Protein AF-0000000075245787 (afdb_homodimer)

pLDDT: mean 79.22, std 23.16, range [15.03, 98.44]

Organism: NCBI:txid1955775

Secondary structure (DSSP, 8-state):
-----------------------TT------------S--SSS-HHHHHHHHHHIIIIITGGG-SSHHHHHIIIIIHHHHHTT-HHHHHHHHHHHHHHHHHHHTTSSSTHHHHHHHHHHHHHHHHHHHHHH-SS--TTTHHHHHHHHHHHHHHHHHHGGGSTTTT--SSHHHHHHHHHHHHHHHHHHHHTTHHHHHTSTTGGGG--PPP---GGGS-HHHHHHHHHHHHHHHHHHHHS---HHHHHHHHHHHHHHHHHHHHHHSS---HHHHTHHHHHS-HHHHHHHHTT-HHHHHHHHHHHHHHHHSPP-GGGTTHHHHHHHHHHHHS-GGGGGGGHHHHHHHT--HHHHHHHHH--/-----------------------TT------------S--SSS-HHHHHHHHHHIIIIITGGG-SSHHHHHIIIIIHHHHHTT-HHHHHHHHHHHHHHHHHHHTTSSSTHHHHHHHHHHHHHHHHHHHHHH-SS--TTTHHHHHHHHHHHHHHHHHHGGGSTTTT--SSHHHHHHHHHHHHHHHHHHHHTTHHHHHTSTTGGGG--PPP---GGGS-HHHHHHHHHHHHHHHHHHHHS---HHHHHHHHHHHHHHHHHHHHHHHS---HHHHTHHHHHS-HHHHHHHHTT-HHHHHHHHHHHHHHHHSPP-GGGTTHHHHHHHHHHHHS-GGGGGGGHHHHHHHT--HHHHHHHHH--

Radius of gyration: 34.79 Å; Cα contacts (8 Å, |Δi|>4): 705; chains: 2; bounding box: 67×112×82 Å

InterPro domains:
  IPR053157 Sterol Uptake Control Transcription Regulator [PTHR47784] (31-345)

Foldseek 3Di:
DPPDPPPDDDPPPCPDDPDDPDPVVDDPDPPDPPVPPPVDDDDDPVLLVVLLVQLLPPLQVLVDLDPVCSCCSNPVQVVLCVVAVLSSLLSSLSSLLVVLLVCLVDDPCSVVSLVSNVVSNVVSVVSCVVPPPADDLSCLQNLLSSLSSNLLSLLQNQLVDPPNRAHPQLLVSVLVSLVSNQVSVVRNVVCVVSCCPDPNVVVVDDDDQDQDLVLADPLLVVLLVLLVVVLVVVCVVPVDDPVLNVLLVVLSSLLSSLRSVCSDDRQAVVSLSVSSNPRDPVLSVCSVVLPLNSLLSVLSSLLSLLPHPDDSSSPPSSVNSNLSSVVSDDPVCCVSNVSSCVSNVNDPVVSVVVVVVD/DDDPPPPDDDDDPPPDDPDDPDDVVDDCPPPDPPVPPVVDPDDDPVLLVVLLVQLLPPLQVLVDLDPVCSCCSNPVQVVLCVVQVLSSLLSSLSSLLVVLLVCLVHDPCSVVSLVSNVVSNVVSVVSCVVPPPADDLSCLQNLLSSLSSNLLSLLQNQLVDPPNRAHPQLLVSVLVSLVSNQVSVVRNVVCVVSCCPDPNVVVVDDDDQDQDLVLADPLLVVLLVLLVVVLVVVCVVPVDDVVLNVLLVVLSSLLSSLRSCCRPDSLAVVSLSVSSNPRDPVLSVCSVVLPLNSLLSVLSSLLSLLPGPDDSSSPPSSVNSNLSSVVSDDPVCCVSNVSSCVSNVNDPVVSVVVVVVD

Structure (mmCIF, N/CA/C/O backbone):
data_AF-0000000075245787-model_v1
#
loop_
_entity.id
_entity.type
_entity.pdbx_description
1 polymer 'C6 transcription factor'
#
loop_
_atom_site.group_PDB
_atom_site.id
_atom_site.type_symbol
_atom_site.label_atom_id
_atom_site.label_alt_id
_atom_site.label_comp_id
_atom_site.label_asym_id
_atom_site.label_entity_id
_atom_site.label_seq_id
_atom_site.pdbx_PDB_ins_code
_atom_site.Cartn_x
_atom_site.Cartn_y
_atom_site.Cartn_z
_atom_site.occupancy
_atom_site.B_iso_or_equiv
_atom_site.auth_seq_id
_atom_site.auth_comp_id
_atom_site.auth_asym_id
_atom_site.auth_atom_id
_atom_site.pdbx_PDB_model_num
ATOM 1 N N . MET A 1 1 ? -33.625 -39.531 4.98 1 16.02 1 MET A N 1
ATOM 2 C CA . MET A 1 1 ? -32.812 -40.719 5.031 1 16.02 1 MET A CA 1
ATOM 3 C C . MET A 1 1 ? -31.328 -40.375 5.188 1 16.02 1 MET A C 1
ATOM 5 O O . MET A 1 1 ? -30.797 -39.562 4.422 1 16.02 1 MET A O 1
ATOM 9 N N . ALA A 1 2 ? -30.781 -40.625 6.508 1 19.84 2 ALA A N 1
ATOM 10 C CA . ALA A 1 2 ? -29.594 -40.531 7.355 1 19.84 2 ALA A CA 1
ATOM 11 C C . ALA A 1 2 ? -28.422 -41.281 6.754 1 19.84 2 ALA A C 1
ATOM 13 O O . ALA A 1 2 ? -28.484 -42.5 6.602 1 19.84 2 ALA A O 1
ATOM 14 N N . ALA A 1 3 ? -27.672 -40.594 5.73 1 19.31 3 ALA A N 1
ATOM 15 C CA . ALA A 1 3 ? -26.656 -41.25 4.895 1 19.31 3 ALA A CA 1
ATOM 16 C C . ALA A 1 3 ? -25.656 -42.031 5.75 1 19.31 3 ALA A C 1
ATOM 18 O O . ALA A 1 3 ? -25.219 -41.531 6.797 1 19.31 3 ALA A O 1
ATOM 19 N N . ASN A 1 4 ? -25.484 -43.375 5.664 1 18.56 4 ASN A N 1
ATOM 20 C CA . ASN A 1 4 ? -24.859 -44.562 6.199 1 18.56 4 ASN A CA 1
ATOM 21 C C . ASN A 1 4 ? -23.328 -44.469 6.156 1 18.56 4 ASN A C 1
ATOM 23 O O . ASN A 1 4 ? -22.766 -44.062 5.145 1 18.56 4 ASN A O 1
ATOM 27 N N . ASN A 1 5 ? -22.562 -44.438 7.328 1 20.25 5 ASN A N 1
ATOM 28 C CA . ASN A 1 5 ? -21.281 -44.344 8 1 20.25 5 ASN A CA 1
ATOM 29 C C . ASN A 1 5 ? -20.359 -45.5 7.656 1 20.25 5 ASN A C 1
ATOM 31 O O . ASN A 1 5 ? -20.297 -46.469 8.406 1 20.25 5 ASN A O 1
ATOM 35 N N . ALA A 1 6 ? -20.344 -45.938 6.344 1 22.03 6 ALA A N 1
ATOM 36 C CA . ALA A 1 6 ? -19.703 -47.25 6.152 1 22.03 6 ALA A CA 1
ATOM 37 C C . ALA A 1 6 ? -18.234 -47.188 6.523 1 22.03 6 ALA A C 1
ATOM 39 O O . ALA A 1 6 ? -17.484 -46.344 6.023 1 22.03 6 ALA A O 1
ATOM 40 N N . ARG A 1 7 ? -17.797 -47.844 7.648 1 22.3 7 ARG A N 1
ATOM 41 C CA . ARG A 1 7 ? -16.547 -48 8.391 1 22.3 7 ARG A CA 1
ATOM 42 C C . ARG A 1 7 ? -15.539 -48.844 7.602 1 22.3 7 ARG A C 1
ATOM 44 O O . ARG A 1 7 ? -15.742 -50.031 7.379 1 22.3 7 ARG A O 1
ATOM 51 N N . PRO A 1 8 ? -14.836 -48.312 6.555 1 20.5 8 PRO A N 1
ATOM 52 C CA . PRO A 1 8 ? -14.023 -49.219 5.715 1 20.5 8 PRO A CA 1
ATOM 53 C C . PRO A 1 8 ? -12.961 -49.969 6.508 1 20.5 8 PRO A C 1
ATOM 55 O O . PRO A 1 8 ? -12.508 -49.469 7.555 1 20.5 8 PRO A O 1
ATOM 58 N N . GLU A 1 9 ? -12.914 -51.281 6.41 1 18.62 9 GLU A N 1
ATOM 59 C CA . GLU A 1 9 ? -12.156 -52.375 7.035 1 18.62 9 GLU A CA 1
ATOM 60 C C . GLU A 1 9 ? -10.656 -52.188 6.824 1 18.62 9 GLU A C 1
ATOM 62 O O . GLU A 1 9 ? -10.234 -51.594 5.828 1 18.62 9 GLU A O 1
ATOM 67 N N . LYS A 1 10 ? -9.773 -52.75 7.766 1 20.41 10 LYS A N 1
ATOM 68 C CA . LYS A 1 10 ? -8.461 -52.625 8.391 1 20.41 10 LYS A CA 1
ATOM 69 C C . LYS A 1 10 ? -7.375 -53.281 7.555 1 20.41 10 LYS A C 1
ATOM 71 O O . LYS A 1 10 ? -6.227 -53.375 7.988 1 20.41 10 LYS A O 1
ATOM 76 N N . SER A 1 11 ? -7.609 -53.688 6.246 1 19.28 11 SER A N 1
ATOM 77 C CA . SER A 1 11 ? -6.703 -54.812 5.945 1 19.28 11 SER A CA 1
ATOM 78 C C . SER A 1 11 ? -5.246 -54.344 6.004 1 19.28 11 SER A C 1
ATOM 80 O O . SER A 1 11 ? -4.922 -53.219 5.598 1 19.28 11 SER A O 1
ATOM 82 N N . ARG A 1 12 ? -4.34 -55.094 6.766 1 20.34 12 ARG A N 1
ATOM 83 C CA . ARG A 1 12 ? -3.016 -55 7.375 1 20.34 12 ARG A CA 1
ATOM 84 C C . ARG A 1 12 ? -1.919 -55.156 6.324 1 20.34 12 ARG A C 1
ATOM 86 O O . ARG A 1 12 ? -1.28 -56.219 6.223 1 20.34 12 ARG A O 1
ATOM 93 N N . CYS A 1 13 ? -2.23 -54.844 5.008 1 21.09 13 CYS A N 1
ATOM 94 C CA . CYS A 1 13 ? -1.211 -55.469 4.156 1 21.09 13 CYS A CA 1
ATOM 95 C C . CYS A 1 13 ? 0.177 -54.938 4.523 1 21.09 13 CYS A C 1
ATOM 97 O O . CYS A 1 13 ? 0.376 -53.75 4.684 1 21.09 13 CYS A O 1
ATOM 99 N N . GLY A 1 14 ? 1.026 -55.844 5.051 1 20.55 14 GLY A N 1
ATOM 100 C CA . GLY A 1 14 ? 2.375 -55.812 5.594 1 20.55 14 GLY A CA 1
ATOM 101 C C . GLY A 1 14 ? 3.41 -55.312 4.605 1 20.55 14 GLY A C 1
ATOM 102 O O . GLY A 1 14 ? 3.803 -56.062 3.689 1 20.55 14 GLY A O 1
ATOM 103 N N . VAL A 1 15 ? 3.143 -54.25 3.867 1 21.78 15 VAL A N 1
ATOM 104 C CA . VAL A 1 15 ? 4.094 -54.094 2.775 1 21.78 15 VAL A CA 1
ATOM 105 C C . VAL A 1 15 ? 5.508 -53.969 3.34 1 21.78 15 VAL A C 1
ATOM 107 O O . VAL A 1 15 ? 5.73 -53.281 4.332 1 21.78 15 VAL A O 1
ATOM 110 N N . PRO A 1 16 ? 6.324 -54.844 2.934 1 22.09 16 PRO A N 1
ATOM 111 C CA . PRO A 1 16 ? 7.715 -55 3.379 1 22.09 16 PRO A CA 1
ATOM 112 C C . PRO A 1 16 ? 8.5 -53.688 3.289 1 22.09 16 PRO A C 1
ATOM 114 O O . PRO A 1 16 ? 8.148 -52.812 2.51 1 22.09 16 PRO A O 1
ATOM 117 N N . LEU A 1 17 ? 9.477 -53.5 4.281 1 20.94 17 LEU A N 1
ATOM 118 C CA . LEU A 1 17 ? 10.344 -52.438 4.785 1 20.94 17 LEU A CA 1
ATOM 119 C C . LEU A 1 17 ? 11.367 -52 3.736 1 20.94 17 LEU A C 1
ATOM 121 O O . LEU A 1 17 ? 12.227 -52.812 3.355 1 20.94 17 LEU A O 1
ATOM 125 N N . LEU A 1 18 ? 10.891 -51.5 2.566 1 20.53 18 LEU A N 1
ATOM 126 C CA . LEU A 1 18 ? 11.922 -51.188 1.583 1 20.53 18 LEU A CA 1
ATOM 127 C C . LEU A 1 18 ? 13.125 -50.5 2.246 1 20.53 18 LEU A C 1
ATOM 129 O O . LEU A 1 18 ? 12.961 -49.75 3.197 1 20.53 18 LEU A O 1
ATOM 133 N N . PRO A 1 19 ? 14.352 -50.906 1.937 1 21.38 19 PRO A N 1
ATOM 134 C CA . PRO A 1 19 ? 15.664 -50.594 2.51 1 21.38 19 PRO A CA 1
ATOM 135 C C . PRO A 1 19 ? 15.906 -49.094 2.65 1 21.38 19 PRO A C 1
ATOM 137 O O . PRO A 1 19 ? 15.219 -48.312 2.004 1 21.38 19 PRO A O 1
ATOM 140 N N . HIS A 1 20 ? 16.891 -48.688 3.531 1 21.52 20 HIS A N 1
ATOM 141 C CA . HIS A 1 20 ? 17.5 -47.594 4.262 1 21.52 20 HIS A CA 1
ATOM 142 C C . HIS A 1 20 ? 18.125 -46.562 3.309 1 21.52 20 HIS A C 1
ATOM 144 O O . HIS A 1 20 ? 19.219 -46.781 2.807 1 21.52 20 HIS A O 1
ATOM 150 N N . GLN A 1 21 ? 17.578 -46.219 2.125 1 21.59 21 GLN A N 1
ATOM 151 C CA . GLN A 1 21 ? 18.391 -45.375 1.275 1 21.59 21 GLN A CA 1
ATOM 152 C C . GLN A 1 21 ? 19.016 -44.219 2.084 1 21.59 21 GLN A C 1
ATOM 154 O O . GLN A 1 21 ? 18.391 -43.688 3.002 1 21.59 21 GLN A O 1
ATOM 159 N N . ASP A 1 22 ? 20.359 -43.906 1.938 1 21.89 22 ASP A N 1
ATOM 160 C CA . ASP A 1 22 ? 21.453 -43.031 2.383 1 21.89 22 ASP A CA 1
ATOM 161 C C . ASP A 1 22 ? 21 -41.594 2.512 1 21.89 22 ASP A C 1
ATOM 163 O O . ASP A 1 22 ? 20.234 -41.094 1.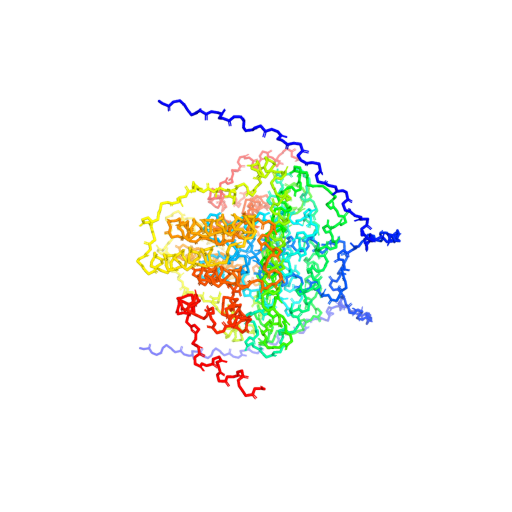674 1 21.89 22 ASP A O 1
ATOM 167 N N . ASN A 1 23 ? 21.156 -41 3.77 1 22.83 23 ASN A N 1
ATOM 168 C CA . ASN A 1 23 ? 20.969 -39.812 4.594 1 22.83 23 ASN A CA 1
ATOM 169 C C . ASN A 1 23 ? 21.609 -38.562 3.947 1 22.83 23 ASN A C 1
ATOM 171 O O . ASN A 1 23 ? 22.781 -38.281 4.156 1 22.83 23 ASN A O 1
ATOM 175 N N . LEU A 1 24 ? 21.438 -38.281 2.611 1 22.61 24 LEU A N 1
ATOM 176 C CA . LEU A 1 24 ? 22.094 -37.125 2.025 1 22.61 24 LEU A CA 1
ATOM 177 C C . LEU A 1 24 ? 21.922 -35.906 2.924 1 22.61 24 LEU A C 1
ATOM 179 O O . LEU A 1 24 ? 22.391 -34.812 2.578 1 22.61 24 LEU A O 1
ATOM 183 N N . LEU A 1 25 ? 20.859 -35.906 3.824 1 23.73 25 LEU A N 1
ATOM 184 C CA . LEU A 1 25 ? 20.672 -34.719 4.637 1 23.73 25 LEU A CA 1
ATOM 185 C C . LEU A 1 25 ? 21.734 -34.625 5.719 1 23.73 25 LEU A C 1
ATOM 187 O O . LEU A 1 25 ? 21.531 -33.938 6.738 1 23.73 25 LEU A O 1
ATOM 191 N N . SER A 1 26 ? 22.75 -35.531 5.707 1 22.47 26 SER A N 1
ATOM 192 C CA . SER A 1 26 ? 23.469 -35.719 6.957 1 22.47 26 SER A CA 1
ATOM 193 C C . SER A 1 26 ? 23.891 -34.375 7.551 1 22.47 26 SER A C 1
ATOM 195 O O . SER A 1 26 ? 23.641 -34.094 8.727 1 22.47 26 SER A O 1
ATOM 197 N N . SER A 1 27 ? 25.234 -34 7.359 1 23.42 27 SER A N 1
ATOM 198 C CA . SER A 1 27 ? 26.188 -33.531 8.367 1 23.42 27 SER A CA 1
ATOM 199 C C . SER A 1 27 ? 25.938 -32.062 8.695 1 23.42 27 SER A C 1
ATOM 201 O O . SER A 1 27 ? 26.266 -31.156 7.906 1 23.42 27 SER A O 1
ATOM 203 N N . ALA A 1 28 ? 24.953 -31.734 9.336 1 23.3 28 ALA A N 1
ATOM 204 C CA . ALA A 1 28 ? 24.531 -30.406 9.781 1 23.3 28 ALA A CA 1
ATOM 205 C C . ALA A 1 28 ? 25.547 -29.797 10.75 1 23.3 28 ALA A C 1
ATOM 207 O O . ALA A 1 28 ? 25.594 -30.188 11.922 1 23.3 28 ALA A O 1
ATOM 208 N N . ARG A 1 29 ? 26.797 -29.531 10.383 1 23.81 29 ARG A N 1
ATOM 209 C CA . ARG A 1 29 ? 27.672 -28.812 11.297 1 23.81 29 ARG A CA 1
ATOM 210 C C . ARG A 1 29 ? 26.969 -27.594 11.883 1 23.81 29 ARG A C 1
ATOM 212 O O . ARG A 1 29 ? 26.156 -26.953 11.211 1 23.81 29 ARG A O 1
ATOM 219 N N . SER A 1 30 ? 26.844 -27.422 13.242 1 26.59 30 SER A N 1
ATOM 220 C CA . SER A 1 30 ? 26.188 -26.531 14.195 1 26.59 30 SER A CA 1
ATOM 221 C C . SER A 1 30 ? 26.531 -25.078 13.914 1 26.59 30 SER A C 1
ATOM 223 O O . SER A 1 30 ? 27.5 -24.531 14.445 1 26.59 30 SER A O 1
ATOM 225 N N . PRO A 1 31 ? 26.375 -24.547 12.688 1 27.47 31 PRO A N 1
ATOM 226 C CA . PRO A 1 31 ? 26.984 -23.219 12.656 1 27.47 31 PRO A CA 1
ATOM 227 C C . PRO A 1 31 ? 26.391 -22.266 13.688 1 27.47 31 PRO A C 1
ATOM 229 O O . PRO A 1 31 ? 25.25 -22.469 14.125 1 27.47 31 PRO A O 1
ATOM 232 N N . ILE A 1 32 ? 27.172 -21.547 14.453 1 28.88 32 ILE A N 1
ATOM 233 C CA . ILE A 1 32 ? 26.984 -20.438 15.383 1 28.88 32 ILE A CA 1
ATOM 234 C C . ILE A 1 32 ? 25.969 -19.438 14.812 1 28.88 32 ILE A C 1
ATOM 236 O O . ILE A 1 32 ? 26.172 -18.906 13.719 1 28.88 32 ILE A O 1
ATOM 240 N N . VAL A 1 33 ? 24.734 -19.594 15.18 1 28.75 33 VAL A N 1
ATOM 241 C CA . VAL A 1 33 ? 23.531 -18.844 14.797 1 28.75 33 VAL A CA 1
ATOM 242 C C . VAL A 1 33 ? 23.766 -17.359 15.023 1 28.75 33 VAL A C 1
ATOM 244 O O . VAL A 1 33 ? 23.859 -16.891 16.172 1 28.75 33 VAL A O 1
ATOM 247 N N . LEU A 1 34 ? 24.781 -16.734 14.344 1 28.83 34 LEU A N 1
ATOM 248 C CA . LEU A 1 34 ? 24.844 -15.289 14.445 1 28.83 34 LEU A CA 1
ATOM 249 C C . LEU A 1 34 ? 23.484 -14.656 14.188 1 28.83 34 LEU A C 1
ATOM 251 O O . LEU A 1 34 ? 22.75 -15.109 13.305 1 28.83 34 LEU A O 1
ATOM 255 N N . PRO A 1 35 ? 22.859 -14.078 15.117 1 31.23 35 PRO A N 1
ATOM 256 C CA . PRO A 1 35 ? 21.609 -13.367 14.883 1 31.23 35 PRO A CA 1
ATOM 257 C C . PRO A 1 35 ? 21.562 -12.68 13.523 1 31.23 35 PRO A C 1
ATOM 259 O O . PRO A 1 35 ? 22.453 -11.883 13.203 1 31.23 35 PRO A O 1
ATOM 262 N N . THR A 1 36 ? 21.172 -13.484 12.547 1 31.77 36 THR A N 1
ATOM 263 C CA . THR A 1 36 ? 21.062 -13.062 11.156 1 31.77 36 THR A CA 1
ATOM 264 C C . THR A 1 36 ? 20.281 -11.75 11.055 1 31.77 36 THR A C 1
ATOM 266 O O . THR A 1 36 ? 19.094 -11.703 11.359 1 31.77 36 THR A O 1
ATOM 269 N N . GLN A 1 37 ? 20.891 -10.695 11.484 1 34.12 37 GLN A N 1
ATOM 270 C CA . GLN A 1 37 ? 20.438 -9.367 11.109 1 34.12 37 GLN A CA 1
ATOM 271 C C . GLN A 1 37 ? 19.781 -9.375 9.727 1 34.12 37 GLN A C 1
ATOM 273 O O . GLN A 1 37 ? 20.375 -9.883 8.766 1 34.12 37 GLN A O 1
ATOM 278 N N . LEU A 1 38 ? 18.578 -9.594 9.594 1 34.69 38 LEU A N 1
ATOM 279 C CA . LEU A 1 38 ? 17.984 -9.312 8.297 1 34.69 38 LEU A CA 1
ATOM 280 C C . LEU A 1 38 ? 18.781 -8.227 7.566 1 34.69 38 LEU A C 1
ATOM 282 O O . LEU A 1 38 ? 18.234 -7.543 6.691 1 34.69 38 LEU A O 1
ATOM 286 N N . ALA A 1 39 ? 19.734 -7.488 8.32 1 34.19 39 ALA A N 1
ATOM 287 C CA . ALA A 1 39 ? 20.672 -6.734 7.496 1 34.19 39 ALA A CA 1
ATOM 288 C C . ALA A 1 39 ? 21.266 -7.613 6.398 1 34.19 39 ALA A C 1
ATOM 290 O O . ALA A 1 39 ? 22.328 -8.211 6.582 1 34.19 39 ALA A O 1
ATOM 291 N N . HIS A 1 40 ? 20.516 -8.719 5.891 1 33.53 40 HIS A N 1
ATOM 292 C CA . HIS A 1 40 ? 21.203 -9.508 4.867 1 33.53 40 HIS A CA 1
ATOM 293 C C . HIS A 1 40 ? 22.172 -8.656 4.07 1 33.53 40 HIS A C 1
ATOM 295 O O . HIS A 1 40 ? 22.094 -7.426 4.086 1 33.53 40 HIS A O 1
ATOM 301 N N . ASN A 1 41 ? 22.734 -9.305 3.041 1 38.41 41 ASN A N 1
ATOM 302 C CA . ASN A 1 41 ? 23.625 -8.828 1.99 1 38.41 41 ASN A CA 1
ATOM 303 C C . ASN A 1 41 ? 23.172 -7.488 1.429 1 38.41 41 ASN A C 1
ATOM 305 O O . ASN A 1 41 ? 22.125 -6.969 1.815 1 38.41 41 ASN A O 1
ATOM 309 N N . GLY A 1 42 ? 23.297 -7.41 -0.06 1 42.06 42 GLY A N 1
ATOM 310 C CA . GLY A 1 42 ? 23.469 -6.426 -1.115 1 42.06 42 GLY A CA 1
ATOM 311 C C . GLY A 1 42 ? 22.281 -5.508 -1.286 1 42.06 42 GLY A C 1
ATOM 312 O O . GLY A 1 42 ? 22.281 -4.641 -2.162 1 42.06 42 GLY A O 1
ATOM 313 N N . THR A 1 43 ? 21.062 -5.988 -0.781 1 53.38 43 THR A N 1
ATOM 314 C CA . THR A 1 43 ? 20.062 -5.047 -1.255 1 53.38 43 THR A CA 1
ATOM 315 C C . THR A 1 43 ? 19.922 -3.869 -0.296 1 53.38 43 THR A C 1
ATOM 317 O O . THR A 1 43 ? 19.891 -4.055 0.921 1 53.38 43 THR A O 1
ATOM 320 N N . SER A 1 44 ? 20.078 -2.729 -0.644 1 70.94 44 SER A N 1
ATOM 321 C CA . SER A 1 44 ? 19.969 -1.457 0.065 1 70.94 44 SER A CA 1
ATOM 322 C C . SER A 1 44 ? 18.625 -1.312 0.754 1 70.94 44 SER A C 1
ATOM 324 O O . SER A 1 44 ? 17.609 -1.793 0.247 1 70.94 44 SER A O 1
ATOM 326 N N . PRO A 1 45 ? 18.547 -1.093 2.104 1 83 45 PRO A N 1
ATOM 327 C CA . PRO A 1 45 ? 17.312 -0.804 2.836 1 83 45 PRO A CA 1
ATOM 328 C C . PRO A 1 45 ? 16.297 -0.057 1.99 1 83 45 PRO A C 1
ATOM 330 O O . PRO A 1 45 ? 15.094 -0.331 2.084 1 83 45 PRO A O 1
ATOM 333 N N . LEU A 1 46 ? 16.797 0.654 1.05 1 88.69 46 LEU A N 1
ATOM 334 C CA . LEU A 1 46 ? 15.883 1.426 0.212 1 88.69 46 LEU A CA 1
ATOM 335 C C . LEU A 1 46 ? 15.164 0.522 -0.786 1 88.69 46 LEU A C 1
ATOM 337 O O . LEU A 1 46 ? 13.992 0.736 -1.091 1 88.69 46 LEU A O 1
ATOM 341 N N . LYS A 1 47 ? 15.875 -0.485 -1.192 1 91.56 47 LYS A N 1
ATOM 342 C CA . LYS A 1 47 ? 15.266 -1.396 -2.152 1 91.56 47 LYS A CA 1
ATOM 343 C C . LYS A 1 47 ? 14.18 -2.248 -1.489 1 91.56 47 LYS A C 1
ATOM 345 O O . LYS A 1 47 ? 13.148 -2.527 -2.094 1 91.56 47 LYS A O 1
ATOM 350 N N . GLU A 1 48 ? 14.453 -2.637 -0.329 1 94.81 48 GLU A N 1
ATOM 351 C CA . GLU A 1 48 ? 13.445 -3.414 0.391 1 94.81 48 GLU A CA 1
ATOM 352 C C . GLU A 1 48 ? 12.188 -2.592 0.641 1 94.81 48 GLU A C 1
ATOM 354 O O . GLU A 1 48 ? 11.07 -3.117 0.578 1 94.81 48 GLU A O 1
ATOM 359 N N . LEU A 1 49 ? 12.367 -1.303 0.924 1 96.06 49 LEU A N 1
ATOM 360 C CA . LEU A 1 49 ? 11.219 -0.421 1.11 1 96.06 49 LEU A CA 1
ATOM 361 C C . LEU A 1 49 ? 10.453 -0.25 -0.194 1 96.06 49 LEU A C 1
ATOM 363 O O . LEU A 1 49 ? 9.219 -0.181 -0.187 1 96.06 49 LEU A O 1
ATOM 367 N N . GLU A 1 50 ? 11.203 -0.172 -1.249 1 96.06 50 GLU A N 1
ATOM 368 C CA . GLU A 1 50 ? 10.57 -0.12 -2.561 1 96.06 50 GLU A CA 1
ATOM 369 C C . GLU A 1 50 ? 9.727 -1.367 -2.816 1 96.06 50 GLU A C 1
ATOM 371 O O . GLU A 1 50 ? 8.602 -1.272 -3.303 1 96.06 50 GLU A O 1
ATOM 376 N N . LEU A 1 51 ? 10.289 -2.492 -2.488 1 97.25 51 LEU A N 1
ATOM 377 C CA . LEU A 1 51 ? 9.602 -3.76 -2.707 1 97.25 51 LEU A CA 1
ATOM 378 C C . LEU A 1 51 ? 8.336 -3.848 -1.856 1 97.25 51 LEU A C 1
ATOM 380 O O . LEU A 1 51 ? 7.281 -4.266 -2.342 1 97.25 51 LEU A O 1
ATOM 384 N N . MET A 1 52 ? 8.453 -3.449 -0.606 1 97.81 52 MET A N 1
ATOM 385 C CA . MET A 1 52 ? 7.285 -3.479 0.273 1 97.81 52 MET A CA 1
ATOM 386 C C . MET A 1 52 ? 6.199 -2.529 -0.23 1 97.81 52 MET A C 1
ATOM 388 O O . MET A 1 52 ? 5.016 -2.873 -0.219 1 97.81 52 MET A O 1
ATOM 392 N N . HIS A 1 53 ? 6.598 -1.342 -0.645 1 97.75 53 HIS A N 1
ATOM 393 C CA . HIS A 1 53 ? 5.648 -0.38 -1.195 1 97.75 53 HIS A CA 1
ATOM 394 C C . HIS A 1 53 ? 4.949 -0.941 -2.428 1 97.75 53 HIS A C 1
ATOM 396 O O . HIS A 1 53 ? 3.729 -0.815 -2.566 1 97.75 53 HIS A O 1
ATOM 402 N N . HIS A 1 54 ? 5.723 -1.544 -3.32 1 97.62 54 HIS A N 1
ATOM 403 C CA . HIS A 1 54 ? 5.164 -2.129 -4.535 1 97.62 54 HIS A CA 1
ATOM 404 C C . HIS A 1 54 ? 4.188 -3.254 -4.203 1 97.62 54 HIS A C 1
ATOM 406 O O . HIS A 1 54 ? 3.119 -3.354 -4.809 1 97.62 54 HIS A O 1
ATOM 412 N N . TYR A 1 55 ? 4.57 -4.07 -3.225 1 98.25 55 TYR A N 1
ATOM 413 C CA . TYR A 1 55 ? 3.67 -5.137 -2.809 1 98.25 55 TYR A CA 1
ATOM 414 C C . TYR A 1 55 ? 2.35 -4.57 -2.303 1 98.25 55 TYR A C 1
ATOM 416 O O . TYR A 1 55 ? 1.276 -5.016 -2.715 1 98.25 55 TYR A O 1
ATOM 424 N N . ALA A 1 56 ? 2.453 -3.557 -1.429 1 97.69 56 ALA A N 1
ATOM 425 C CA . ALA A 1 56 ? 1.302 -3.027 -0.702 1 97.69 56 ALA A CA 1
ATOM 426 C C . ALA A 1 56 ? 0.386 -2.234 -1.63 1 97.69 56 ALA A C 1
ATOM 428 O O . ALA A 1 56 ? -0.772 -1.974 -1.294 1 97.69 56 ALA A O 1
ATOM 429 N N . THR A 1 57 ? 0.9 -1.886 -2.816 1 96.94 57 THR A N 1
ATOM 430 C CA . THR A 1 57 ? 0.098 -1.014 -3.666 1 96.94 57 THR A CA 1
ATOM 431 C C . THR A 1 57 ? -0.296 -1.729 -4.957 1 96.94 57 THR A C 1
ATOM 433 O O . THR A 1 57 ? -1.34 -1.434 -5.543 1 96.94 57 THR A O 1
ATOM 436 N N . THR A 1 58 ? 0.58 -2.684 -5.453 1 96.75 58 THR A N 1
ATOM 437 C CA . THR A 1 58 ? 0.346 -3.174 -6.805 1 96.75 58 THR A CA 1
ATOM 438 C C . THR A 1 58 ? 0.427 -4.695 -6.852 1 96.75 58 THR A C 1
ATOM 440 O O . THR A 1 58 ? -0.497 -5.359 -7.328 1 96.75 58 THR A O 1
ATOM 443 N N . ALA A 1 59 ? 1.449 -5.312 -6.281 1 97 59 ALA A N 1
ATOM 444 C CA . ALA A 1 59 ? 1.775 -6.715 -6.508 1 97 59 ALA A CA 1
ATOM 445 C C . ALA A 1 59 ? 0.773 -7.633 -5.812 1 97 59 ALA A C 1
ATOM 447 O O . ALA A 1 59 ? 0.652 -8.812 -6.16 1 97 59 ALA A O 1
ATOM 448 N N . PHE A 1 60 ? 0.031 -7.121 -4.781 1 96.25 60 PHE A N 1
ATOM 449 C CA . PHE A 1 60 ? -0.905 -7.961 -4.043 1 96.25 60 PHE A CA 1
ATOM 450 C C . PHE A 1 60 ? -2.172 -8.203 -4.855 1 96.25 60 PHE A C 1
ATOM 452 O O . PHE A 1 60 ? -2.908 -9.156 -4.598 1 96.25 60 PHE A O 1
ATOM 459 N N . ILE A 1 61 ? -2.445 -7.402 -5.848 1 95.31 61 ILE A N 1
ATOM 460 C CA . ILE A 1 61 ? -3.742 -7.328 -6.512 1 95.31 61 ILE A CA 1
ATOM 461 C C . ILE A 1 61 ? -4.02 -8.641 -7.242 1 95.31 61 ILE A C 1
ATOM 463 O O . ILE A 1 61 ? -5.074 -9.258 -7.047 1 95.31 61 ILE A O 1
ATOM 467 N N . PRO A 1 62 ? -3.104 -9.172 -8.031 1 93.5 62 PRO A N 1
ATOM 468 C CA . PRO A 1 62 ? -3.4 -10.406 -8.758 1 93.5 62 PRO A CA 1
ATOM 469 C C . PRO A 1 62 ? -3.469 -11.625 -7.84 1 93.5 62 PRO A C 1
ATOM 471 O O . PRO A 1 62 ? -3.92 -12.695 -8.258 1 93.5 62 PRO A O 1
ATOM 474 N N . LEU A 1 63 ? -3.025 -11.523 -6.633 1 93.12 63 LEU A N 1
ATOM 475 C CA . LEU A 1 63 ? -3.051 -12.641 -5.691 1 93.12 63 LEU A CA 1
ATOM 476 C C . LEU A 1 63 ? -4.477 -12.93 -5.227 1 93.12 63 LEU A C 1
ATOM 478 O O . LEU A 1 63 ? -4.75 -14 -4.68 1 93.12 63 LEU A O 1
ATOM 482 N N . ALA A 1 64 ? -5.324 -11.898 -5.414 1 89.81 64 ALA A N 1
ATOM 483 C CA . ALA A 1 64 ? -6.695 -12.016 -4.93 1 89.81 64 ALA A CA 1
ATOM 484 C C . ALA A 1 64 ? -7.664 -12.266 -6.082 1 89.81 64 ALA A C 1
ATOM 486 O O . ALA A 1 64 ? -7.809 -11.43 -6.977 1 89.81 64 ALA A O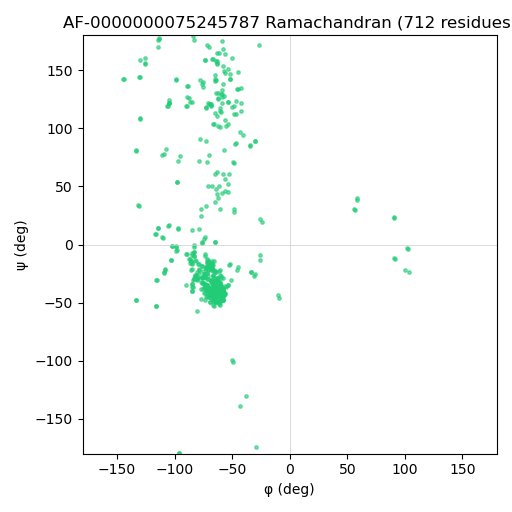 1
ATOM 487 N N . ASP A 1 65 ? -8.398 -13.398 -5.992 1 84.06 65 ASP A N 1
ATOM 488 C CA . ASP A 1 65 ? -9.391 -13.719 -7.016 1 84.06 65 ASP A CA 1
ATOM 489 C C . ASP A 1 65 ? -10.703 -12.984 -6.758 1 84.06 65 ASP A C 1
ATOM 491 O O . ASP A 1 65 ? -11.5 -12.781 -7.676 1 84.06 65 ASP A O 1
ATOM 495 N N . TYR A 1 66 ? -10.914 -12.688 -5.512 1 84.94 66 TYR A N 1
ATOM 496 C CA . TYR A 1 66 ? -12.133 -12 -5.105 1 84.94 66 TYR A CA 1
ATOM 497 C C . TYR A 1 66 ? -11.82 -10.734 -4.32 1 84.94 66 TYR A C 1
ATOM 499 O O . TYR A 1 66 ? -10.758 -10.633 -3.693 1 84.94 66 TYR A O 1
ATOM 507 N N . GLU A 1 67 ? -12.75 -9.852 -4.34 1 88.56 67 GLU A N 1
ATOM 508 C CA . GLU A 1 67 ? -12.57 -8.562 -3.678 1 88.56 67 GLU A CA 1
ATOM 509 C C . GLU A 1 67 ? -12.344 -8.742 -2.178 1 88.56 67 GLU A C 1
ATOM 511 O O . GLU A 1 67 ? -11.516 -8.047 -1.586 1 88.56 67 GLU A O 1
ATOM 516 N N . VAL A 1 68 ? -13.031 -9.664 -1.633 1 87 68 VAL A N 1
ATOM 517 C CA . VAL A 1 68 ? -12.984 -9.867 -0.189 1 87 68 VAL A CA 1
ATOM 518 C C . VAL A 1 68 ? -11.602 -10.375 0.214 1 87 68 VAL A C 1
ATOM 520 O O . VAL A 1 68 ? -11.172 -10.18 1.354 1 87 68 VAL A O 1
ATOM 523 N N . TYR A 1 69 ? -10.789 -10.953 -0.749 1 89.81 69 TYR A N 1
ATOM 524 C CA . TYR A 1 69 ? -9.469 -11.5 -0.451 1 89.81 69 TYR A CA 1
ATOM 525 C C . TYR A 1 69 ? -8.398 -10.414 -0.51 1 89.81 69 TYR A C 1
ATOM 527 O O . TYR A 1 69 ? -7.285 -10.609 -0.029 1 89.81 69 TYR A O 1
ATOM 535 N N . LYS A 1 70 ? -8.711 -9.281 -1.061 1 93.88 70 LYS A N 1
ATOM 536 C CA . LYS A 1 70 ? -7.707 -8.242 -1.303 1 93.88 70 LYS A CA 1
ATOM 537 C C . LYS A 1 70 ? -7.105 -7.742 0.007 1 93.88 70 LYS A C 1
ATOM 539 O O . LYS A 1 70 ? -5.887 -7.621 0.13 1 93.88 70 LYS A O 1
ATOM 544 N N . SER A 1 71 ? -7.934 -7.512 1.004 1 94.44 71 SER A N 1
ATOM 545 C CA . SER A 1 71 ? -7.453 -6.992 2.279 1 94.44 71 SER A CA 1
ATOM 546 C C . SER A 1 71 ? -6.57 -8.008 2.994 1 94.44 71 SER A C 1
ATOM 548 O O . SER A 1 71 ? -5.645 -7.637 3.719 1 94.44 71 SER A O 1
ATOM 550 N N . VAL A 1 72 ? -6.828 -9.242 2.703 1 94.5 72 VAL A N 1
ATOM 551 C CA . VAL A 1 72 ? -6.027 -10.281 3.336 1 94.5 72 VAL A CA 1
ATOM 552 C C . VAL A 1 72 ? -4.602 -10.242 2.793 1 94.5 72 VAL A C 1
ATOM 554 O O . VAL A 1 72 ? -3.641 -10.164 3.561 1 94.5 72 VAL A O 1
ATOM 557 N N . TRP A 1 73 ? -4.477 -10.219 1.517 1 96.69 73 TRP A N 1
ATOM 558 C CA . TRP A 1 73 ? -3.158 -10.25 0.896 1 96.69 73 TRP A CA 1
ATOM 559 C C . TRP A 1 73 ? -2.447 -8.906 1.062 1 96.69 73 TRP A C 1
ATOM 561 O O . TRP A 1 73 ? -1.219 -8.859 1.156 1 96.69 73 TRP A O 1
ATOM 571 N N . GLN A 1 74 ? -3.168 -7.867 1.172 1 97.44 74 GLN A N 1
ATOM 572 C CA . GLN A 1 74 ? -2.582 -6.531 1.245 1 97.44 74 GLN A CA 1
ATOM 573 C C . GLN A 1 74 ? -2.182 -6.184 2.676 1 97.44 74 GLN A C 1
ATOM 575 O O . GLN A 1 74 ? -1.152 -5.543 2.9 1 97.44 74 GLN A O 1
ATOM 580 N N . VAL A 1 75 ? -3.041 -6.57 3.646 1 96.62 75 VAL A N 1
ATOM 581 C CA . VAL A 1 75 ? -2.887 -6.043 5 1 96.62 75 VAL A CA 1
ATOM 582 C C . VAL A 1 75 ? -2.549 -7.18 5.961 1 96.62 75 VAL A C 1
ATOM 584 O O . VAL A 1 75 ? -1.521 -7.141 6.641 1 96.62 75 VAL A O 1
ATOM 587 N N . THR A 1 76 ? -3.33 -8.227 5.98 1 95.75 76 THR A N 1
ATOM 588 C CA . THR A 1 76 ? -3.23 -9.273 6.996 1 95.75 76 THR A CA 1
ATOM 589 C C . THR A 1 76 ? -1.935 -10.062 6.832 1 95.75 76 THR A C 1
ATOM 591 O O . THR A 1 76 ? -1.239 -10.336 7.812 1 95.75 76 THR A O 1
ATOM 594 N N . VAL A 1 77 ? -1.596 -10.406 5.586 1 96.94 77 VAL A N 1
ATOM 595 C CA . VAL A 1 77 ? -0.431 -11.242 5.32 1 96.94 77 VAL A CA 1
ATOM 596 C C . VAL A 1 77 ? 0.843 -10.484 5.691 1 96.94 77 VAL A C 1
ATOM 598 O O . VAL A 1 77 ? 1.691 -11.008 6.418 1 96.94 77 VAL A O 1
ATOM 601 N N . PRO A 1 78 ? 0.991 -9.203 5.281 1 97.44 78 PRO A N 1
ATOM 602 C CA . PRO A 1 78 ? 2.189 -8.484 5.715 1 97.44 78 PRO A CA 1
ATOM 603 C C . PRO A 1 78 ? 2.242 -8.281 7.227 1 97.44 78 PRO A C 1
ATOM 605 O O . PRO A 1 78 ? 3.328 -8.266 7.812 1 97.44 78 PRO A O 1
ATOM 608 N N . ARG A 1 79 ? 1.111 -8.148 7.855 1 94.94 79 ARG A N 1
ATOM 609 C CA . ARG A 1 79 ? 1.095 -8.055 9.312 1 94.94 79 ARG A CA 1
ATOM 610 C C . ARG A 1 79 ? 1.617 -9.336 9.953 1 94.94 79 ARG A C 1
ATOM 612 O O . ARG A 1 79 ? 2.402 -9.281 10.898 1 94.94 79 ARG A O 1
ATOM 619 N N . GLU A 1 80 ? 1.179 -10.508 9.422 1 94.38 80 GLU A N 1
ATOM 620 C CA . GLU A 1 80 ? 1.697 -11.789 9.883 1 94.38 80 GLU A CA 1
ATOM 621 C C . GLU A 1 80 ? 3.203 -11.891 9.656 1 94.38 80 GLU A C 1
ATOM 623 O O . GLU A 1 80 ? 3.92 -12.492 10.461 1 94.38 80 GLU A O 1
ATOM 628 N N . ALA A 1 81 ? 3.645 -11.281 8.617 1 96.19 81 ALA A N 1
ATOM 629 C CA . ALA A 1 81 ? 5.043 -11.375 8.211 1 96.19 81 ALA A CA 1
ATOM 630 C C . ALA A 1 81 ? 5.949 -10.617 9.18 1 96.19 81 ALA A C 1
ATOM 632 O O . ALA A 1 81 ? 7.164 -10.812 9.188 1 96.19 81 ALA A O 1
ATOM 633 N N . GLN A 1 82 ? 5.348 -9.719 9.961 1 92.88 82 GLN A N 1
ATOM 634 C CA . GLN A 1 82 ? 6.137 -8.992 10.953 1 92.88 82 GLN A CA 1
ATOM 635 C C . GLN A 1 82 ? 6.695 -9.938 12.008 1 92.88 82 GLN A C 1
ATOM 637 O O . GLN A 1 82 ? 7.746 -9.672 12.602 1 92.88 82 GLN A O 1
ATOM 642 N N . SER A 1 83 ? 6.031 -11.078 12.164 1 92.19 83 SER A N 1
ATOM 643 C CA . SER A 1 83 ? 6.453 -12.047 13.172 1 92.19 83 SER A CA 1
ATOM 644 C C . SER A 1 83 ? 7.199 -13.219 12.547 1 92.19 83 SER A C 1
ATOM 646 O O . SER A 1 83 ? 7.844 -14 13.242 1 92.19 83 SER A O 1
ATOM 648 N N . TYR A 1 84 ? 7.117 -13.328 11.266 1 93.75 84 TYR A N 1
ATOM 649 C CA . TYR A 1 84 ? 7.703 -14.477 10.586 1 93.75 84 TYR A CA 1
ATOM 650 C C . TYR A 1 84 ? 8.57 -14.031 9.414 1 93.75 84 TYR A C 1
ATOM 652 O O . TYR A 1 84 ? 8.055 -13.758 8.32 1 93.75 84 TYR A O 1
ATOM 660 N N . ARG A 1 85 ? 9.836 -14.164 9.562 1 94.12 85 ARG A N 1
ATOM 661 C CA . ARG A 1 85 ? 10.797 -13.641 8.594 1 94.12 85 ARG A CA 1
ATOM 662 C C . ARG A 1 85 ? 10.68 -14.352 7.254 1 94.12 85 ARG A C 1
ATOM 664 O O . ARG A 1 85 ? 10.883 -13.75 6.203 1 94.12 85 ARG A O 1
ATOM 671 N N . PHE A 1 86 ? 10.43 -15.68 7.277 1 95.19 86 PHE A N 1
ATOM 672 C CA . PHE A 1 86 ? 10.305 -16.406 6.02 1 95.19 86 PHE A CA 1
ATOM 673 C C . PHE A 1 86 ? 9.18 -15.844 5.172 1 95.19 86 PHE A C 1
ATOM 675 O O . PHE A 1 86 ? 9.297 -15.75 3.947 1 95.19 86 PHE A O 1
ATOM 682 N N . LEU A 1 87 ? 8.102 -15.398 5.82 1 97 87 LEU A N 1
ATOM 683 C CA . LEU A 1 87 ? 6.965 -14.82 5.113 1 97 87 LEU A CA 1
ATOM 684 C C . LEU A 1 87 ? 7.312 -13.445 4.555 1 97 87 LEU A C 1
ATOM 686 O O . LEU A 1 87 ? 6.918 -13.109 3.436 1 97 87 LEU A O 1
ATOM 690 N N . MET A 1 88 ? 8.086 -12.641 5.305 1 97.62 88 MET A N 1
ATOM 691 C CA . MET A 1 88 ? 8.5 -11.328 4.82 1 97.62 88 MET A CA 1
ATOM 692 C C . MET A 1 88 ? 9.383 -11.461 3.582 1 97.62 88 MET A C 1
ATOM 694 O O . MET A 1 88 ? 9.18 -10.75 2.592 1 97.62 88 MET A O 1
ATOM 698 N N . HIS A 1 89 ? 10.25 -12.406 3.607 1 97.19 89 HIS A N 1
ATOM 699 C CA . HIS A 1 89 ? 11.156 -12.609 2.484 1 97.19 89 HIS A CA 1
ATOM 700 C C . HIS A 1 89 ? 10.398 -13.039 1.232 1 97.19 89 HIS A C 1
ATOM 702 O O . HIS A 1 89 ? 10.711 -12.586 0.128 1 97.19 89 HIS A O 1
ATOM 708 N N . ILE A 1 90 ? 9.414 -13.914 1.407 1 98 90 ILE A N 1
ATOM 709 C CA . ILE A 1 90 ? 8.711 -14.375 0.217 1 98 90 ILE A CA 1
ATOM 710 C C . ILE A 1 90 ? 7.832 -13.25 -0.328 1 98 90 ILE A C 1
ATOM 712 O O . ILE A 1 90 ? 7.621 -13.148 -1.539 1 98 90 ILE A O 1
ATOM 716 N N . ILE A 1 91 ? 7.332 -12.352 0.54 1 98.44 91 ILE A N 1
ATOM 717 C CA . ILE A 1 91 ? 6.59 -11.172 0.108 1 98.44 91 ILE A CA 1
ATOM 718 C C . ILE A 1 91 ? 7.488 -10.273 -0.742 1 98.44 91 ILE A C 1
ATOM 720 O O . ILE A 1 91 ? 7.098 -9.844 -1.827 1 98.44 91 ILE A O 1
ATOM 724 N N . LEU A 1 92 ? 8.68 -10.055 -0.252 1 98.19 92 LEU A N 1
ATOM 725 C CA . LEU A 1 92 ? 9.633 -9.227 -0.975 1 98.19 92 LEU A CA 1
ATOM 726 C C . LEU A 1 92 ? 10.07 -9.898 -2.271 1 98.19 92 LEU A C 1
ATOM 728 O O . LEU A 1 92 ? 10.273 -9.227 -3.285 1 98.19 92 LEU A O 1
ATOM 732 N N . ALA A 1 93 ? 10.164 -11.234 -2.246 1 97.81 93 ALA A N 1
ATOM 733 C CA . ALA A 1 93 ? 10.539 -11.984 -3.439 1 97.81 93 ALA A CA 1
ATOM 734 C C . ALA A 1 93 ? 9.492 -11.836 -4.535 1 97.81 93 ALA A C 1
ATOM 736 O O . ALA A 1 93 ? 9.82 -11.547 -5.688 1 97.81 93 ALA A O 1
ATOM 737 N N . ILE A 1 94 ? 8.227 -11.969 -4.199 1 97.56 94 ILE A N 1
ATOM 738 C CA . ILE A 1 94 ? 7.133 -11.867 -5.16 1 97.56 94 ILE A CA 1
ATOM 739 C C . ILE A 1 94 ? 7.055 -10.445 -5.707 1 97.56 94 ILE A C 1
ATOM 741 O O . ILE A 1 94 ? 6.754 -10.234 -6.883 1 97.56 94 ILE A O 1
ATOM 745 N N . SER A 1 95 ? 7.277 -9.492 -4.785 1 97.81 95 SER A N 1
ATOM 746 C CA . SER A 1 95 ? 7.266 -8.094 -5.195 1 97.81 95 SER A CA 1
ATOM 747 C C . SER A 1 95 ? 8.367 -7.809 -6.215 1 97.81 95 SER A C 1
ATOM 749 O O . SER A 1 95 ? 8.117 -7.18 -7.242 1 97.81 95 SER A O 1
ATOM 751 N N . ALA A 1 96 ? 9.57 -8.281 -5.957 1 96.56 96 ALA A N 1
ATOM 752 C CA . ALA A 1 96 ? 10.703 -8.102 -6.871 1 96.56 96 ALA A CA 1
ATOM 753 C C . ALA A 1 96 ? 10.438 -8.789 -8.203 1 96.56 96 ALA A C 1
ATOM 755 O O . ALA A 1 96 ? 10.734 -8.234 -9.266 1 96.56 96 ALA A O 1
ATOM 756 N N . LEU A 1 97 ? 9.852 -9.961 -8.109 1 95.12 97 LEU A N 1
ATOM 757 C CA . LEU A 1 97 ? 9.531 -10.711 -9.32 1 95.12 97 LEU A CA 1
ATOM 758 C C . LEU A 1 97 ? 8.508 -9.969 -10.172 1 95.12 97 LEU A C 1
ATOM 760 O O . LEU A 1 97 ? 8.617 -9.938 -11.398 1 95.12 97 LEU A O 1
ATOM 764 N N . HIS A 1 98 ? 7.539 -9.422 -9.578 1 95.5 98 HIS A N 1
ATOM 765 C CA . HIS A 1 98 ? 6.508 -8.672 -10.281 1 95.5 98 HIS A CA 1
ATOM 766 C C . HIS A 1 98 ? 7.09 -7.43 -10.953 1 95.5 98 HIS A C 1
ATOM 768 O O . HIS A 1 98 ? 6.746 -7.121 -12.094 1 95.5 98 HIS A O 1
ATOM 774 N N . ILE A 1 99 ? 7.953 -6.719 -10.203 1 94.81 99 ILE A N 1
ATOM 775 C CA . ILE A 1 99 ? 8.602 -5.539 -10.781 1 94.81 99 ILE A CA 1
ATOM 776 C C . ILE A 1 99 ? 9.406 -5.945 -12.008 1 94.81 99 ILE A C 1
ATOM 778 O O . ILE A 1 99 ? 9.367 -5.266 -13.039 1 94.81 99 ILE A O 1
ATOM 782 N N . SER A 1 100 ? 10.164 -7.039 -11.922 1 91.44 100 SER A N 1
ATOM 783 C CA . SER A 1 100 ? 10.945 -7.531 -13.047 1 91.44 100 SER A CA 1
ATOM 784 C C . SER A 1 100 ? 10.055 -7.828 -14.25 1 91.44 100 SER A C 1
ATOM 786 O O . SER A 1 100 ? 10.43 -7.555 -15.391 1 91.44 100 SER A O 1
ATOM 788 N N . HIS A 1 101 ? 8.906 -8.383 -13.992 1 89.12 101 HIS A N 1
ATOM 789 C CA . HIS A 1 101 ? 7.957 -8.703 -15.055 1 89.12 101 HIS A CA 1
ATOM 790 C C . HIS A 1 101 ? 7.441 -7.441 -15.734 1 89.12 101 HIS A C 1
ATOM 792 O O . HIS A 1 101 ? 7.273 -7.418 -16.953 1 89.12 101 HIS A O 1
ATOM 798 N N . LEU A 1 102 ? 7.18 -6.414 -14.961 1 89.69 102 LEU A N 1
ATOM 799 C CA . LEU A 1 102 ? 6.652 -5.164 -15.5 1 89.69 102 LEU A CA 1
ATOM 800 C C . LEU A 1 102 ? 7.723 -4.41 -16.281 1 89.69 102 LEU A C 1
ATOM 802 O O . LEU A 1 102 ? 7.418 -3.721 -17.25 1 89.69 102 LEU A O 1
ATOM 806 N N . ARG A 1 103 ? 8.898 -4.488 -15.836 1 83.31 103 ARG A N 1
ATOM 807 C CA . ARG A 1 103 ? 9.992 -3.721 -16.438 1 83.31 103 ARG A CA 1
ATOM 808 C C . ARG A 1 103 ? 10.586 -4.457 -17.625 1 83.31 103 ARG A C 1
ATOM 810 O O . ARG A 1 103 ? 11.375 -3.885 -18.375 1 83.31 103 ARG A O 1
ATOM 817 N N . ASP A 1 104 ? 10.664 -5.844 -17.656 1 67.06 104 ASP A N 1
ATOM 818 C CA . ASP A 1 104 ? 11.172 -6.621 -18.781 1 67.06 104 ASP A CA 1
ATOM 819 C C . ASP A 1 104 ? 10.836 -5.953 -20.109 1 67.06 104 ASP A C 1
ATOM 821 O O . ASP A 1 104 ? 11.602 -6.047 -21.078 1 67.06 104 ASP A O 1
ATOM 825 N N . SER A 1 105 ? 9.906 -5.262 -19.938 1 60.5 105 SER A N 1
ATOM 826 C CA . SER A 1 105 ? 9.602 -4.543 -21.172 1 60.5 105 SER A CA 1
ATOM 827 C C . SER A 1 105 ? 10.469 -3.295 -21.312 1 60.5 105 SER A C 1
ATOM 829 O O . SER A 1 105 ? 10.617 -2.758 -22.406 1 60.5 105 SER A O 1
ATOM 831 N N . ASP A 1 106 ? 11.117 -3.088 -20.188 1 59.06 106 ASP A N 1
ATOM 832 C CA . ASP A 1 106 ? 11.867 -1.836 -20.188 1 59.06 106 ASP A CA 1
ATOM 833 C C . ASP A 1 106 ? 13.367 -2.098 -20.125 1 59.06 106 ASP A C 1
ATOM 835 O O . ASP A 1 106 ? 13.797 -3.201 -19.781 1 59.06 106 ASP A O 1
ATOM 839 N N . ASN A 1 107 ? 14.461 -1.075 -20.312 1 54.03 107 ASN A N 1
ATOM 840 C CA . ASN A 1 107 ? 15.844 -0.703 -20.594 1 54.03 107 ASN A CA 1
ATOM 841 C C . ASN A 1 107 ? 16.797 -1.268 -19.547 1 54.03 107 ASN A C 1
ATOM 843 O O . ASN A 1 107 ? 17.688 -0.559 -19.062 1 54.03 107 ASN A O 1
ATOM 847 N N . GLY A 1 108 ? 16.75 -2.777 -19.156 1 60.56 108 GLY A N 1
ATOM 848 C CA . GLY A 1 108 ? 17.953 -3.297 -18.516 1 60.56 108 GLY A CA 1
ATOM 849 C C . GLY A 1 108 ? 17.797 -3.475 -17.016 1 60.56 108 GLY A C 1
ATOM 850 O O . GLY A 1 108 ? 18.609 -4.141 -16.375 1 60.56 108 GLY A O 1
ATOM 851 N N . THR A 1 109 ? 16.891 -2.779 -16.297 1 66.62 109 THR A N 1
ATOM 852 C CA . THR A 1 109 ? 16.797 -2.883 -14.844 1 66.62 109 THR A CA 1
ATOM 853 C C . THR A 1 109 ? 16.109 -4.188 -14.438 1 66.62 109 THR A C 1
ATOM 855 O O . THR A 1 109 ? 16.047 -4.52 -13.25 1 66.62 109 THR A O 1
ATOM 858 N N . GLU A 1 110 ? 15.773 -4.969 -15.336 1 78.62 110 GLU A N 1
ATOM 859 C CA . GLU A 1 110 ? 15.07 -6.227 -15.117 1 78.62 110 GLU A CA 1
ATOM 860 C C . GLU A 1 110 ? 15.969 -7.242 -14.406 1 78.62 110 GLU A C 1
ATOM 862 O O . GLU A 1 110 ? 15.516 -7.949 -13.508 1 78.62 110 GLU A O 1
ATOM 867 N N . SER A 1 111 ? 17.172 -7.137 -14.656 1 82.12 111 SER A N 1
ATOM 868 C CA . SER A 1 111 ? 18.109 -8.117 -14.102 1 82.12 111 SER A CA 1
ATOM 869 C C . SER A 1 111 ? 18.297 -7.918 -12.609 1 82.12 111 SER A C 1
ATOM 871 O O . SER A 1 111 ? 18.422 -8.883 -11.852 1 82.12 111 SER A O 1
ATOM 873 N N . LEU A 1 112 ? 18.281 -6.676 -12.219 1 88.75 112 LEU A N 1
ATOM 874 C CA . LEU A 1 112 ? 18.438 -6.387 -10.797 1 88.75 112 LEU A CA 1
ATOM 875 C C . LEU A 1 112 ? 17.297 -6.977 -9.984 1 88.75 112 LEU A C 1
ATOM 877 O O . LEU A 1 112 ? 17.516 -7.633 -8.969 1 88.75 112 LEU A O 1
ATOM 881 N N . TYR A 1 113 ? 16.172 -6.836 -10.438 1 91.94 113 TYR A N 1
ATOM 882 C CA . TYR A 1 113 ? 15 -7.293 -9.688 1 91.94 113 TYR A CA 1
ATOM 883 C C . TYR A 1 113 ? 14.852 -8.805 -9.773 1 91.94 113 TYR A C 1
ATOM 885 O O . TYR A 1 113 ? 14.344 -9.445 -8.852 1 91.94 113 TYR A O 1
ATOM 893 N N . LYS A 1 114 ? 15.32 -9.383 -10.859 1 91 114 LYS A N 1
ATOM 894 C CA . LYS A 1 114 ? 15.375 -10.844 -10.922 1 91 114 LYS A CA 1
ATOM 895 C C . LYS A 1 114 ? 16.297 -11.406 -9.844 1 91 114 LYS A C 1
ATOM 897 O O . LYS A 1 114 ? 15.961 -12.383 -9.18 1 91 114 LYS A O 1
ATOM 902 N N . HIS A 1 115 ? 17.391 -10.75 -9.719 1 91.94 115 HIS A N 1
ATOM 903 C CA . HIS A 1 115 ? 18.359 -11.18 -8.711 1 91.94 115 HIS A CA 1
ATOM 904 C C . HIS A 1 115 ? 17.812 -10.984 -7.305 1 91.94 115 HIS A C 1
ATOM 906 O O . HIS A 1 115 ? 17.969 -11.859 -6.445 1 91.94 115 HIS A O 1
ATOM 912 N N . LEU A 1 116 ? 17.156 -9.852 -7.102 1 94.19 116 LEU A N 1
ATOM 913 C CA . LEU A 1 116 ? 16.547 -9.586 -5.801 1 94.19 116 LEU A CA 1
ATOM 914 C C . LEU A 1 116 ? 15.469 -10.617 -5.48 1 94.19 116 LEU A C 1
ATOM 916 O O . LEU A 1 116 ? 15.367 -11.086 -4.34 1 94.19 116 LEU A O 1
ATOM 920 N N . ALA A 1 117 ? 14.68 -10.969 -6.496 1 95.69 117 ALA A N 1
ATOM 921 C CA . ALA A 1 117 ? 13.625 -11.961 -6.316 1 95.69 117 ALA A CA 1
ATOM 922 C C . ALA A 1 117 ? 14.203 -13.305 -5.891 1 95.69 117 ALA A C 1
ATOM 924 O O . ALA A 1 117 ? 13.727 -13.914 -4.93 1 95.69 117 ALA A O 1
ATOM 925 N N . ARG A 1 118 ? 15.234 -13.703 -6.512 1 94 118 ARG A N 1
ATOM 926 C CA . ARG A 1 118 ? 15.875 -14.984 -6.203 1 94 118 ARG A CA 1
ATOM 927 C C . ARG A 1 118 ? 16.516 -14.953 -4.816 1 94 118 ARG A C 1
ATOM 929 O O . ARG A 1 118 ? 16.391 -15.922 -4.059 1 94 118 ARG A O 1
ATOM 936 N N . THR A 1 119 ? 17.156 -13.867 -4.52 1 95.5 119 THR A N 1
ATOM 937 C CA . THR A 1 119 ? 17.812 -13.742 -3.23 1 95.5 119 THR A CA 1
ATOM 938 C C . THR A 1 119 ? 16.812 -13.805 -2.09 1 95.5 119 THR A C 1
ATOM 940 O O . THR A 1 119 ? 17 -14.547 -1.126 1 95.5 119 THR A O 1
ATOM 943 N N . HIS A 1 120 ? 15.773 -13.055 -2.195 1 96.5 120 HIS A N 1
ATOM 944 C CA . HIS A 1 120 ? 14.75 -13.055 -1.157 1 96.5 120 HIS A CA 1
ATOM 945 C C . HIS A 1 120 ? 14.062 -14.414 -1.072 1 96.5 120 HIS A C 1
ATOM 947 O O . HIS A 1 120 ? 13.68 -14.852 0.015 1 96.5 120 HIS A O 1
ATOM 953 N N . TYR A 1 121 ? 13.875 -15.07 -2.213 1 96 121 TYR A N 1
ATOM 954 C CA . TYR A 1 121 ? 13.281 -16.391 -2.193 1 96 121 TYR A CA 1
ATOM 955 C C . TYR A 1 121 ? 14.172 -17.391 -1.45 1 96 121 TYR A C 1
ATOM 957 O O . TYR A 1 121 ? 13.695 -18.156 -0.614 1 96 121 TYR A O 1
ATOM 965 N N . ASP A 1 122 ? 15.43 -17.328 -1.75 1 95.44 122 ASP A N 1
ATOM 966 C CA . ASP A 1 122 ? 16.375 -18.219 -1.077 1 95.44 122 ASP A CA 1
ATOM 967 C C . ASP A 1 122 ? 16.391 -17.969 0.429 1 95.44 122 ASP A C 1
ATOM 969 O O . ASP A 1 122 ? 16.422 -18.906 1.221 1 95.44 122 ASP A O 1
ATOM 973 N N . ASP A 1 123 ? 16.359 -16.719 0.774 1 95.56 123 ASP A N 1
ATOM 974 C CA . ASP A 1 123 ? 16.297 -16.359 2.189 1 95.56 123 ASP A CA 1
ATOM 975 C C . ASP A 1 123 ? 15.008 -16.844 2.832 1 95.56 123 ASP A C 1
ATOM 977 O O . ASP A 1 123 ? 15 -17.266 3.992 1 95.56 123 ASP A O 1
ATOM 981 N N . ALA A 1 124 ? 13.922 -16.766 2.078 1 95.88 124 ALA A N 1
ATOM 982 C CA . ALA A 1 124 ? 12.625 -17.203 2.582 1 95.88 124 ALA A CA 1
ATOM 983 C C . ALA A 1 124 ? 12.641 -18.703 2.883 1 95.88 124 ALA A C 1
ATOM 985 O O . ALA A 1 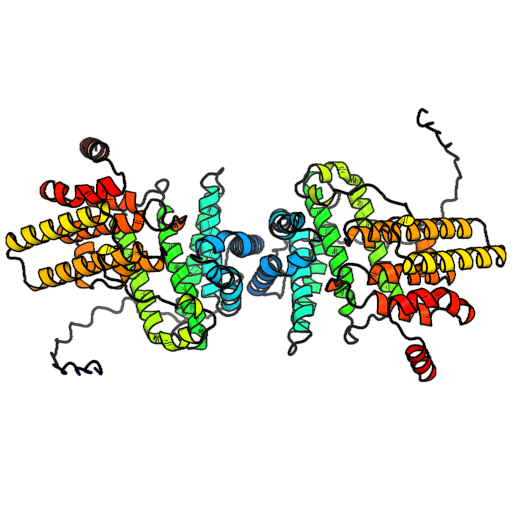124 ? 12.211 -19.125 3.959 1 95.88 124 ALA A O 1
ATOM 986 N N . VAL A 1 125 ? 13.148 -19.438 1.966 1 93.69 125 VAL A N 1
ATOM 987 C CA . VAL A 1 125 ? 13.188 -20.891 2.102 1 93.69 125 VAL A CA 1
ATOM 988 C C . VAL A 1 125 ? 14.109 -21.281 3.252 1 93.69 125 VAL A C 1
ATOM 990 O O . VAL A 1 125 ? 13.773 -22.156 4.062 1 93.69 125 VAL A O 1
ATOM 993 N N . ALA A 1 126 ? 15.258 -20.625 3.355 1 93.25 126 ALA A N 1
ATOM 994 C CA . ALA A 1 126 ? 16.203 -20.891 4.434 1 93.25 126 ALA A CA 1
ATOM 995 C C . ALA A 1 126 ? 15.586 -20.578 5.793 1 93.25 126 ALA A C 1
ATOM 997 O O . ALA A 1 126 ? 15.711 -21.375 6.734 1 93.25 126 ALA A O 1
ATOM 998 N N . ALA A 1 127 ? 14.945 -19.469 5.844 1 92.56 127 ALA A N 1
ATOM 999 C CA . ALA A 1 127 ? 14.305 -19.062 7.094 1 92.56 127 ALA A CA 1
ATOM 1000 C C . ALA A 1 127 ? 13.172 -20.031 7.457 1 92.56 127 ALA A C 1
ATOM 1002 O O . ALA A 1 127 ? 12.977 -20.344 8.633 1 92.56 127 ALA A O 1
ATOM 1003 N N . PHE A 1 128 ? 12.438 -20.469 6.508 1 91.69 128 PHE A N 1
ATOM 1004 C CA . PHE A 1 128 ? 11.336 -21.406 6.734 1 91.69 128 PHE A CA 1
ATOM 1005 C C . PHE A 1 128 ? 11.859 -22.719 7.289 1 91.69 128 PHE A C 1
ATOM 1007 O O . PHE A 1 128 ? 11.336 -23.234 8.281 1 91.69 128 PHE A O 1
ATOM 1014 N N . ARG A 1 129 ? 12.812 -23.203 6.742 1 89.12 129 ARG A N 1
ATOM 1015 C CA . ARG A 1 129 ? 13.398 -24.484 7.148 1 89.12 129 ARG A CA 1
ATOM 1016 C C . ARG A 1 129 ? 13.953 -24.406 8.57 1 89.12 129 ARG A C 1
ATOM 1018 O O . ARG A 1 129 ? 13.852 -25.359 9.336 1 89.12 129 ARG A O 1
ATOM 1025 N N . SER A 1 130 ? 14.469 -23.281 8.891 1 87.81 130 SER A N 1
ATOM 1026 C CA . SER A 1 130 ? 15.125 -23.109 10.18 1 87.81 130 SER A CA 1
ATOM 1027 C C . SER A 1 130 ? 14.109 -22.859 11.289 1 87.81 130 SER A C 1
ATOM 1029 O O . SER A 1 130 ? 14.344 -23.188 12.453 1 87.81 130 SER A O 1
ATOM 1031 N N . THR A 1 131 ? 13.016 -22.266 10.992 1 82.94 131 THR A N 1
ATOM 1032 C CA . THR A 1 131 ? 12.141 -21.766 12.047 1 82.94 131 THR A CA 1
ATOM 1033 C C . THR A 1 131 ? 10.875 -22.609 12.141 1 82.94 131 THR A C 1
ATOM 1035 O O . THR A 1 131 ? 10.18 -22.594 13.164 1 82.94 131 THR A O 1
ATOM 1038 N N . VAL A 1 132 ? 10.492 -23.281 11.086 1 77.25 132 VAL A N 1
ATOM 1039 C CA . VAL A 1 132 ? 9.227 -24 11.109 1 77.25 132 VAL A CA 1
ATOM 1040 C C . VAL A 1 132 ? 9.492 -25.5 11.109 1 77.25 132 VAL A C 1
ATOM 1042 O O . VAL A 1 132 ? 9.328 -26.172 10.094 1 77.25 132 VAL A O 1
ATOM 1045 N N . PRO A 1 133 ? 9.867 -25.969 12.281 1 66.62 133 PRO A N 1
ATOM 1046 C CA . PRO A 1 133 ? 9.977 -27.422 12.352 1 66.62 133 PRO A CA 1
ATOM 1047 C C . PRO A 1 133 ? 8.625 -28.125 12.203 1 66.62 133 PRO A C 1
ATOM 1049 O O . PRO A 1 133 ? 8.555 -29.234 11.656 1 66.62 133 PRO A O 1
ATOM 1052 N N . GLN A 1 134 ? 7.582 -27.453 12.82 1 72.56 134 GLN A N 1
ATOM 1053 C CA . GLN A 1 134 ? 6.223 -27.984 12.734 1 72.56 134 GLN A CA 1
ATOM 1054 C C . GLN A 1 134 ? 5.203 -26.844 12.641 1 72.56 134 GLN A C 1
ATOM 1056 O O . GLN A 1 134 ? 5.441 -25.75 13.156 1 72.56 134 GLN A O 1
ATOM 1061 N N . MET A 1 135 ? 4.242 -27.125 11.867 1 79.06 135 MET A N 1
ATOM 1062 C CA . MET A 1 135 ? 3.117 -26.203 11.805 1 79.06 135 MET A CA 1
ATOM 1063 C C . MET A 1 135 ? 2.316 -26.234 13.102 1 79.06 135 MET A C 1
ATOM 1065 O O . MET A 1 135 ? 2.023 -27.297 13.633 1 79.06 135 MET A O 1
ATOM 1069 N N . THR A 1 136 ? 2.23 -25.141 13.719 1 79.88 136 THR A N 1
ATOM 1070 C CA . THR A 1 136 ? 1.452 -24.969 14.938 1 79.88 136 THR A CA 1
ATOM 1071 C C . THR A 1 136 ? 0.284 -24.016 14.711 1 79.88 136 THR A C 1
ATOM 1073 O O . THR A 1 136 ? 0.133 -23.453 13.617 1 79.88 136 THR A O 1
ATOM 1076 N N . LYS A 1 137 ? -0.491 -23.875 15.727 1 80 137 LYS A N 1
ATOM 1077 C CA . LYS A 1 137 ? -1.633 -22.969 15.648 1 80 137 LYS A CA 1
ATOM 1078 C C . LYS A 1 137 ? -1.176 -21.531 15.438 1 80 137 LYS A C 1
ATOM 1080 O O . LYS A 1 137 ? -1.824 -20.766 14.719 1 80 137 LYS A O 1
ATOM 1085 N N . SER A 1 138 ? -0.036 -21.188 16.016 1 83.62 138 SER A N 1
ATOM 1086 C CA . SER A 1 138 ? 0.417 -19.812 16 1 83.62 138 SER A CA 1
ATOM 1087 C C . SER A 1 138 ? 0.997 -19.422 14.641 1 83.62 138 SER A C 1
ATOM 1089 O O . SER A 1 138 ? 0.911 -18.266 14.227 1 83.62 138 SER A O 1
ATOM 1091 N N . ASN A 1 139 ? 1.533 -20.438 13.945 1 88.62 139 ASN A N 1
ATOM 1092 C CA . ASN A 1 139 ? 2.215 -20.078 12.703 1 88.62 139 ASN A CA 1
ATOM 1093 C C . ASN A 1 139 ? 1.443 -20.578 11.484 1 88.62 139 ASN A C 1
ATOM 1095 O O . ASN A 1 139 ? 1.911 -20.438 10.352 1 88.62 139 ASN A O 1
ATOM 1099 N N . SER A 1 140 ? 0.263 -21.125 11.695 1 88.31 140 SER A N 1
ATOM 1100 C CA . SER A 1 140 ? -0.492 -21.766 10.625 1 88.31 140 SER A CA 1
ATOM 1101 C C . SER A 1 140 ? -0.838 -20.781 9.516 1 88.31 140 SER A C 1
ATOM 1103 O O . SER A 1 140 ? -0.693 -21.094 8.336 1 88.31 140 SER A O 1
ATOM 1105 N N . SER A 1 141 ? -1.263 -19.594 9.914 1 90.62 141 SER A N 1
ATOM 1106 C CA . SER A 1 141 ? -1.62 -18.578 8.93 1 90.62 141 SER A CA 1
ATOM 1107 C C . SER A 1 141 ? -0.409 -18.156 8.102 1 90.62 141 SER A C 1
ATOM 1109 O O . SER A 1 141 ? -0.509 -17.984 6.883 1 90.62 141 SER A O 1
ATOM 1111 N N . ALA A 1 142 ? 0.701 -18.062 8.766 1 93.12 142 ALA A N 1
ATOM 1112 C CA . ALA A 1 142 ? 1.927 -17.656 8.086 1 93.12 142 ALA A CA 1
ATOM 1113 C C . ALA A 1 142 ? 2.391 -18.734 7.105 1 93.12 142 ALA A C 1
ATOM 1115 O O . ALA A 1 142 ? 2.795 -18.422 5.984 1 93.12 142 ALA A O 1
ATOM 1116 N N . VAL A 1 143 ? 2.287 -19.922 7.539 1 91.62 143 VAL A N 1
ATOM 1117 C CA . VAL A 1 143 ? 2.695 -21.047 6.703 1 91.62 143 VAL A CA 1
ATOM 1118 C C . VAL A 1 143 ? 1.774 -21.156 5.488 1 91.62 143 VAL A C 1
ATOM 1120 O O . VAL A 1 143 ? 2.232 -21.406 4.371 1 91.62 143 VAL A O 1
ATOM 1123 N N . PHE A 1 144 ? 0.558 -20.938 5.734 1 91.38 144 PHE A N 1
ATOM 1124 C CA . PHE A 1 144 ? -0.421 -20.969 4.652 1 91.38 144 PHE A CA 1
ATOM 1125 C C . PHE A 1 144 ? -0.094 -19.922 3.598 1 91.38 144 PHE A C 1
ATOM 1127 O O . PHE A 1 144 ? -0.037 -20.219 2.404 1 91.38 144 PHE A O 1
ATOM 1134 N N . ALA A 1 145 ? 0.096 -18.688 4.023 1 94.19 145 ALA A N 1
ATOM 1135 C CA . ALA A 1 145 ? 0.42 -17.609 3.107 1 94.19 145 ALA A CA 1
ATOM 1136 C C . ALA A 1 145 ? 1.742 -17.859 2.393 1 94.19 145 ALA A C 1
ATOM 1138 O O . ALA A 1 145 ? 1.855 -17.641 1.184 1 94.19 145 ALA A O 1
ATOM 1139 N N . PHE A 1 146 ? 2.699 -18.328 3.105 1 95.06 146 PHE A N 1
ATOM 1140 C CA . PHE A 1 146 ? 4.004 -18.656 2.547 1 95.06 146 PHE A CA 1
ATOM 1141 C C . PHE A 1 146 ? 3.873 -19.703 1.438 1 95.06 146 PHE A C 1
ATOM 1143 O O . PHE A 1 146 ? 4.48 -19.562 0.374 1 95.06 146 PHE A O 1
ATOM 1150 N N . SER A 1 147 ? 3.115 -20.641 1.663 1 91.19 147 SER A N 1
ATOM 1151 C CA . SER A 1 147 ? 2.918 -21.719 0.694 1 91.19 147 SER A CA 1
ATOM 1152 C C . SER A 1 147 ? 2.309 -21.188 -0.6 1 91.19 147 SER A C 1
ATOM 1154 O O . SER A 1 147 ? 2.777 -21.516 -1.691 1 91.19 147 SER A O 1
ATOM 1156 N N . HIS A 1 148 ? 1.32 -20.406 -0.484 1 91.19 148 HIS A N 1
ATOM 1157 C CA . HIS A 1 148 ? 0.673 -19.844 -1.662 1 91.19 148 HIS A CA 1
ATOM 1158 C C . HIS A 1 148 ? 1.64 -18.969 -2.455 1 91.19 148 HIS A C 1
ATOM 1160 O O . HIS A 1 148 ? 1.759 -19.109 -3.674 1 91.19 148 HIS A O 1
ATOM 1166 N N . LEU A 1 149 ? 2.281 -18.094 -1.735 1 95.75 149 LEU A N 1
ATOM 1167 C CA . LEU A 1 149 ? 3.195 -17.172 -2.4 1 95.75 149 LEU A CA 1
ATOM 1168 C C . LEU A 1 149 ? 4.352 -17.938 -3.051 1 95.75 149 LEU A C 1
ATOM 1170 O O . LEU A 1 149 ? 4.828 -17.547 -4.121 1 95.75 149 LEU A O 1
ATOM 1174 N N . THR A 1 150 ? 4.766 -18.984 -2.412 1 94.69 150 THR A N 1
ATOM 1175 C CA . THR A 1 150 ? 5.836 -19.812 -2.961 1 94.69 150 THR A CA 1
ATOM 1176 C C . THR A 1 150 ? 5.406 -20.453 -4.277 1 94.69 150 THR A C 1
ATOM 1178 O O . THR A 1 150 ? 6.188 -20.516 -5.23 1 94.69 150 THR A O 1
ATOM 1181 N N . ILE A 1 151 ? 4.215 -20.875 -4.344 1 91.94 151 ILE A N 1
ATOM 1182 C CA . ILE A 1 151 ? 3.686 -21.484 -5.555 1 91.94 151 ILE A CA 1
ATOM 1183 C C . ILE A 1 151 ? 3.646 -20.453 -6.68 1 91.94 151 ILE A C 1
ATOM 1185 O O . ILE A 1 151 ? 4.094 -20.734 -7.797 1 91.94 151 ILE A O 1
ATOM 1189 N N . TYR A 1 152 ? 3.146 -19.312 -6.414 1 93.69 152 TYR A N 1
ATOM 1190 C CA . TYR A 1 152 ? 3.07 -18.25 -7.418 1 93.69 152 TYR A CA 1
ATOM 1191 C C . TYR A 1 152 ? 4.461 -17.812 -7.848 1 93.69 152 TYR A C 1
ATOM 1193 O O . TYR A 1 152 ? 4.688 -17.484 -9.016 1 93.69 152 TYR A O 1
ATOM 1201 N N . PHE A 1 153 ? 5.32 -17.781 -6.84 1 95.19 153 PHE A N 1
ATOM 1202 C CA . PHE A 1 153 ? 6.699 -17.438 -7.168 1 95.19 153 PHE A CA 1
ATOM 1203 C C . PHE A 1 153 ? 7.305 -18.469 -8.109 1 95.19 153 PHE A C 1
ATOM 1205 O O . PHE A 1 153 ? 8.016 -18.125 -9.055 1 95.19 153 PHE A O 1
ATOM 1212 N N . ALA A 1 154 ? 7.027 -19.719 -7.852 1 92.81 154 ALA A N 1
ATOM 1213 C CA . ALA A 1 154 ? 7.551 -20.812 -8.68 1 92.81 154 ALA A CA 1
ATOM 1214 C C . ALA A 1 154 ? 7.039 -20.688 -10.117 1 92.81 154 ALA A C 1
ATOM 1216 O O . ALA A 1 154 ? 7.809 -20.844 -11.07 1 92.81 154 ALA A O 1
ATOM 1217 N N . PHE A 1 155 ? 5.777 -20.359 -10.32 1 90.81 155 PHE A N 1
ATOM 1218 C CA . PHE A 1 155 ? 5.215 -20.141 -11.648 1 90.81 155 PHE A CA 1
ATOM 1219 C C . PHE A 1 155 ? 5.914 -18.984 -12.352 1 90.81 155 PHE A C 1
ATOM 1221 O O . PHE A 1 155 ? 6.281 -19.078 -13.523 1 90.81 155 PHE A O 1
ATOM 1228 N N . GLY A 1 156 ? 6.062 -17.938 -11.602 1 91 156 GLY A N 1
ATOM 1229 C CA . GLY A 1 156 ? 6.559 -16.719 -12.203 1 91 156 GLY A CA 1
ATOM 1230 C C . GLY A 1 156 ? 8.047 -16.75 -12.5 1 91 156 GLY A C 1
ATOM 1231 O O . GLY A 1 156 ? 8.516 -16.125 -13.453 1 91 156 GLY A O 1
ATOM 1232 N N . SER A 1 157 ? 8.766 -17.438 -11.664 1 89.5 157 SER A N 1
ATOM 1233 C CA . SER A 1 157 ? 10.219 -17.422 -11.766 1 89.5 157 SER A CA 1
ATOM 1234 C C . SER A 1 157 ? 10.711 -18.344 -12.867 1 89.5 157 SER A C 1
ATOM 1236 O O . SER A 1 157 ? 11.875 -18.281 -13.273 1 89.5 157 SER A O 1
ATOM 1238 N N . SER A 1 158 ? 9.938 -19.203 -13.312 1 81 158 SER A N 1
ATOM 1239 C CA . SER A 1 158 ? 10.344 -20.156 -14.344 1 81 158 SER A CA 1
ATOM 1240 C C . SER A 1 158 ? 10.742 -19.422 -15.633 1 81 158 SER A C 1
ATOM 1242 O O . SER A 1 158 ? 11.508 -19.953 -16.438 1 81 158 SER A O 1
ATOM 1244 N N . LYS A 1 159 ? 10.258 -18.234 -15.781 1 72.75 159 LYS A N 1
ATOM 1245 C CA . LYS A 1 159 ? 10.57 -17.469 -16.984 1 72.75 159 LYS A CA 1
ATOM 1246 C C . LYS A 1 159 ? 11.914 -16.766 -16.844 1 72.75 159 LYS A C 1
ATOM 1248 O O . LYS A 1 159 ? 12.352 -16.062 -17.766 1 72.75 159 LYS A O 1
ATOM 1253 N N . PHE A 1 160 ? 12.477 -16.859 -15.641 1 68.12 160 PHE A N 1
ATOM 1254 C CA . PHE A 1 160 ? 13.781 -16.266 -15.406 1 68.12 160 PHE A CA 1
ATOM 1255 C C . PHE A 1 160 ? 14.852 -16.953 -16.234 1 68.12 160 PHE A C 1
ATOM 1257 O O . PHE A 1 160 ? 15.992 -16.469 -16.312 1 68.12 160 PHE A O 1
ATOM 1264 N N . SER A 1 161 ? 14.398 -17.875 -17 1 61.09 161 SER A N 1
ATOM 1265 C CA . SER A 1 161 ? 15.383 -18.609 -17.781 1 61.09 161 SER A CA 1
ATOM 1266 C C . SER A 1 161 ? 16.094 -17.703 -18.781 1 61.09 161 SER A C 1
ATOM 1268 O O . SER A 1 161 ? 15.547 -16.672 -19.172 1 61.09 161 SER A O 1
ATOM 1270 N N . VAL A 1 162 ? 17.297 -17.969 -18.891 1 57.31 162 VAL A N 1
ATOM 1271 C CA . VAL A 1 162 ? 18.297 -17.281 -19.703 1 57.31 162 VAL A CA 1
ATOM 1272 C C . VAL A 1 162 ? 17.797 -17.156 -21.141 1 57.31 162 VAL A C 1
ATOM 1274 O O . VAL A 1 162 ? 18.156 -16.203 -21.844 1 57.31 162 VAL A O 1
ATOM 1277 N N . ASN A 1 163 ? 16.891 -17.875 -21.438 1 59.69 163 ASN A N 1
ATOM 1278 C CA . ASN A 1 163 ? 16.516 -17.953 -22.844 1 59.69 163 ASN A CA 1
ATOM 1279 C C . ASN A 1 163 ? 15.336 -17.047 -23.156 1 59.69 163 ASN A C 1
ATOM 1281 O O . ASN A 1 163 ? 14.344 -17.484 -23.75 1 59.69 163 ASN A O 1
ATOM 1285 N N . ASN A 1 164 ? 15.461 -15.781 -22.812 1 60.59 164 ASN A N 1
ATOM 1286 C CA . ASN A 1 164 ? 14.484 -14.766 -23.188 1 60.59 164 ASN A CA 1
ATOM 1287 C C . ASN A 1 164 ? 13.078 -15.133 -22.703 1 60.59 164 ASN A C 1
ATOM 1289 O O . ASN A 1 164 ? 12.117 -15.047 -23.469 1 60.59 164 ASN A O 1
ATOM 1293 N N . GLY A 1 165 ? 13 -15.797 -21.703 1 65.38 165 GLY A N 1
ATOM 1294 C CA . GLY A 1 165 ? 11.695 -16.062 -21.109 1 65.38 165 GLY A CA 1
ATOM 1295 C C . GLY A 1 165 ? 11.18 -17.453 -21.406 1 65.38 165 GLY A C 1
ATOM 1296 O O . GLY A 1 165 ? 10.102 -17.844 -20.938 1 65.38 165 GLY A O 1
ATOM 1297 N N . ARG A 1 166 ? 11.938 -18.219 -22.219 1 77.44 166 ARG A N 1
ATOM 1298 C CA . ARG A 1 166 ? 11.508 -19.578 -22.531 1 77.44 166 ARG A CA 1
ATOM 1299 C C . ARG A 1 166 ? 12.047 -20.578 -21.516 1 77.44 166 ARG A C 1
ATOM 1301 O O . ARG A 1 166 ? 13.211 -20.484 -21.109 1 77.44 166 ARG A O 1
ATOM 1308 N N . MET A 1 167 ? 11.125 -21.453 -21.156 1 84.94 167 MET A N 1
ATOM 1309 C CA . MET A 1 167 ? 11.469 -22.5 -20.188 1 84.94 167 MET A CA 1
ATOM 1310 C C . MET A 1 167 ? 12.312 -23.594 -20.828 1 84.94 167 MET A C 1
ATOM 1312 O O . MET A 1 167 ? 12.078 -23.953 -21.984 1 84.94 167 MET A O 1
ATOM 1316 N N . GLU A 1 168 ? 13.367 -24.094 -20.234 1 82.88 168 GLU A N 1
ATOM 1317 C CA . GLU A 1 168 ? 14.219 -25.156 -20.75 1 82.88 168 GLU A CA 1
ATOM 1318 C C . GLU A 1 168 ? 13.469 -26.484 -20.812 1 82.88 168 GLU A C 1
ATOM 1320 O O . GLU A 1 168 ? 13.57 -27.219 -21.797 1 82.88 168 GLU A O 1
ATOM 1325 N N . ASP A 1 169 ? 12.773 -26.828 -19.812 1 91.44 169 ASP A N 1
ATOM 1326 C CA . ASP A 1 169 ? 11.953 -28.031 -19.703 1 91.44 169 ASP A CA 1
ATOM 1327 C C . ASP A 1 169 ? 10.57 -27.703 -19.141 1 91.44 169 ASP A C 1
ATOM 1329 O O . ASP A 1 169 ? 10.289 -27.984 -17.969 1 91.44 169 ASP A O 1
ATOM 1333 N N . PRO A 1 170 ? 9.719 -27.219 -20.047 1 93.94 170 PRO A N 1
ATOM 1334 C CA . PRO A 1 170 ? 8.406 -26.766 -19.578 1 93.94 170 PRO A CA 1
ATOM 1335 C C . PRO A 1 170 ? 7.637 -27.844 -18.828 1 93.94 170 PRO A C 1
ATOM 1337 O O . PRO A 1 170 ? 7 -27.562 -17.812 1 93.94 170 PRO A O 1
ATOM 1340 N N . ILE A 1 171 ? 7.66 -29.094 -19.312 1 96 171 ILE A N 1
ATOM 1341 C CA . ILE A 1 171 ? 6.938 -30.172 -18.656 1 96 171 ILE A CA 1
ATOM 1342 C C . ILE A 1 171 ? 7.543 -30.438 -17.266 1 96 171 ILE A C 1
ATOM 1344 O O . ILE A 1 171 ? 6.824 -30.469 -16.266 1 96 171 ILE A O 1
ATOM 1348 N N . GLY A 1 172 ? 8.875 -30.562 -17.266 1 94.44 172 GLY A N 1
ATOM 1349 C CA . GLY A 1 172 ? 9.547 -30.812 -16 1 94.44 172 GLY A CA 1
ATOM 1350 C C . GLY A 1 172 ? 9.32 -29.703 -14.984 1 94.44 172 GLY A C 1
ATOM 1351 O O . GLY A 1 172 ? 9.102 -29.984 -13.805 1 94.44 172 GLY A O 1
ATOM 1352 N N . GLU A 1 173 ? 9.406 -28.469 -15.406 1 92.81 173 GLU A N 1
ATOM 1353 C CA . GLU A 1 173 ? 9.227 -27.328 -14.523 1 92.81 173 GLU A CA 1
ATOM 1354 C C . GLU A 1 173 ? 7.801 -27.266 -13.984 1 92.81 173 GLU A C 1
ATOM 1356 O O . GLU A 1 173 ? 7.582 -26.922 -12.82 1 92.81 173 GLU A O 1
ATOM 1361 N N . LEU A 1 174 ? 6.836 -27.594 -14.82 1 95.19 174 LEU A N 1
ATOM 1362 C CA . LEU A 1 174 ? 5.453 -27.625 -14.359 1 95.19 174 LEU A CA 1
ATOM 1363 C C . LEU A 1 174 ? 5.254 -28.703 -13.312 1 95.19 174 LEU A C 1
ATOM 1365 O O . LEU A 1 174 ? 4.566 -28.5 -12.312 1 95.19 174 LEU A O 1
ATOM 1369 N N . LEU A 1 175 ? 5.824 -29.859 -13.562 1 95.69 175 LEU A N 1
ATOM 1370 C CA . LEU A 1 175 ? 5.699 -30.969 -12.617 1 95.69 175 LEU A CA 1
ATOM 1371 C C . LEU A 1 175 ? 6.363 -30.625 -11.289 1 95.69 175 LEU A C 1
ATOM 1373 O O . LEU A 1 175 ? 5.895 -31.047 -10.234 1 95.69 175 LEU A O 1
ATOM 1377 N N . ASP A 1 176 ? 7.422 -29.828 -11.359 1 92.44 176 ASP A N 1
ATOM 1378 C CA . ASP A 1 176 ? 8.047 -29.359 -10.133 1 92.44 176 ASP A CA 1
ATOM 1379 C C . ASP A 1 176 ? 7.094 -28.469 -9.344 1 92.44 176 ASP A C 1
ATOM 1381 O O . ASP A 1 176 ? 7.035 -28.547 -8.109 1 92.44 176 ASP A O 1
ATOM 1385 N N . VAL A 1 177 ? 6.41 -27.641 -9.992 1 93.19 177 VAL A N 1
ATOM 1386 C CA . VAL A 1 177 ? 5.414 -26.781 -9.359 1 93.19 177 VAL A CA 1
ATOM 1387 C C . VAL A 1 177 ? 4.312 -27.641 -8.734 1 93.19 177 VAL A C 1
ATOM 1389 O O . VAL A 1 177 ? 3.844 -27.359 -7.633 1 93.19 177 VAL A O 1
ATOM 1392 N N . PHE A 1 178 ? 3.893 -28.734 -9.438 1 94.94 178 PHE A N 1
ATOM 1393 C CA . PHE A 1 178 ? 2.891 -29.656 -8.906 1 94.94 178 PHE A CA 1
ATOM 1394 C C . PHE A 1 178 ? 3.369 -30.281 -7.605 1 94.94 178 PHE A C 1
ATOM 1396 O O . PHE A 1 178 ? 2.604 -30.406 -6.645 1 94.94 178 PHE A O 1
ATOM 1403 N N . THR A 1 179 ? 4.598 -30.656 -7.637 1 93.38 179 THR A N 1
ATOM 1404 C CA . THR A 1 179 ? 5.176 -31.281 -6.453 1 93.38 179 THR A CA 1
ATOM 1405 C C . THR A 1 179 ? 5.176 -30.312 -5.277 1 93.38 179 THR A C 1
ATOM 1407 O O . THR A 1 179 ? 4.828 -30.672 -4.156 1 93.38 179 THR A O 1
ATOM 1410 N N . LEU A 1 180 ? 5.555 -29.109 -5.543 1 90.31 180 LEU A N 1
ATOM 1411 C CA . LEU A 1 180 ? 5.543 -28.062 -4.523 1 90.31 180 LEU A CA 1
ATOM 1412 C C . LEU A 1 180 ? 4.133 -27.844 -3.988 1 90.31 180 LEU A C 1
ATOM 1414 O O . LEU A 1 180 ? 3.936 -27.719 -2.777 1 90.31 180 LEU A O 1
ATOM 1418 N N . LEU A 1 181 ? 3.238 -27.75 -4.855 1 92.31 181 LEU A N 1
ATOM 1419 C CA . LEU A 1 181 ? 1.832 -27.547 -4.52 1 92.31 181 LEU A CA 1
ATOM 1420 C C . LEU A 1 181 ? 1.322 -28.672 -3.621 1 92.31 181 LEU A C 1
ATOM 1422 O O . LEU A 1 181 ? 0.682 -28.406 -2.6 1 92.31 181 LEU A O 1
ATOM 1426 N N . ARG A 1 182 ? 1.581 -29.859 -3.965 1 91.44 182 ARG A N 1
ATOM 1427 C CA . ARG A 1 182 ? 1.137 -31.016 -3.205 1 91.44 182 ARG A CA 1
ATOM 1428 C C . ARG A 1 182 ? 1.777 -31.047 -1.821 1 91.44 182 ARG A C 1
ATOM 1430 O O . ARG A 1 182 ? 1.111 -31.344 -0.829 1 91.44 182 ARG A O 1
ATOM 1437 N N . THR A 1 183 ? 3.055 -30.797 -1.761 1 86.44 183 THR A N 1
ATOM 1438 C CA . THR A 1 183 ? 3.758 -30.734 -0.483 1 86.44 183 THR A CA 1
ATOM 1439 C C . THR A 1 183 ? 3.145 -29.672 0.422 1 86.44 183 THR A C 1
ATOM 1441 O O . THR A 1 183 ? 2.934 -29.906 1.613 1 86.44 183 THR A O 1
ATOM 1444 N N . ALA A 1 184 ? 2.859 -28.516 -0.138 1 85.19 184 ALA A N 1
ATOM 1445 C CA . ALA A 1 184 ? 2.24 -27.438 0.609 1 85.19 184 ALA A CA 1
ATOM 1446 C C . ALA A 1 184 ? 0.86 -27.828 1.122 1 85.19 184 ALA A C 1
ATOM 1448 O O . ALA A 1 184 ? 0.522 -27.578 2.279 1 85.19 184 ALA A O 1
ATOM 1449 N N . MET A 1 185 ? 0.092 -28.484 0.297 1 85.5 185 MET A N 1
ATOM 1450 C CA . MET A 1 185 ? -1.266 -28.875 0.662 1 85.5 185 MET A CA 1
ATOM 1451 C C . MET A 1 185 ? -1.25 -29.922 1.772 1 85.5 185 MET A C 1
ATOM 1453 O O . MET A 1 185 ? -2.111 -29.922 2.654 1 85.5 185 MET A O 1
ATOM 1457 N N . GLU A 1 186 ? -0.323 -30.812 1.686 1 83.81 186 GLU A N 1
ATOM 1458 C CA . GLU A 1 186 ? -0.182 -31.812 2.742 1 83.81 186 GLU A CA 1
ATOM 1459 C C . GLU A 1 186 ? 0.087 -31.156 4.09 1 83.81 186 GLU A C 1
ATOM 1461 O O . GLU A 1 186 ? -0.489 -31.547 5.109 1 83.81 186 GLU A O 1
ATOM 1466 N N . THR A 1 187 ? 0.913 -30.203 4.035 1 79.88 187 THR A N 1
ATOM 1467 C CA . THR A 1 187 ? 1.249 -29.453 5.246 1 79.88 187 THR A CA 1
ATOM 1468 C C . THR A 1 187 ? 0.028 -28.719 5.781 1 79.88 187 THR A C 1
ATOM 1470 O O . THR A 1 187 ? -0.215 -28.703 6.988 1 79.88 187 THR A O 1
ATOM 1473 N N . LEU A 1 188 ? -0.757 -28.125 4.926 1 82.38 188 LEU A N 1
ATOM 1474 C CA . LEU A 1 188 ? -1.907 -27.312 5.309 1 82.38 188 LEU A CA 1
ATOM 1475 C C . LEU A 1 188 ? -3.035 -28.188 5.84 1 82.38 188 LEU A C 1
ATOM 1477 O O . LEU A 1 188 ? -3.752 -27.797 6.766 1 82.38 188 LEU A O 1
ATOM 1481 N N . ARG A 1 189 ? -3.162 -29.359 5.281 1 81 189 ARG A N 1
ATOM 1482 C CA . ARG A 1 189 ? -4.215 -30.281 5.703 1 81 189 ARG A CA 1
ATOM 1483 C C . ARG A 1 189 ? -3.996 -30.734 7.141 1 81 189 ARG A C 1
ATOM 1485 O O . ARG A 1 189 ? -4.957 -30.922 7.891 1 81 189 ARG A O 1
ATOM 1492 N N . SER A 1 190 ? -2.787 -30.859 7.527 1 78.31 190 SER A N 1
ATOM 1493 C CA . SER A 1 190 ? -2.451 -31.328 8.867 1 78.31 190 SER A CA 1
ATOM 1494 C C . SER A 1 190 ? -2.809 -30.281 9.922 1 78.31 190 SER A C 1
ATOM 1496 O O . SER A 1 190 ? -2.963 -30.609 11.102 1 78.31 190 SER A O 1
ATOM 1498 N N . SER A 1 191 ? -3.07 -29.031 9.5 1 79.19 191 SER A N 1
ATOM 1499 C CA . SER A 1 191 ? -3.367 -27.969 10.453 1 79.19 191 SER A CA 1
ATOM 1500 C C . SER A 1 191 ? -4.617 -27.203 10.047 1 79.19 191 SER A C 1
ATOM 1502 O O . SER A 1 191 ? -4.703 -25.984 10.266 1 79.19 191 SER A O 1
ATOM 1504 N N . TRP A 1 192 ? -5.48 -27.859 9.492 1 81.31 192 TRP A N 1
ATOM 1505 C CA . TRP A 1 192 ? -6.641 -27.219 8.883 1 81.31 192 TRP A CA 1
ATOM 1506 C C . TRP A 1 192 ? -7.484 -26.516 9.945 1 81.31 192 TRP A C 1
ATOM 1508 O O . TRP A 1 192 ? -7.98 -25.422 9.719 1 81.31 192 TRP A O 1
ATOM 1518 N N . ASP A 1 193 ? -7.594 -27.141 11.102 1 82.69 193 ASP A N 1
ATOM 1519 C CA . ASP A 1 193 ? -8.398 -26.562 12.172 1 82.69 193 ASP A CA 1
ATOM 1520 C C . ASP A 1 193 ? -7.82 -25.234 12.648 1 82.69 193 ASP A C 1
ATOM 1522 O O . ASP A 1 193 ? -8.555 -24.281 12.883 1 82.69 193 ASP A O 1
ATOM 1526 N N . SER A 1 194 ? -6.57 -25.219 12.727 1 82.62 194 SER A N 1
ATOM 1527 C CA . SER A 1 194 ? -5.898 -24 13.148 1 82.62 194 SER A CA 1
ATOM 1528 C C . SER A 1 194 ? -6.062 -22.891 12.109 1 82.62 194 SER A C 1
ATOM 1530 O O . SER A 1 194 ? -6.219 -21.719 12.461 1 82.62 194 SER A O 1
ATOM 1532 N N . LEU A 1 195 ? -6.082 -23.281 10.891 1 84.88 195 LEU A N 1
ATOM 1533 C CA . LEU A 1 195 ? -6.211 -22.328 9.797 1 84.88 195 LEU A CA 1
ATOM 1534 C C . LEU A 1 195 ? -7.629 -21.766 9.727 1 84.88 195 LEU A C 1
ATOM 1536 O O . LEU A 1 195 ? -7.82 -20.578 9.484 1 84.88 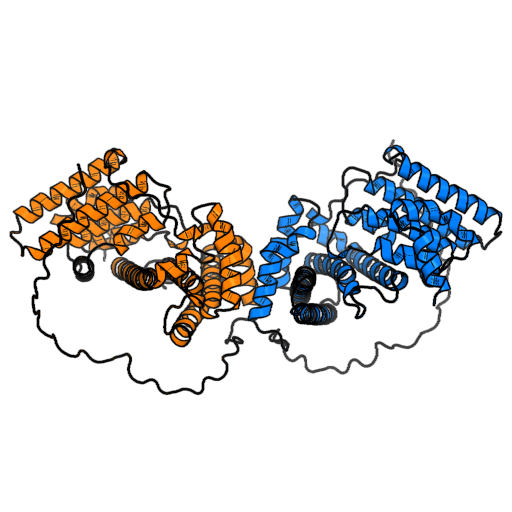195 LEU A O 1
ATOM 1540 N N . ALA A 1 196 ? -8.555 -22.656 10.031 1 84.19 196 ALA A N 1
ATOM 1541 C CA . ALA A 1 196 ? -9.969 -22.281 9.93 1 84.19 196 ALA A CA 1
ATOM 1542 C C . ALA A 1 196 ? -10.344 -21.281 11.016 1 84.19 196 ALA A C 1
ATOM 1544 O O . ALA A 1 196 ? -11.273 -20.484 10.836 1 84.19 196 ALA A O 1
ATOM 1545 N N . ASP A 1 197 ? -9.578 -21.203 12.008 1 83 197 ASP A N 1
ATOM 1546 C CA . ASP A 1 197 ? -9.82 -20.297 13.117 1 83 197 ASP A CA 1
ATOM 1547 C C . ASP A 1 197 ? -8.922 -19.062 13.031 1 83 197 ASP A C 1
ATOM 1549 O O . ASP A 1 197 ? -9.031 -18.141 13.844 1 83 197 ASP A O 1
ATOM 1553 N N . GLY A 1 198 ? -8.109 -19.031 12.039 1 82.5 198 GLY A N 1
ATOM 1554 C CA . GLY A 1 198 ? -7.098 -18 11.961 1 82.5 198 GLY A CA 1
ATOM 1555 C C . GLY A 1 198 ? -7.512 -16.812 11.102 1 82.5 198 GLY A C 1
ATOM 1556 O O . GLY A 1 198 ? -8.633 -16.797 10.578 1 82.5 198 GLY A O 1
ATOM 1557 N N . PRO A 1 199 ? -6.609 -15.859 10.992 1 83.88 199 PRO A N 1
ATOM 1558 C CA . PRO A 1 199 ? -6.91 -14.617 10.281 1 83.88 199 PRO A CA 1
ATOM 1559 C C . PRO A 1 199 ? -7.098 -14.82 8.781 1 83.88 199 PRO A C 1
ATOM 1561 O O . PRO A 1 199 ? -7.68 -13.969 8.102 1 83.88 199 PRO A O 1
ATOM 1564 N N . LEU A 1 200 ? -6.648 -15.953 8.25 1 86.44 200 LEU A N 1
ATOM 1565 C CA . LEU A 1 200 ? -6.738 -16.172 6.809 1 86.44 200 LEU A CA 1
ATOM 1566 C C . LEU A 1 200 ? -7.848 -17.156 6.473 1 86.44 200 LEU A C 1
ATOM 1568 O O . LEU A 1 200 ? -7.922 -17.641 5.344 1 86.44 200 LEU A O 1
ATOM 1572 N N . ALA A 1 201 ? -8.742 -17.391 7.391 1 80.69 201 ALA A N 1
ATOM 1573 C CA . ALA A 1 201 ? -9.812 -18.375 7.262 1 80.69 201 ALA A CA 1
ATOM 1574 C C . ALA A 1 201 ? -10.703 -18.062 6.066 1 80.69 201 ALA A C 1
ATOM 1576 O O . ALA A 1 201 ? -11.242 -18.984 5.43 1 80.69 201 ALA A O 1
ATOM 1577 N N . VAL A 1 202 ? -10.789 -16.875 5.746 1 79.94 202 VAL A N 1
ATOM 1578 C CA . VAL A 1 202 ? -11.68 -16.438 4.676 1 79.94 202 VAL A CA 1
ATOM 1579 C C . VAL A 1 202 ? -11.211 -17.016 3.342 1 79.94 202 VAL A C 1
ATOM 1581 O O . VAL A 1 202 ? -12.016 -17.219 2.43 1 79.94 202 VAL A O 1
ATOM 1584 N N . LEU A 1 203 ? -9.938 -17.359 3.287 1 79.81 203 LEU A N 1
ATOM 1585 C CA . LEU A 1 203 ? -9.367 -17.875 2.045 1 79.81 203 LEU A CA 1
ATOM 1586 C C . LEU A 1 203 ? -9.68 -19.359 1.886 1 79.81 203 LEU A C 1
ATOM 1588 O O . LEU A 1 203 ? -9.516 -19.922 0.801 1 79.81 203 LEU A O 1
ATOM 1592 N N . LEU A 1 204 ? -10.117 -19.969 2.963 1 76.88 204 LEU A N 1
ATOM 1593 C CA . LEU A 1 204 ? -10.359 -21.406 2.963 1 76.88 204 LEU A CA 1
ATOM 1594 C C . LEU A 1 204 ? -11.773 -21.734 2.475 1 76.88 204 LEU A C 1
ATOM 1596 O O . LEU A 1 204 ? -12.086 -22.875 2.17 1 76.88 204 LEU A O 1
ATOM 1600 N N . GLN A 1 205 ? -12.539 -20.719 2.398 1 63.94 205 GLN A N 1
ATOM 1601 C CA . GLN A 1 205 ? -13.93 -20.984 2.059 1 63.94 205 GLN A CA 1
ATOM 1602 C C . GLN A 1 205 ? -14.055 -21.531 0.638 1 63.94 205 GLN A C 1
ATOM 1604 O O . GLN A 1 205 ? -13.586 -20.906 -0.314 1 63.94 205 GLN A O 1
ATOM 1609 N N . ARG A 1 206 ? -14.281 -22.844 0.644 1 63.19 206 ARG A N 1
ATOM 1610 C CA . ARG A 1 206 ? -14.477 -23.547 -0.627 1 63.19 206 ARG A CA 1
ATOM 1611 C C . ARG A 1 206 ? -15.945 -23.891 -0.841 1 63.19 206 ARG A C 1
ATOM 1613 O O . ARG A 1 206 ? -16.672 -24.156 0.117 1 63.19 206 ARG A O 1
ATOM 1620 N N . GLY A 1 207 ? -16.484 -23.422 -1.912 1 60.66 207 GLY A N 1
ATOM 1621 C CA . GLY A 1 207 ? -17.828 -23.844 -2.271 1 60.66 207 GLY A CA 1
ATOM 1622 C C . GLY A 1 207 ? -17.938 -25.344 -2.518 1 60.66 207 GLY A C 1
ATOM 1623 O O . GLY A 1 207 ? -16.922 -26.047 -2.518 1 60.66 207 GLY A O 1
ATOM 1624 N N . PRO A 1 208 ? -19.141 -25.844 -2.533 1 63.84 208 PRO A N 1
ATOM 1625 C CA . PRO A 1 208 ? -19.344 -27.266 -2.809 1 63.84 208 PRO A CA 1
ATOM 1626 C C . PRO A 1 208 ? -18.75 -27.703 -4.137 1 63.84 208 PRO A C 1
ATOM 1628 O O . PRO A 1 208 ? -18.562 -26.891 -5.043 1 63.84 208 PRO A O 1
ATOM 1631 N N . ALA A 1 209 ? -18.312 -28.984 -4.105 1 70.88 209 ALA A N 1
ATOM 1632 C CA . ALA A 1 209 ? -17.859 -29.578 -5.359 1 70.88 209 ALA A CA 1
ATOM 1633 C C . ALA A 1 209 ? -19.031 -29.797 -6.316 1 70.88 209 ALA A C 1
ATOM 1635 O O . ALA A 1 209 ? -20.031 -30.391 -5.934 1 70.88 209 ALA A O 1
ATOM 1636 N N . ILE A 1 210 ? -18.984 -29.203 -7.48 1 75.5 210 ILE A N 1
ATOM 1637 C CA . ILE A 1 210 ? -19.984 -29.406 -8.531 1 75.5 210 ILE A CA 1
ATOM 1638 C C . ILE A 1 210 ? -19.391 -30.281 -9.625 1 75.5 210 ILE A C 1
ATOM 1640 O O . ILE A 1 210 ? -18.344 -29.969 -10.195 1 75.5 210 ILE A O 1
ATOM 1644 N N . THR A 1 211 ? -20 -31.453 -9.859 1 81.38 211 THR A N 1
ATOM 1645 C CA . THR A 1 211 ? -19.469 -32.375 -10.844 1 81.38 211 THR A CA 1
ATOM 1646 C C . THR A 1 211 ? -20.453 -32.562 -12 1 81.38 211 THR A C 1
ATOM 1648 O O . THR A 1 211 ? -20.234 -33.406 -12.867 1 81.38 211 THR A O 1
ATOM 1651 N N . ASP A 1 212 ? -21.469 -31.734 -11.961 1 85.12 212 ASP A N 1
ATOM 1652 C CA . ASP A 1 212 ? -22.469 -31.844 -13.016 1 85.12 212 ASP A CA 1
ATOM 1653 C C . ASP A 1 212 ? -21.938 -31.312 -14.344 1 85.12 212 ASP A C 1
ATOM 1655 O O . ASP A 1 212 ? -21.688 -30.109 -14.484 1 85.12 212 ASP A O 1
ATOM 1659 N N . ARG A 1 213 ? -21.859 -32.188 -15.391 1 88.94 213 ARG A N 1
ATOM 1660 C CA . ARG A 1 213 ? -21.219 -31.891 -16.672 1 88.94 213 ARG A CA 1
ATOM 1661 C C . ARG A 1 213 ? -22.078 -30.953 -17.5 1 88.94 213 ARG A C 1
ATOM 1663 O O . ARG A 1 213 ? -21.609 -30.406 -18.5 1 88.94 213 ARG A O 1
ATOM 1670 N N . HIS A 1 214 ? -23.344 -30.688 -17.016 1 88.75 214 HIS A N 1
ATOM 1671 C CA . HIS A 1 214 ? -24.219 -29.797 -17.734 1 88.75 214 HIS A CA 1
ATOM 1672 C C . HIS A 1 214 ? -23.703 -28.359 -17.703 1 88.75 214 HIS A C 1
ATOM 1674 O O . HIS A 1 214 ? -24.125 -27.531 -18.516 1 88.75 214 HIS A O 1
ATOM 1680 N N . TYR A 1 215 ? -22.797 -28.125 -16.859 1 87.62 215 TYR A N 1
ATOM 1681 C CA . TYR A 1 215 ? -22.266 -26.781 -16.734 1 87.62 215 TYR A CA 1
ATOM 1682 C C . TYR A 1 215 ? -21.156 -26.531 -17.75 1 87.62 215 TYR A C 1
ATOM 1684 O O . TYR A 1 215 ? -20.734 -25.391 -17.953 1 87.62 215 TYR A O 1
ATOM 1692 N N . LEU A 1 216 ? -20.75 -27.594 -18.453 1 91.88 216 LEU A N 1
ATOM 1693 C CA . LEU A 1 216 ? -19.688 -27.422 -19.438 1 91.88 216 LEU A CA 1
ATOM 1694 C C . LEU A 1 216 ? -20.234 -26.781 -20.703 1 91.88 216 LEU A C 1
ATOM 1696 O O . LEU A 1 216 ? -21.359 -27.062 -21.125 1 91.88 216 LEU A O 1
ATOM 1700 N N . THR A 1 217 ? -19.484 -25.891 -21.328 1 92.38 217 THR A N 1
ATOM 1701 C CA . THR A 1 217 ? -19.812 -25.391 -22.656 1 92.38 217 THR A CA 1
ATOM 1702 C C . THR A 1 217 ? -19.766 -26.531 -23.672 1 92.38 217 THR A C 1
ATOM 1704 O O . THR A 1 217 ? -19.078 -27.531 -23.469 1 92.38 217 THR A O 1
ATOM 1707 N N . PRO A 1 218 ? -20.453 -26.359 -24.781 1 93.94 218 PRO A N 1
ATOM 1708 C CA . PRO A 1 218 ? -20.453 -27.422 -25.797 1 93.94 218 PRO A CA 1
ATOM 1709 C C . PRO A 1 218 ? -19.047 -27.766 -26.281 1 93.94 218 PRO A C 1
ATOM 1711 O O . PRO A 1 218 ? -18.734 -28.938 -26.516 1 93.94 218 PRO A O 1
ATOM 1714 N N . ASP A 1 219 ? -18.25 -26.844 -26.438 1 94.38 219 ASP A N 1
ATOM 1715 C CA . ASP A 1 219 ? -16.891 -27.094 -26.891 1 94.38 219 ASP A CA 1
ATOM 1716 C C . ASP A 1 219 ? -16.094 -27.906 -25.891 1 94.38 219 ASP A C 1
ATOM 1718 O O . ASP A 1 219 ? -15.398 -28.859 -26.25 1 94.38 219 ASP A O 1
ATOM 1722 N N . LEU A 1 220 ? -16.203 -27.594 -24.625 1 94.81 220 LEU A N 1
ATOM 1723 C CA . LEU A 1 220 ? -15.508 -28.328 -23.562 1 94.81 220 LEU A CA 1
ATOM 1724 C C . LEU A 1 220 ? -16.047 -29.75 -23.453 1 94.81 220 LEU A C 1
ATOM 1726 O O . LEU A 1 220 ? -15.266 -30.703 -23.297 1 94.81 220 LEU A O 1
ATOM 1730 N N . ALA A 1 221 ? -17.312 -29.859 -23.547 1 94.75 221 ALA A N 1
ATOM 1731 C CA . ALA A 1 221 ? -17.938 -31.172 -23.469 1 94.75 221 ALA A CA 1
ATOM 1732 C C . ALA A 1 221 ? -17.453 -32.094 -24.578 1 94.75 221 ALA A C 1
ATOM 1734 O O . ALA A 1 221 ? -17.141 -33.25 -24.344 1 94.75 221 ALA A O 1
ATOM 1735 N N . MET A 1 222 ? -17.453 -31.531 -25.734 1 94.56 222 MET A N 1
ATOM 1736 C CA . MET A 1 222 ? -17 -32.281 -26.891 1 94.56 222 MET A CA 1
ATOM 1737 C C . MET A 1 222 ? -15.539 -32.719 -26.734 1 94.56 222 MET A C 1
ATOM 1739 O O . MET A 1 222 ? -15.18 -33.844 -26.984 1 94.56 222 MET A O 1
ATOM 1743 N N . GLY A 1 223 ? -14.703 -31.766 -26.375 1 94.75 223 GLY A N 1
ATOM 1744 C CA . GLY A 1 223 ? -13.289 -32.062 -26.188 1 94.75 223 GLY A CA 1
ATOM 1745 C C . GLY A 1 223 ? -13.039 -33.125 -25.156 1 94.75 223 GLY A C 1
ATOM 1746 O O . GLY A 1 223 ? -12.219 -34.031 -25.375 1 94.75 223 GLY A O 1
ATOM 1747 N N . LEU A 1 224 ? -13.766 -33.094 -24.062 1 94.56 224 LEU A N 1
ATOM 1748 C CA . LEU A 1 224 ? -13.609 -34.094 -22.984 1 94.56 224 LEU A CA 1
ATOM 1749 C C . LEU A 1 224 ? -14.156 -35.438 -23.422 1 94.56 224 LEU A C 1
ATOM 1751 O O . LEU A 1 224 ? -13.602 -36.5 -23.047 1 94.56 224 LEU A O 1
ATOM 1755 N N . GLU A 1 225 ? -15.172 -35.438 -24.156 1 94.06 225 GLU A N 1
ATOM 1756 C CA . GLU A 1 225 ? -15.719 -36.656 -24.703 1 94.06 225 GLU A CA 1
ATOM 1757 C C . GLU A 1 225 ? -14.727 -37.344 -25.641 1 94.06 225 GLU A C 1
ATOM 1759 O O . GLU A 1 225 ? -14.57 -38.562 -25.594 1 94.06 225 GLU A O 1
ATOM 1764 N N . LEU A 1 226 ? -14.141 -36.562 -26.484 1 92.75 226 LEU A N 1
ATOM 1765 C CA . LEU A 1 226 ? -13.125 -37.094 -27.391 1 92.75 226 LEU A CA 1
ATOM 1766 C C . LEU A 1 226 ? -11.969 -37.719 -26.609 1 92.75 226 LEU A C 1
ATOM 1768 O O . LEU A 1 226 ? -11.453 -38.781 -26.984 1 92.75 226 LEU A O 1
ATOM 1772 N N . MET A 1 227 ? -11.594 -37.062 -25.562 1 93.38 227 MET A N 1
ATOM 1773 C CA . MET A 1 227 ? -10.539 -37.594 -24.688 1 93.38 227 MET A CA 1
ATOM 1774 C C . MET A 1 227 ? -10.93 -38.938 -24.094 1 93.38 227 MET A C 1
ATOM 1776 O O . MET A 1 227 ? -10.156 -39.875 -24.125 1 93.38 227 MET A O 1
ATOM 1780 N N . GLU A 1 228 ? -12.102 -39 -23.578 1 92.38 228 GLU A N 1
ATOM 1781 C CA . GLU A 1 228 ? -12.578 -40.219 -22.953 1 92.38 228 GLU A CA 1
ATOM 1782 C C . GLU A 1 228 ? -12.656 -41.375 -23.953 1 92.38 228 GLU A C 1
ATOM 1784 O O . GLU A 1 228 ? -12.305 -42.5 -23.625 1 92.38 228 GLU A O 1
ATOM 1789 N N . GLN A 1 229 ? -13.148 -41.125 -25.141 1 89.75 229 GLN A N 1
ATOM 1790 C CA . GLN A 1 229 ? -13.234 -42.125 -26.188 1 89.75 229 GLN A CA 1
ATOM 1791 C C . GLN A 1 229 ? -11.852 -42.625 -26.562 1 89.75 229 GLN A C 1
ATOM 1793 O O . GLN A 1 229 ? -11.664 -43.844 -26.766 1 89.75 229 GLN A O 1
ATOM 1798 N N . PHE A 1 230 ? -10.984 -41.719 -26.609 1 87.94 230 PHE A N 1
ATOM 1799 C CA . PHE A 1 230 ? -9.609 -42.094 -26.922 1 87.94 230 PHE A CA 1
ATOM 1800 C C . PHE A 1 230 ? -9.062 -43.062 -25.891 1 87.94 230 PHE A C 1
ATOM 1802 O O . PHE A 1 230 ? -8.469 -44.094 -26.25 1 87.94 230 PHE A O 1
ATOM 1809 N N . PHE A 1 231 ? -9.266 -42.812 -24.641 1 87.44 231 PHE A N 1
ATOM 1810 C CA . PHE A 1 231 ? -8.703 -43.625 -23.578 1 87.44 231 PHE A CA 1
ATOM 1811 C C . PHE A 1 231 ? -9.43 -44.969 -23.469 1 87.44 231 PHE A C 1
ATOM 1813 O O . PHE A 1 231 ? -8.836 -45.969 -23.094 1 87.44 231 PHE A O 1
ATOM 1820 N N . GLN A 1 232 ? -10.672 -44.969 -23.922 1 84.31 232 GLN A N 1
ATOM 1821 C CA . GLN A 1 232 ? -11.406 -46.219 -23.969 1 84.31 232 GLN A CA 1
ATOM 1822 C C . GLN A 1 232 ? -10.836 -47.156 -25.031 1 84.31 232 GLN A C 1
ATOM 1824 O O . GLN A 1 232 ? -10.695 -48.344 -24.797 1 84.31 232 GLN A O 1
ATOM 1829 N N . ILE A 1 233 ? -10.469 -46.594 -26.094 1 82.06 233 ILE A N 1
ATOM 1830 C CA . ILE A 1 233 ? -9.914 -47.344 -27.219 1 82.06 233 ILE A CA 1
ATOM 1831 C C . ILE A 1 233 ? -8.5 -47.812 -26.875 1 82.06 233 ILE A C 1
ATOM 1833 O O . ILE A 1 233 ? -8.148 -48.969 -27.125 1 82.06 233 ILE A O 1
ATOM 1837 N N . GLU A 1 234 ? -7.703 -46.938 -26.312 1 79.31 234 GLU A N 1
ATOM 1838 C CA . GLU A 1 234 ? -6.316 -47.25 -25.953 1 79.31 234 GLU A CA 1
ATOM 1839 C C . GLU A 1 234 ? -6.25 -48.344 -24.906 1 79.31 234 GLU A C 1
ATOM 1841 O O . GLU A 1 234 ? -5.348 -49.188 -24.922 1 79.31 234 GLU A O 1
ATOM 1846 N N . THR A 1 235 ? -7.133 -48.281 -23.906 1 73.69 235 THR A N 1
ATOM 1847 C CA . THR A 1 235 ? -7.188 -49.312 -22.859 1 73.69 235 THR A CA 1
ATOM 1848 C C . THR A 1 235 ? -7.582 -50.656 -23.453 1 73.69 235 THR A C 1
ATOM 1850 O O . THR A 1 235 ? -7.121 -51.719 -22.984 1 73.69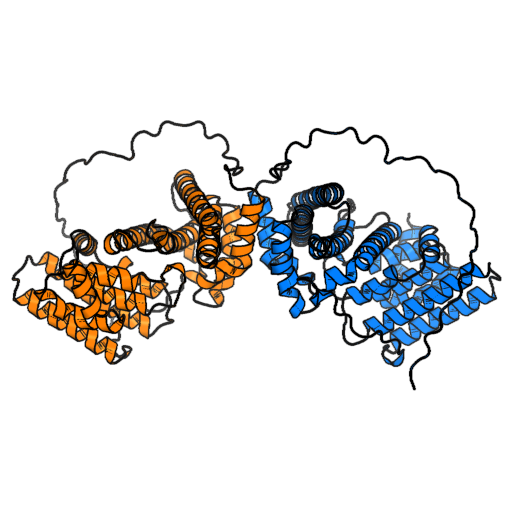 235 THR A O 1
ATOM 1853 N N . THR A 1 236 ? -8.414 -50.594 -24.438 1 66.31 236 THR A N 1
ATOM 1854 C CA . THR A 1 236 ? -8.867 -51.844 -25.078 1 66.31 236 THR A CA 1
ATOM 1855 C C . THR A 1 236 ? -7.75 -52.469 -25.906 1 66.31 236 THR A C 1
ATOM 1857 O O . THR A 1 236 ? -7.602 -53.688 -25.938 1 66.31 236 THR A O 1
ATOM 1860 N N . ILE A 1 237 ? -7.023 -51.656 -26.531 1 61.03 237 ILE A N 1
ATOM 1861 C CA . ILE A 1 237 ? -5.977 -52.156 -27.422 1 61.03 237 ILE A CA 1
ATOM 1862 C C . ILE A 1 237 ? -4.781 -52.625 -26.594 1 61.03 237 ILE A C 1
ATOM 1864 O O . ILE A 1 237 ? -4.152 -53.625 -26.938 1 61.03 237 ILE A O 1
ATOM 1868 N N . HIS A 1 238 ? -4.387 -51.812 -25.672 1 61.59 238 HIS A N 1
ATOM 1869 C CA . HIS A 1 238 ? -3.186 -52.125 -24.922 1 61.59 238 HIS A CA 1
ATOM 1870 C C . HIS A 1 238 ? -3.535 -52.844 -23.609 1 61.59 238 HIS A C 1
ATOM 1872 O O . HIS A 1 238 ? -4.344 -52.344 -22.828 1 61.59 238 HIS A O 1
ATOM 1878 N N . ASP A 1 239 ? -3.906 -54.188 -23.562 1 53.28 239 ASP A N 1
ATOM 1879 C CA . ASP A 1 239 ? -4.09 -55.062 -22.422 1 53.28 239 ASP A CA 1
ATOM 1880 C C . ASP A 1 239 ? -3.256 -54.594 -21.234 1 53.28 239 ASP A C 1
ATOM 1882 O O . ASP A 1 239 ? -2.361 -55.312 -20.781 1 53.28 239 ASP A O 1
ATOM 1886 N N . SER A 1 240 ? -2.895 -53.406 -21.188 1 51.69 240 SER A N 1
ATOM 1887 C CA . SER A 1 240 ? -1.858 -53.094 -20.203 1 51.69 240 SER A CA 1
ATOM 1888 C C . SER A 1 240 ? -2.295 -53.469 -18.797 1 51.69 240 SER A C 1
ATOM 1890 O O . SER A 1 240 ? -3.48 -53.688 -18.547 1 51.69 240 SER A O 1
ATOM 1892 N N . ASP A 1 241 ? -1.292 -53.469 -17.781 1 53.09 241 ASP A N 1
ATOM 1893 C CA . ASP A 1 241 ? -1.307 -53.844 -16.375 1 53.09 241 ASP A CA 1
ATOM 1894 C C . ASP A 1 241 ? -2.373 -53.094 -15.602 1 53.09 241 ASP A C 1
ATOM 1896 O O . ASP A 1 241 ? -2.518 -51.875 -15.766 1 53.09 241 ASP A O 1
ATOM 1900 N N . GLY A 1 242 ? -3.49 -53.656 -15.281 1 55.16 242 GLY A N 1
ATOM 1901 C CA . GLY A 1 242 ? -4.668 -53.344 -14.5 1 55.16 242 GLY A CA 1
ATOM 1902 C C . GLY A 1 242 ? -4.496 -52.062 -13.672 1 55.16 242 GLY A C 1
ATOM 1903 O O . GLY A 1 242 ? -5.367 -51.188 -13.672 1 55.16 242 GLY A O 1
ATOM 1904 N N . THR A 1 243 ? -3.395 -51.938 -13.016 1 55.25 243 THR A N 1
ATOM 1905 C CA . THR A 1 243 ? -3.221 -50.875 -12.047 1 55.25 243 THR A CA 1
ATOM 1906 C C . THR A 1 243 ? -3.039 -49.531 -12.742 1 55.25 243 THR A C 1
ATOM 1908 O O . THR A 1 243 ? -3.639 -48.531 -12.336 1 55.25 243 THR A O 1
ATOM 1911 N N . VAL A 1 244 ? -2.287 -49.469 -13.805 1 60.22 244 VAL A N 1
ATOM 1912 C CA . VAL A 1 244 ? -2.008 -48.219 -14.523 1 60.22 244 VAL A CA 1
ATOM 1913 C C . VAL A 1 244 ? -3.279 -47.719 -15.211 1 60.22 244 VAL A C 1
ATOM 1915 O O . VAL A 1 244 ? -3.549 -46.531 -15.227 1 60.22 244 VAL A O 1
ATOM 1918 N N . SER A 1 245 ? -4.074 -48.688 -15.375 1 77.88 245 SER A N 1
ATOM 1919 C CA . SER A 1 245 ? -5.312 -48.344 -16.062 1 77.88 245 SER A CA 1
ATOM 1920 C C . SER A 1 245 ? -6.312 -47.688 -15.117 1 77.88 245 SER A C 1
ATOM 1922 O O . SER A 1 245 ? -6.953 -46.688 -15.461 1 77.88 245 SER A O 1
ATOM 1924 N N . GLU A 1 246 ? -6.168 -48.094 -13.844 1 83.38 246 GLU A N 1
ATOM 1925 C CA . GLU A 1 246 ? -7.098 -47.531 -12.883 1 83.38 246 GLU A CA 1
ATOM 1926 C C . GLU A 1 246 ? -6.699 -46.094 -12.516 1 83.38 246 GLU A C 1
ATOM 1928 O O . GLU A 1 246 ? -7.562 -45.25 -12.344 1 83.38 246 GLU A O 1
ATOM 1933 N N . SER A 1 247 ? -5.406 -45.938 -12.414 1 87.69 247 SER A N 1
ATOM 1934 C CA . SER A 1 247 ? -4.902 -44.594 -12.086 1 87.69 247 SER A CA 1
ATOM 1935 C C . SER A 1 247 ? -5.266 -43.594 -13.164 1 87.69 247 SER A C 1
ATOM 1937 O O . SER A 1 247 ? -5.609 -42.438 -12.859 1 87.69 247 SER A O 1
ATOM 1939 N N . TYR A 1 248 ? -5.234 -44 -14.422 1 90.5 248 TYR A N 1
ATOM 1940 C CA . TYR A 1 248 ? -5.574 -43.094 -15.523 1 90.5 248 TYR A CA 1
ATOM 1941 C C . TYR A 1 248 ? -7.07 -42.844 -15.562 1 90.5 248 TYR A C 1
ATOM 1943 O O . TYR A 1 248 ? -7.492 -41.719 -15.836 1 90.5 248 TYR A O 1
ATOM 1951 N N . GLN A 1 249 ? -7.816 -43.906 -15.258 1 89.75 249 GLN A N 1
ATOM 1952 C CA . GLN A 1 249 ? -9.266 -43.719 -15.234 1 89.75 249 GLN A CA 1
ATOM 1953 C C . GLN A 1 249 ? -9.664 -42.688 -14.164 1 89.75 249 GLN A C 1
ATOM 1955 O O . GLN A 1 249 ? -10.516 -41.844 -14.406 1 89.75 249 GLN A O 1
ATOM 1960 N N . THR A 1 250 ? -9.07 -42.844 -13.07 1 93 250 THR A N 1
ATOM 1961 C CA . THR A 1 250 ? -9.336 -41.906 -11.984 1 93 250 THR A CA 1
ATOM 1962 C C . THR A 1 250 ? -8.898 -40.5 -12.367 1 93 250 THR A C 1
ATOM 1964 O O . THR A 1 250 ? -9.617 -39.531 -12.117 1 93 250 THR A O 1
ATOM 1967 N N . ALA A 1 251 ? -7.715 -40.375 -12.945 1 94.5 251 ALA A N 1
ATOM 1968 C CA . ALA A 1 251 ? -7.191 -39.094 -13.359 1 94.5 251 ALA A CA 1
ATOM 1969 C C . ALA A 1 251 ? -8.109 -38.406 -14.383 1 94.5 251 ALA A C 1
ATOM 1971 O O . ALA A 1 251 ? -8.312 -37.188 -14.352 1 94.5 251 ALA A O 1
ATOM 1972 N N . ILE A 1 252 ? -8.633 -39.219 -15.281 1 94.12 252 ILE A N 1
ATOM 1973 C CA . ILE A 1 252 ? -9.539 -38.719 -16.312 1 94.12 252 ILE A CA 1
ATOM 1974 C C . ILE A 1 252 ? -10.789 -38.125 -15.656 1 94.12 252 ILE A C 1
ATOM 1976 O O . ILE A 1 252 ? -11.211 -37.031 -15.992 1 94.12 252 ILE A O 1
ATOM 1980 N N . GLN A 1 253 ? -11.344 -38.844 -14.758 1 92.62 253 GLN A N 1
ATOM 1981 C CA . GLN A 1 253 ? -12.539 -38.375 -14.062 1 92.62 253 GLN A CA 1
ATOM 1982 C C . GLN A 1 253 ? -12.258 -37.125 -13.273 1 92.62 253 GLN A C 1
ATOM 1984 O O . GLN A 1 253 ? -13.062 -36.188 -13.289 1 92.62 253 GLN A O 1
ATOM 1989 N N . GLN A 1 254 ? -11.148 -37.094 -12.578 1 93.12 254 GLN A N 1
ATOM 1990 C CA . GLN A 1 254 ? -10.766 -35.938 -11.781 1 93.12 254 GLN A CA 1
ATOM 1991 C C . GLN A 1 254 ? -10.547 -34.719 -12.664 1 93.12 254 GLN A C 1
ATOM 1993 O O . GLN A 1 254 ? -10.891 -33.594 -12.281 1 93.12 254 GLN A O 1
ATOM 1998 N N . LEU A 1 255 ? -9.914 -34.906 -13.797 1 94.88 255 LEU A N 1
ATOM 1999 C CA . LEU A 1 255 ? -9.703 -33.812 -14.734 1 94.88 255 LEU A CA 1
ATOM 2000 C C . LEU A 1 255 ? -11.031 -33.25 -15.25 1 94.88 255 LEU A C 1
ATOM 2002 O O . LEU A 1 255 ? -11.227 -32.031 -15.312 1 94.88 255 LEU A O 1
ATOM 2006 N N . CYS A 1 256 ? -11.953 -34.156 -15.578 1 92.5 256 CYS A N 1
ATOM 2007 C CA . CYS A 1 256 ? -13.273 -33.75 -16.031 1 92.5 256 CYS A CA 1
ATOM 2008 C C . CYS A 1 256 ? -13.992 -32.938 -14.969 1 92.5 256 CYS A C 1
ATOM 2010 O O . CYS A 1 256 ? -14.562 -31.875 -15.258 1 92.5 256 CYS A O 1
ATOM 2012 N N . ASP A 1 257 ? -13.898 -33.406 -13.789 1 89.56 257 ASP A N 1
ATOM 2013 C CA . ASP A 1 257 ? -14.508 -32.688 -12.672 1 89.56 257 ASP A CA 1
ATOM 2014 C C . ASP A 1 257 ? -13.906 -31.297 -12.508 1 89.56 257 ASP A C 1
ATOM 2016 O O . ASP A 1 257 ? -14.602 -30.359 -12.141 1 89.56 257 ASP A O 1
ATOM 2020 N N . SER A 1 258 ? -12.617 -31.219 -12.719 1 90.75 258 SER A N 1
ATOM 2021 C CA . SER A 1 258 ? -11.938 -29.938 -12.586 1 90.75 258 SER A CA 1
ATOM 2022 C C . SER A 1 258 ? -12.414 -28.938 -13.641 1 90.75 258 SER A C 1
ATOM 2024 O O . SER A 1 258 ? -12.523 -27.75 -13.367 1 90.75 258 SER A O 1
ATOM 2026 N N . PHE A 1 259 ? -12.727 -29.422 -14.852 1 91.81 259 PHE A N 1
ATOM 2027 C CA . PHE A 1 259 ? -13.281 -28.578 -15.898 1 91.81 259 PHE A CA 1
ATOM 2028 C C . PHE A 1 259 ? -14.672 -28.078 -15.508 1 91.81 259 PHE A C 1
ATOM 2030 O O . PHE A 1 259 ? -15 -26.906 -15.719 1 91.81 259 PHE A O 1
ATOM 2037 N N . VAL A 1 260 ? -15.422 -28.969 -14.938 1 89.56 260 VAL A N 1
ATOM 2038 C CA . VAL A 1 260 ? -16.781 -28.609 -14.523 1 89.56 260 VAL A CA 1
ATOM 2039 C C . VAL A 1 260 ? -16.719 -27.531 -13.445 1 89.56 260 VAL A C 1
ATOM 2041 O O . VAL A 1 260 ? -17.438 -26.547 -13.508 1 89.56 260 VAL A O 1
ATOM 2044 N N . MET A 1 261 ? -15.852 -27.766 -12.547 1 86 261 MET A N 1
ATOM 2045 C CA . MET A 1 261 ? -15.719 -26.812 -11.438 1 86 261 MET A CA 1
ATOM 2046 C C . MET A 1 261 ? -15.234 -25.453 -11.93 1 86 261 MET A C 1
ATOM 2048 O O . MET A 1 261 ? -15.695 -24.422 -11.453 1 86 261 MET A O 1
ATOM 2052 N N . ALA A 1 262 ? -14.32 -25.453 -12.891 1 83.81 262 ALA A N 1
ATOM 2053 C CA . ALA A 1 262 ? -13.773 -24.219 -13.438 1 83.81 262 ALA A CA 1
ATOM 2054 C C . ALA A 1 262 ? -14.836 -23.438 -14.195 1 83.81 262 ALA A C 1
ATOM 2056 O O . ALA A 1 262 ? -14.75 -22.203 -14.32 1 83.81 262 ALA A O 1
ATOM 2057 N N . GLU A 1 263 ? -15.859 -24.125 -14.727 1 83.06 263 GLU A N 1
ATOM 2058 C CA . GLU A 1 263 ? -16.922 -23.484 -15.492 1 83.06 263 GLU A CA 1
ATOM 2059 C C . GLU A 1 263 ? -18.016 -22.953 -14.578 1 83.06 263 GLU A C 1
ATOM 2061 O O . GLU A 1 263 ? -18.859 -22.141 -15 1 83.06 263 GLU A O 1
ATOM 2066 N N . THR A 1 264 ? -17.953 -23.438 -13.477 1 76.38 264 THR A N 1
ATOM 2067 C CA . THR A 1 264 ? -19.016 -22.969 -12.586 1 76.38 264 THR A CA 1
ATOM 2068 C C . THR A 1 264 ? -18.641 -21.641 -11.953 1 76.38 264 THR A C 1
ATOM 2070 O O . THR A 1 264 ? -17.531 -21.156 -12.125 1 76.38 264 THR A O 1
ATOM 2073 N N . LYS A 1 265 ? -19.406 -21.016 -11.227 1 62.22 265 LYS A N 1
ATOM 2074 C CA . LYS A 1 265 ? -19.469 -19.594 -10.852 1 62.22 265 LYS A CA 1
ATOM 2075 C C . LYS A 1 265 ? -18.109 -19.094 -10.359 1 62.22 265 LYS A C 1
ATOM 2077 O O . LYS A 1 265 ? -17.734 -17.953 -10.633 1 62.22 265 LYS A O 1
ATOM 2082 N N . ARG A 1 266 ? -17.406 -19.875 -9.828 1 64.25 266 ARG A N 1
ATOM 2083 C CA . ARG A 1 266 ? -16.234 -19.266 -9.219 1 64.25 266 ARG A CA 1
ATOM 2084 C C . ARG A 1 266 ? -14.969 -19.594 -10.016 1 64.25 266 ARG A C 1
ATOM 2086 O O . ARG A 1 266 ? -14.367 -20.656 -9.828 1 64.25 266 ARG A O 1
ATOM 2093 N N . LYS A 1 267 ? -14.703 -18.797 -11.141 1 67.94 267 LYS A N 1
ATOM 2094 C CA . LYS A 1 267 ? -13.461 -18.969 -11.898 1 67.94 267 LYS A CA 1
ATOM 2095 C C . LYS A 1 267 ? -12.266 -18.422 -11.117 1 67.94 267 LYS A C 1
ATOM 2097 O O . LYS A 1 267 ? -12.062 -17.203 -11.062 1 67.94 267 LYS A O 1
ATOM 2102 N N . ASP A 1 268 ? -11.656 -19.375 -10.25 1 76.44 268 ASP A N 1
ATOM 2103 C CA . ASP A 1 268 ? -10.5 -18.922 -9.492 1 76.44 268 ASP A CA 1
ATOM 2104 C C . ASP A 1 268 ? -9.328 -19.891 -9.633 1 76.44 268 ASP A C 1
ATOM 2106 O O . ASP A 1 268 ? -9.477 -20.969 -10.219 1 76.44 268 ASP A O 1
ATOM 2110 N N . TRP A 1 269 ? -8.164 -19.469 -9.391 1 78.69 269 TRP A N 1
ATOM 2111 C CA . TRP A 1 269 ? -6.926 -20.234 -9.547 1 78.69 269 TRP A CA 1
ATOM 2112 C C . TRP A 1 269 ? -6.902 -21.438 -8.617 1 78.69 269 TRP A C 1
ATOM 2114 O O . TRP A 1 269 ? -6.293 -22.469 -8.93 1 78.69 269 TRP A O 1
ATOM 2124 N N . ALA A 1 270 ? -7.559 -21.312 -7.531 1 76.56 270 ALA A N 1
ATOM 2125 C CA . ALA A 1 270 ? -7.645 -22.469 -6.637 1 76.56 270 ALA A CA 1
ATOM 2126 C C . ALA A 1 270 ? -8.312 -23.656 -7.328 1 76.56 270 ALA A C 1
ATOM 2128 O O . ALA A 1 270 ? -7.871 -24.797 -7.176 1 76.56 270 ALA A O 1
ATOM 2129 N N . MET A 1 271 ? -9.273 -23.359 -8.133 1 79.12 271 MET A N 1
ATOM 2130 C CA . MET A 1 271 ? -9.977 -24.422 -8.859 1 79.12 271 MET A CA 1
ATOM 2131 C C . MET A 1 271 ? -9.117 -24.969 -9.984 1 79.12 271 MET A C 1
ATOM 2133 O O . MET A 1 271 ? -9.125 -26.172 -10.25 1 79.12 271 MET A O 1
ATOM 2137 N N . THR A 1 272 ? -8.406 -24.078 -10.578 1 83.5 272 THR A N 1
ATOM 2138 C CA . THR A 1 272 ? -7.523 -24.484 -11.664 1 83.5 272 THR A CA 1
ATOM 2139 C C . THR A 1 272 ? -6.441 -25.438 -11.164 1 83.5 272 THR A C 1
ATOM 2141 O O . THR A 1 272 ? -6.094 -26.391 -11.852 1 83.5 272 THR A O 1
ATOM 2144 N N . LEU A 1 273 ? -6.016 -25.203 -9.953 1 87.62 273 LEU A N 1
ATOM 2145 C CA . LEU A 1 273 ? -4.887 -25.969 -9.438 1 87.62 273 LEU A CA 1
ATOM 2146 C C . LEU A 1 273 ? -5.367 -27.141 -8.586 1 87.62 273 LEU A C 1
ATOM 2148 O O . LEU A 1 273 ? -4.562 -27.812 -7.93 1 87.62 273 LEU A O 1
ATOM 2152 N N . ARG A 1 274 ? -6.613 -27.438 -8.672 1 86.44 274 ARG A N 1
ATOM 2153 C CA . ARG A 1 274 ? -7.172 -28.562 -7.918 1 86.44 274 ARG A CA 1
ATOM 2154 C C . ARG A 1 274 ? -6.676 -29.891 -8.469 1 86.44 274 ARG A C 1
ATOM 2156 O O . ARG A 1 274 ? -6.285 -30.781 -7.707 1 86.44 274 ARG A O 1
ATOM 2163 N N . PHE A 1 275 ? -6.656 -30.031 -9.781 1 92.12 275 PHE A N 1
ATOM 2164 C CA . PHE A 1 275 ? -6.309 -31.281 -10.438 1 92.12 275 PHE A CA 1
ATOM 2165 C C . PHE A 1 275 ? -4.914 -31.75 -10.023 1 92.12 275 PHE A C 1
ATOM 2167 O O . PHE A 1 275 ? -4.73 -32.875 -9.578 1 92.12 275 PHE A O 1
ATOM 2174 N N . PRO A 1 276 ? -3.896 -30.891 -10.031 1 93.12 276 PRO A N 1
ATOM 2175 C CA . PRO A 1 276 ? -2.553 -31.328 -9.648 1 93.12 276 PRO A CA 1
ATOM 2176 C C . PRO A 1 276 ? -2.455 -31.703 -8.172 1 93.12 276 PRO A C 1
ATOM 2178 O O . PRO A 1 276 ? -1.536 -32.406 -7.77 1 93.12 276 PRO A O 1
ATOM 2181 N N . ILE A 1 277 ? -3.383 -31.266 -7.473 1 89.38 277 ILE A N 1
ATOM 2182 C CA . ILE A 1 277 ? -3.365 -31.547 -6.043 1 89.38 277 ILE A CA 1
ATOM 2183 C C . ILE A 1 277 ? -3.961 -32.938 -5.785 1 89.38 277 ILE A C 1
ATOM 2185 O O . ILE A 1 277 ? -3.541 -33.625 -4.863 1 89.38 277 ILE A O 1
ATOM 2189 N N . ILE A 1 278 ? -4.898 -33.438 -6.598 1 88.38 278 ILE A N 1
ATOM 2190 C CA . ILE A 1 278 ? -5.719 -34.562 -6.203 1 88.38 278 ILE A CA 1
ATOM 2191 C C . ILE A 1 278 ? -5.301 -35.812 -6.996 1 88.38 278 ILE A C 1
ATOM 2193 O O . ILE A 1 278 ? -5.613 -36.938 -6.609 1 88.38 278 ILE A O 1
ATOM 2197 N N . PHE A 1 279 ? -4.66 -35.719 -8.148 1 90.62 279 PHE A N 1
ATOM 2198 C CA . PHE A 1 279 ? -4.336 -36.906 -8.906 1 90.62 279 PHE A CA 1
ATOM 2199 C C . PHE A 1 279 ? -3.301 -37.75 -8.164 1 90.62 279 PHE A C 1
ATOM 2201 O O . PHE A 1 279 ? -2.584 -37.25 -7.301 1 90.62 279 PHE A O 1
ATOM 2208 N N . SER A 1 280 ? -3.193 -39.031 -8.477 1 92.62 280 SER A N 1
ATOM 2209 C CA . SER A 1 280 ? -2.412 -40 -7.727 1 92.62 280 SER A CA 1
ATOM 2210 C C . SER A 1 280 ? -0.917 -39.812 -7.957 1 92.62 280 SER A C 1
ATOM 2212 O O . SER A 1 280 ? -0.509 -39.188 -8.953 1 92.62 280 SER A O 1
ATOM 2214 N N . GLU A 1 281 ? -0.159 -40.344 -6.992 1 93.31 281 GLU A N 1
ATOM 2215 C CA . GLU A 1 281 ? 1.296 -40.344 -7.117 1 93.31 281 GLU A CA 1
ATOM 2216 C C . GLU A 1 281 ? 1.744 -41.156 -8.328 1 93.31 281 GLU A C 1
ATOM 2218 O O . GLU A 1 281 ? 2.74 -40.812 -8.977 1 93.31 281 GLU A O 1
ATOM 2223 N N . GLN A 1 282 ? 1.014 -42.188 -8.578 1 92.38 282 GLN A N 1
ATOM 2224 C CA . GLN A 1 282 ? 1.323 -43 -9.734 1 92.38 282 GLN A CA 1
ATOM 2225 C C . GLN A 1 282 ? 1.189 -42.219 -11.031 1 92.38 282 GLN A C 1
ATOM 2227 O O . GLN A 1 282 ? 2.002 -42.375 -11.945 1 92.38 282 GLN A O 1
ATOM 2232 N N . PHE A 1 283 ? 0.192 -41.469 -11.086 1 94.12 283 PHE A N 1
ATOM 2233 C CA . PHE A 1 283 ? -0.001 -40.625 -12.258 1 94.12 283 PHE A CA 1
ATOM 2234 C C . PHE A 1 283 ? 1.136 -39.625 -12.406 1 94.12 283 PHE A C 1
ATOM 2236 O O . PHE A 1 283 ? 1.626 -39.375 -13.508 1 94.12 283 PHE A O 1
ATOM 2243 N N . LEU A 1 284 ? 1.545 -39 -11.297 1 95.31 284 LEU A N 1
ATOM 2244 C CA . LEU A 1 284 ? 2.652 -38.062 -11.312 1 95.31 284 LEU A CA 1
ATOM 2245 C C . LEU A 1 284 ? 3.93 -38.719 -11.82 1 95.31 284 LEU A C 1
ATOM 2247 O O . LEU A 1 284 ? 4.68 -38.125 -12.594 1 95.31 284 LEU A O 1
ATOM 2251 N N . LEU A 1 285 ? 4.168 -39.906 -11.422 1 94.56 285 LEU A N 1
ATOM 2252 C CA . LEU A 1 285 ? 5.332 -40.656 -11.867 1 94.56 285 LEU A CA 1
ATOM 2253 C C . LEU A 1 285 ? 5.254 -40.938 -13.367 1 94.56 285 LEU A C 1
ATOM 2255 O O . LEU A 1 285 ? 6.27 -40.875 -14.062 1 94.56 285 LEU A O 1
ATOM 2259 N N . SER A 1 286 ? 4.047 -41.219 -13.828 1 94.81 286 SER A N 1
ATOM 2260 C CA . SER A 1 286 ? 3.852 -41.469 -15.258 1 94.81 286 SER A CA 1
ATOM 2261 C C . SER A 1 286 ? 4.164 -40.219 -16.078 1 94.81 286 SER A C 1
ATOM 2263 O O . SER A 1 286 ? 4.711 -40.312 -17.172 1 94.81 286 SER A O 1
ATOM 2265 N N . LEU A 1 287 ? 3.803 -39.094 -15.5 1 96.44 287 LEU A N 1
ATOM 2266 C CA . LEU A 1 287 ? 4.105 -37.812 -16.156 1 96.44 287 LEU A CA 1
ATOM 2267 C C . LEU A 1 287 ? 5.609 -37.562 -16.203 1 96.44 287 LEU A C 1
ATOM 2269 O O . LEU A 1 287 ? 6.137 -37.125 -17.219 1 96.44 287 LEU A O 1
ATOM 2273 N N . ARG A 1 288 ? 6.281 -37.906 -15.172 1 96 288 ARG A N 1
ATOM 2274 C CA . ARG A 1 288 ? 7.727 -37.719 -15.094 1 96 288 ARG A CA 1
ATOM 2275 C C . ARG A 1 288 ? 8.445 -38.625 -16.078 1 96 288 ARG A C 1
ATOM 2277 O O . ARG A 1 288 ? 9.484 -38.25 -16.641 1 96 288 ARG A O 1
ATOM 2284 N N . ARG A 1 289 ? 7.855 -39.781 -16.328 1 95.38 289 ARG A N 1
ATOM 2285 C CA . ARG A 1 289 ? 8.422 -40.719 -17.281 1 95.38 289 ARG A CA 1
ATOM 2286 C C . ARG A 1 289 ? 8.023 -40.375 -18.703 1 95.38 289 ARG A C 1
ATOM 2288 O O . ARG A 1 289 ? 8.43 -41.031 -19.656 1 95.38 289 ARG A O 1
ATOM 2295 N N . ARG A 1 290 ? 7.273 -39.375 -18.859 1 96.25 290 ARG A N 1
ATOM 2296 C CA . ARG A 1 290 ? 6.785 -38.938 -20.156 1 96.25 290 ARG A CA 1
ATOM 2297 C C . ARG A 1 290 ? 5.984 -40.031 -20.859 1 96.25 290 ARG A C 1
ATOM 2299 O O . ARG A 1 290 ? 6.137 -40.25 -22.062 1 96.25 290 ARG A O 1
ATOM 2306 N N . ASP A 1 291 ? 5.215 -40.719 -19.984 1 93.88 291 ASP A N 1
ATOM 2307 C CA . ASP A 1 291 ? 4.277 -41.656 -20.562 1 93.88 291 ASP A CA 1
ATOM 2308 C C . ASP A 1 291 ? 3.303 -40.969 -21.516 1 93.88 291 ASP A C 1
ATOM 2310 O O . ASP A 1 291 ? 2.686 -39.969 -21.156 1 93.88 291 ASP A O 1
ATOM 2314 N N . PRO A 1 292 ? 3.141 -41.469 -22.719 1 93.94 292 PRO A N 1
ATOM 2315 C CA . PRO A 1 292 ? 2.305 -40.812 -23.719 1 93.94 292 PRO A CA 1
ATOM 2316 C C . PRO A 1 292 ? 0.867 -40.625 -23.25 1 93.94 292 PRO A C 1
ATOM 2318 O O . PRO A 1 292 ? 0.274 -39.562 -23.5 1 93.94 292 PRO A O 1
ATOM 2321 N N . THR A 1 293 ? 0.326 -41.625 -22.562 1 91.62 293 THR A N 1
ATOM 2322 C CA . THR A 1 293 ? -1.04 -41.5 -22.062 1 91.62 293 THR A CA 1
ATOM 2323 C C . THR A 1 293 ? -1.155 -40.375 -21.062 1 91.62 293 THR A C 1
ATOM 2325 O O . THR A 1 293 ? -2.113 -39.594 -21.094 1 91.62 293 THR A O 1
ATOM 2328 N N . ALA A 1 294 ? -0.209 -40.281 -20.172 1 95 294 ALA A N 1
ATOM 2329 C CA . ALA A 1 294 ? -0.181 -39.219 -19.172 1 95 294 ALA A CA 1
ATOM 2330 C C . ALA A 1 294 ? -0.013 -37.875 -19.812 1 95 294 ALA A C 1
ATOM 2332 O O . ALA A 1 294 ? -0.622 -36.875 -19.375 1 95 294 ALA A O 1
ATOM 2333 N N . LEU A 1 295 ? 0.773 -37.781 -20.859 1 97.19 295 LEU A N 1
ATOM 2334 C CA . LEU A 1 295 ? 1.037 -36.531 -21.531 1 97.19 295 LEU A CA 1
ATOM 2335 C C . LEU A 1 295 ? -0.217 -36 -22.234 1 97.19 295 LEU A C 1
ATOM 2337 O O . LEU A 1 295 ? -0.434 -34.812 -22.328 1 97.19 295 LEU A O 1
ATOM 2341 N N . VAL A 1 296 ? -0.982 -36.938 -22.781 1 96.12 296 VAL A N 1
ATOM 2342 C CA . VAL A 1 296 ? -2.244 -36.562 -23.391 1 96.12 296 VAL A CA 1
ATOM 2343 C C . VAL A 1 296 ? -3.145 -35.875 -22.359 1 96.12 296 VAL A C 1
ATOM 2345 O O . VAL A 1 296 ? -3.781 -34.875 -22.641 1 96.12 296 VAL A O 1
ATOM 2348 N N . LEU A 1 297 ? -3.195 -36.438 -21.141 1 96.62 297 LEU A N 1
ATOM 2349 C CA . LEU A 1 297 ? -3.982 -35.844 -20.062 1 96.62 297 LEU A CA 1
ATOM 2350 C C . LEU A 1 297 ? -3.422 -34.5 -19.672 1 96.62 297 LEU A C 1
ATOM 2352 O O . LEU A 1 297 ? -4.18 -33.562 -19.375 1 96.62 297 LEU A O 1
ATOM 2356 N N . LEU A 1 298 ? -2.096 -34.375 -19.656 1 97.75 298 LEU A N 1
ATOM 2357 C CA . LEU A 1 298 ? -1.453 -33.125 -19.344 1 97.75 298 LEU A CA 1
ATOM 2358 C C . LEU A 1 298 ? -1.829 -32.062 -20.375 1 97.75 298 LEU A C 1
ATOM 2360 O O . LEU A 1 298 ? -2.049 -30.891 -20.031 1 97.75 298 LEU A O 1
ATOM 2364 N N . ALA A 1 299 ? -1.872 -32.438 -21.641 1 97.69 299 ALA A N 1
ATOM 2365 C CA . ALA A 1 299 ? -2.281 -31.531 -22.703 1 97.69 299 ALA A CA 1
ATOM 2366 C C . ALA A 1 299 ? -3.678 -30.969 -22.438 1 97.69 299 ALA A C 1
ATOM 2368 O O . ALA A 1 299 ? -3.92 -29.781 -22.641 1 97.69 299 ALA A O 1
ATOM 2369 N N . HIS A 1 300 ? -4.543 -31.844 -22 1 97.31 300 HIS A N 1
ATOM 2370 C CA . HIS A 1 300 ? -5.902 -31.391 -21.719 1 97.31 300 HIS A CA 1
ATOM 2371 C C . HIS A 1 300 ? -5.934 -30.484 -20.5 1 97.31 300 HIS A C 1
ATOM 2373 O O . HIS A 1 300 ? -6.719 -29.531 -20.438 1 97.31 300 HIS A O 1
ATOM 2379 N N . PHE A 1 301 ? -5.129 -30.781 -19.516 1 97 301 PHE A N 1
ATOM 2380 C CA . PHE A 1 301 ? -5.023 -29.891 -18.359 1 97 301 PHE A CA 1
ATOM 2381 C C . PHE A 1 301 ? -4.551 -28.5 -18.781 1 97 301 PHE A C 1
ATOM 2383 O O . PHE A 1 301 ? -4.961 -27.5 -18.203 1 97 301 PHE A O 1
ATOM 2390 N N . CYS A 1 302 ? -3.693 -28.453 -19.766 1 96.44 302 CYS A N 1
ATOM 2391 C CA . CYS A 1 302 ? -3.188 -27.172 -20.25 1 96.44 302 CYS A CA 1
ATOM 2392 C C . CYS A 1 302 ? -4.324 -26.281 -20.75 1 96.44 302 CYS A C 1
ATOM 2394 O O . CYS A 1 302 ? -4.223 -25.047 -20.719 1 96.44 302 CYS A O 1
ATOM 2396 N N . VAL A 1 303 ? -5.402 -26.859 -21.203 1 95.88 303 VAL A N 1
ATOM 2397 C CA . VAL A 1 303 ? -6.574 -26.078 -21.594 1 95.88 303 VAL A CA 1
ATOM 2398 C C . VAL A 1 303 ? -7.184 -25.406 -20.375 1 95.88 303 VAL A C 1
ATOM 2400 O O . VAL A 1 303 ? -7.59 -24.234 -20.438 1 95.88 303 VAL A O 1
ATOM 2403 N N . LEU A 1 304 ? -7.238 -26.172 -19.312 1 93.12 304 LEU A N 1
ATOM 2404 C CA . LEU A 1 304 ? -7.73 -25.609 -18.062 1 93.12 304 LEU A CA 1
ATOM 2405 C C . LEU A 1 304 ? -6.848 -24.453 -17.594 1 93.12 304 LEU A C 1
ATOM 2407 O O . LEU A 1 304 ? -7.348 -23.422 -17.141 1 93.12 304 LEU A O 1
ATOM 2411 N N . LEU A 1 305 ? -5.574 -24.672 -17.688 1 93.19 305 LEU A N 1
ATOM 2412 C CA . LEU A 1 305 ? -4.605 -23.641 -17.312 1 93.19 305 LEU A CA 1
ATOM 2413 C C . LEU A 1 305 ? -4.746 -22.406 -18.188 1 93.19 305 LEU A C 1
ATOM 2415 O O . LEU A 1 305 ? -4.637 -21.281 -17.703 1 93.19 305 LEU A O 1
ATOM 2419 N N . HIS A 1 306 ? -5.008 -22.594 -19.406 1 92.81 306 HIS A N 1
ATOM 2420 C CA . HIS A 1 306 ? -5.164 -21.516 -20.375 1 92.81 306 HIS A CA 1
ATOM 2421 C C . HIS A 1 306 ? -6.426 -20.703 -20.094 1 92.81 306 HIS A C 1
ATOM 2423 O O . HIS A 1 306 ? -6.453 -19.5 -20.312 1 92.81 306 HIS A O 1
ATOM 2429 N N . ARG A 1 307 ? -7.398 -21.312 -19.594 1 89.88 307 ARG A N 1
ATOM 2430 C CA . ARG A 1 307 ? -8.695 -20.672 -19.375 1 89.88 307 ARG A CA 1
ATOM 2431 C C . ARG A 1 307 ? -8.75 -20.031 -17.984 1 89.88 307 ARG A C 1
ATOM 2433 O O . ARG A 1 307 ? -9.719 -19.328 -17.672 1 89.88 307 ARG A O 1
ATOM 2440 N N . ALA A 1 308 ? -7.727 -20.312 -17.188 1 88.56 308 ALA A N 1
ATOM 2441 C CA . ALA A 1 308 ? -7.664 -19.703 -15.867 1 88.56 308 ALA A CA 1
ATOM 2442 C C . ALA A 1 308 ? -7.543 -18.188 -15.977 1 88.56 308 ALA A C 1
ATOM 2444 O O . ALA A 1 308 ? -7.125 -17.656 -17.016 1 88.56 308 ALA A O 1
ATOM 2445 N N . PRO A 1 309 ? -7.992 -17.516 -14.875 1 85.44 309 PRO A N 1
ATOM 2446 C CA . PRO A 1 309 ? -7.82 -16.062 -14.891 1 85.44 309 PRO A CA 1
ATOM 2447 C C . PRO A 1 309 ? -6.387 -15.641 -15.219 1 85.44 309 PRO A C 1
ATOM 2449 O O . PRO A 1 309 ? -5.434 -16.281 -14.773 1 85.44 309 PRO A O 1
ATOM 2452 N N . THR A 1 310 ? -6.34 -14.578 -15.961 1 86 310 THR A N 1
ATOM 2453 C CA . THR A 1 310 ? -5.031 -14.102 -16.406 1 86 310 THR A CA 1
ATOM 2454 C C . THR A 1 310 ? -4.219 -13.578 -15.234 1 86 310 THR A C 1
ATOM 2456 O O . THR A 1 310 ? -4.695 -12.734 -14.469 1 86 310 THR A O 1
ATOM 2459 N N . ARG A 1 311 ? -3.127 -14.188 -15.062 1 91.88 311 ARG A N 1
ATOM 2460 C CA . ARG A 1 311 ? -2.152 -13.766 -14.062 1 91.88 311 ARG A CA 1
ATOM 2461 C C . ARG A 1 311 ? -0.753 -13.68 -14.656 1 91.88 311 ARG A C 1
ATOM 2463 O O . ARG A 1 311 ? -0.378 -14.5 -15.5 1 91.88 311 ARG A O 1
ATOM 2470 N N . TRP A 1 312 ? -0.014 -12.664 -14.148 1 91.44 312 TRP A N 1
ATOM 2471 C CA . TRP A 1 312 ? 1.302 -12.422 -14.727 1 91.44 312 TRP A CA 1
ATOM 2472 C C . TRP A 1 312 ? 2.215 -13.625 -14.531 1 91.44 312 TRP A C 1
ATOM 2474 O O . TRP A 1 312 ? 3.053 -13.922 -15.383 1 91.44 312 TRP A O 1
ATOM 2484 N N . TRP A 1 313 ? 2.104 -14.391 -13.477 1 90.56 313 TRP A N 1
ATOM 2485 C CA . TRP A 1 313 ? 3.01 -15.5 -13.188 1 90.56 313 TRP A CA 1
ATOM 2486 C C . TRP A 1 313 ? 2.658 -16.719 -14.023 1 90.56 313 TRP A C 1
ATOM 2488 O O . TRP A 1 313 ? 3.479 -17.625 -14.188 1 90.56 313 TRP A O 1
ATOM 2498 N N . ALA A 1 314 ? 1.452 -16.844 -14.531 1 89.06 314 ALA A N 1
ATOM 2499 C CA . ALA A 1 314 ? 1.006 -18.031 -15.266 1 89.06 314 ALA A CA 1
ATOM 2500 C C . ALA A 1 314 ? 1.093 -17.797 -16.766 1 89.06 314 ALA A C 1
ATOM 2502 O O . ALA A 1 314 ? 0.852 -18.719 -17.562 1 89.06 314 ALA A O 1
ATOM 2503 N N . ASP A 1 315 ? 1.495 -16.641 -17.125 1 86.44 315 ASP A N 1
ATOM 2504 C CA . ASP A 1 315 ? 1.53 -16.266 -18.531 1 86.44 315 ASP A CA 1
ATOM 2505 C C . ASP A 1 315 ? 2.5 -17.156 -19.312 1 86.44 315 ASP A C 1
ATOM 2507 O O . ASP A 1 315 ? 3.641 -17.359 -18.891 1 86.44 315 ASP A O 1
ATOM 2511 N N . GLY A 1 316 ? 1.972 -17.781 -20.406 1 87.75 316 GLY A N 1
ATOM 2512 C CA . GLY A 1 316 ? 2.816 -18.516 -21.344 1 87.75 316 GLY A CA 1
ATOM 2513 C C . GLY A 1 316 ? 2.961 -19.984 -20.984 1 87.75 316 GLY A C 1
ATOM 2514 O O . GLY A 1 316 ? 3.449 -20.781 -21.781 1 87.75 316 GLY A O 1
ATOM 2515 N N . TRP A 1 317 ? 2.561 -20.391 -19.828 1 92.12 317 TRP A N 1
ATOM 2516 C CA . TRP A 1 317 ? 2.76 -21.75 -19.359 1 92.12 317 TRP A CA 1
ATOM 2517 C C . TRP A 1 317 ? 1.995 -22.75 -20.219 1 92.12 317 TRP A C 1
ATOM 2519 O O . TRP A 1 317 ? 2.568 -23.734 -20.703 1 92.12 317 TRP A O 1
ATOM 2529 N N . SER A 1 318 ? 0.704 -22.516 -20.5 1 94.31 318 SER A N 1
ATOM 2530 C CA . SER A 1 318 ? -0.11 -23.469 -21.25 1 94.31 318 SER A CA 1
ATOM 2531 C C . SER A 1 318 ? 0.463 -23.703 -22.641 1 94.31 318 SER A C 1
ATOM 2533 O O . SER A 1 318 ? 0.577 -24.844 -23.094 1 94.31 318 SER A O 1
ATOM 2535 N N . GLU A 1 319 ? 0.948 -22.672 -23.297 1 93.19 319 GLU A N 1
ATOM 2536 C CA . GLU A 1 319 ? 1.481 -22.766 -24.641 1 93.19 319 GLU A CA 1
ATOM 2537 C C . GLU A 1 319 ? 2.803 -23.531 -24.672 1 93.19 319 GLU A C 1
ATOM 2539 O O . GLU A 1 319 ? 3 -24.406 -25.516 1 93.19 319 GLU A O 1
ATOM 2544 N N . GLN A 1 320 ? 3.627 -23.203 -23.766 1 93.06 320 GLN A N 1
ATOM 2545 C CA . GLN A 1 320 ? 4.953 -23.812 -23.766 1 93.06 320 GLN A CA 1
ATOM 2546 C C . GLN A 1 320 ? 4.883 -25.281 -23.375 1 93.06 320 GLN A C 1
ATOM 2548 O O . GLN A 1 320 ? 5.594 -26.125 -23.938 1 93.06 320 GLN A O 1
ATOM 2553 N N . VAL A 1 321 ? 4.086 -25.562 -22.422 1 95.56 321 VAL A N 1
ATOM 2554 C CA . VAL A 1 321 ? 3.93 -26.969 -22.016 1 95.56 321 VAL A CA 1
ATOM 2555 C C . VAL A 1 321 ? 3.273 -27.75 -23.141 1 95.56 321 VAL A C 1
ATOM 2557 O O . VAL A 1 321 ? 3.672 -28.891 -23.422 1 95.56 321 VAL A O 1
ATOM 2560 N N . MET A 1 322 ? 2.281 -27.188 -23.828 1 96.19 322 MET A N 1
ATOM 2561 C CA . MET A 1 322 ? 1.61 -27.844 -24.938 1 96.19 322 MET A CA 1
ATOM 2562 C C . MET A 1 322 ? 2.6 -28.156 -26.062 1 96.19 322 MET A C 1
ATOM 2564 O O . MET A 1 322 ? 2.564 -29.234 -26.641 1 96.19 322 MET A O 1
ATOM 2568 N N . GLU A 1 323 ? 3.412 -27.234 -26.312 1 94.25 323 GLU A N 1
ATOM 2569 C CA . GLU A 1 323 ? 4.43 -27.453 -27.328 1 94.25 323 GLU A CA 1
ATOM 2570 C C . GLU A 1 323 ? 5.375 -28.578 -26.953 1 94.25 323 GLU A C 1
ATOM 2572 O O . GLU A 1 323 ? 5.738 -29.406 -27.781 1 94.25 323 GLU A O 1
ATOM 2577 N N . ALA A 1 324 ? 5.809 -28.562 -25.734 1 95 324 ALA A N 1
ATOM 2578 C CA . ALA A 1 324 ? 6.699 -29.609 -25.25 1 95 324 ALA A CA 1
ATOM 2579 C C . ALA A 1 324 ? 6.02 -30.969 -25.312 1 95 324 ALA A C 1
ATOM 2581 O O . ALA A 1 324 ? 6.66 -31.984 -25.641 1 95 324 ALA A O 1
ATOM 2582 N N . VAL A 1 325 ? 4.734 -31.016 -24.953 1 96.81 325 VAL A N 1
ATOM 2583 C CA . VAL A 1 325 ? 3.971 -32.25 -25.031 1 96.81 325 VAL A CA 1
ATOM 2584 C C . VAL A 1 325 ? 3.898 -32.719 -26.484 1 96.81 325 VAL A C 1
ATOM 2586 O O . VAL A 1 325 ? 4.113 -33.906 -26.766 1 96.81 325 VAL A O 1
ATOM 2589 N N . PHE A 1 326 ? 3.639 -31.844 -27.359 1 95 326 PHE A N 1
ATOM 2590 C CA . PHE A 1 326 ? 3.559 -32.156 -28.781 1 95 326 PHE A CA 1
ATOM 2591 C C . PHE A 1 326 ? 4.863 -32.781 -29.281 1 95 326 PHE A C 1
ATOM 2593 O O . PHE A 1 326 ? 4.855 -33.781 -30 1 95 326 PHE A O 1
ATOM 2600 N N . ARG A 1 327 ? 5.93 -32.219 -28.859 1 93.12 327 ARG A N 1
ATOM 2601 C CA . ARG A 1 327 ? 7.242 -32.688 -29.297 1 93.12 327 ARG A CA 1
ATOM 2602 C C . ARG A 1 327 ? 7.582 -34.031 -28.672 1 93.12 327 ARG A C 1
ATOM 2604 O O . ARG A 1 327 ? 8.336 -34.844 -29.266 1 93.12 327 ARG A O 1
ATOM 2611 N N . SER A 1 328 ? 6.996 -34.312 -27.562 1 94.69 328 SER A N 1
ATOM 2612 C CA . SER A 1 328 ? 7.316 -35.531 -26.828 1 94.69 328 SER A CA 1
ATOM 2613 C C . SER A 1 328 ? 6.477 -36.688 -27.312 1 94.69 328 SER A C 1
ATOM 2615 O O . SER A 1 328 ? 6.793 -37.875 -27.031 1 94.69 328 SER A O 1
ATOM 2617 N N . LEU A 1 329 ? 5.402 -36.406 -28.047 1 94.38 329 LEU A N 1
ATOM 2618 C CA . LEU A 1 329 ? 4.48 -37.469 -28.469 1 94.38 329 LEU A CA 1
ATOM 2619 C C . LEU A 1 329 ? 4.758 -37.906 -29.906 1 94.38 329 LEU A C 1
ATOM 2621 O O . LEU A 1 329 ? 5.074 -37.062 -30.75 1 94.38 329 LEU A O 1
ATOM 2625 N N . ASP A 1 330 ? 4.621 -39.219 -30.125 1 92 330 ASP A N 1
ATOM 2626 C CA . ASP A 1 330 ? 4.715 -39.75 -31.484 1 92 330 ASP A CA 1
ATOM 2627 C C . ASP A 1 330 ? 3.492 -39.375 -32.312 1 92 330 ASP A C 1
ATOM 2629 O O . ASP A 1 330 ? 2.482 -38.906 -31.766 1 92 330 ASP A O 1
ATOM 2633 N N . GLN A 1 331 ? 3.568 -39.656 -33.594 1 89.56 331 GLN A N 1
ATOM 2634 C CA . GLN A 1 331 ? 2.545 -39.25 -34.531 1 89.56 331 GLN A CA 1
ATOM 2635 C C . GLN A 1 331 ? 1.207 -39.906 -34.219 1 89.56 331 GLN A C 1
ATOM 2637 O O . GLN A 1 331 ? 0.147 -39.312 -34.438 1 89.56 331 GLN A O 1
ATOM 2642 N N . ARG A 1 332 ? 1.241 -41.094 -33.625 1 87.44 332 ARG A N 1
ATOM 2643 C CA . ARG A 1 332 ? 0.016 -41.844 -33.375 1 87.44 332 ARG A CA 1
ATOM 2644 C C . ARG A 1 332 ? -0.836 -41.156 -32.312 1 87.44 332 ARG A C 1
ATOM 2646 O O . ARG A 1 332 ? -2.047 -41.375 -32.25 1 87.44 332 ARG A O 1
ATOM 2653 N N . TRP A 1 333 ? -0.204 -40.281 -31.547 1 91.31 333 TRP A N 1
ATOM 2654 C CA . TRP A 1 333 ? -0.897 -39.656 -30.438 1 91.31 333 TRP A CA 1
ATOM 2655 C C . TRP A 1 333 ? -1.402 -38.281 -30.812 1 91.31 333 TRP A C 1
ATOM 2657 O O . TRP A 1 333 ? -2.129 -37.625 -30.047 1 91.31 333 TRP A O 1
ATOM 2667 N N . ARG A 1 334 ? -1.098 -37.781 -31.969 1 88.12 334 ARG A N 1
ATOM 2668 C CA . ARG A 1 334 ? -1.362 -36.406 -32.375 1 88.12 334 ARG A CA 1
ATOM 2669 C C . ARG A 1 334 ? -2.861 -36.125 -32.438 1 88.12 334 ARG A C 1
ATOM 2671 O O . ARG A 1 334 ? -3.312 -35.031 -32.125 1 88.12 334 ARG A O 1
ATOM 2678 N N . HIS A 1 335 ? -3.598 -37.094 -32.844 1 90.38 335 HIS A N 1
ATOM 2679 C CA . HIS A 1 335 ? -5.047 -36.938 -32.906 1 90.38 335 HIS A CA 1
ATOM 2680 C C . HIS A 1 335 ? -5.652 -36.75 -31.531 1 90.38 335 HIS A C 1
ATOM 2682 O O . HIS A 1 335 ? -6.66 -36.062 -31.375 1 90.38 335 HIS A O 1
ATOM 2688 N N . ALA A 1 336 ? -4.992 -37.375 -30.547 1 92.81 336 ALA A N 1
ATOM 2689 C CA . ALA A 1 336 ? -5.496 -37.344 -29.172 1 92.81 336 ALA A CA 1
ATOM 2690 C C . ALA A 1 336 ? -5.328 -35.938 -28.562 1 92.81 336 ALA A C 1
ATOM 2692 O O . ALA A 1 336 ? -6.039 -35.594 -27.625 1 92.81 336 ALA A O 1
ATOM 2693 N N . ILE A 1 337 ? -4.41 -35.094 -29.094 1 95.81 337 ILE A N 1
ATOM 2694 C CA . ILE A 1 337 ? -4.172 -33.781 -28.5 1 95.81 337 ILE A CA 1
ATOM 2695 C C . ILE A 1 337 ? -4.594 -32.688 -29.469 1 95.81 337 ILE A C 1
ATOM 2697 O O . ILE A 1 337 ? -4.25 -31.516 -29.281 1 95.81 337 ILE A O 1
ATOM 2701 N N . ALA A 1 338 ? -5.332 -33 -30.5 1 93.94 338 ALA A N 1
ATOM 2702 C CA . ALA A 1 338 ? -5.762 -32.031 -31.5 1 93.94 338 ALA A CA 1
ATOM 2703 C C . ALA A 1 338 ? -6.676 -30.969 -30.875 1 93.94 338 ALA A C 1
ATOM 2705 O O . ALA A 1 338 ? -6.512 -29.766 -31.125 1 93.94 338 ALA A O 1
ATOM 2706 N N . TRP A 1 339 ? -7.578 -31.422 -30.094 1 95.56 339 TRP A N 1
ATOM 2707 C CA . TRP A 1 339 ? -8.523 -30.5 -29.484 1 95.56 339 TRP A CA 1
ATOM 2708 C C . TRP A 1 339 ? -7.809 -29.547 -28.516 1 95.56 339 TRP A C 1
ATOM 2710 O O . TRP A 1 339 ? -8 -28.344 -28.562 1 95.56 339 TRP A O 1
ATOM 2720 N N . PRO A 1 340 ? -7.008 -30.094 -27.531 1 96.88 340 PRO A N 1
ATOM 2721 C CA . PRO A 1 340 ? -6.301 -29.156 -26.641 1 96.88 340 PRO A CA 1
ATOM 2722 C C . PRO A 1 340 ? -5.434 -28.156 -27.406 1 96.88 340 PRO A C 1
ATOM 2724 O O . PRO A 1 340 ? -5.336 -27 -27 1 96.88 340 PRO A O 1
ATOM 2727 N N . MET A 1 341 ? -4.828 -28.562 -28.469 1 95.62 341 MET A N 1
ATOM 2728 C CA . MET A 1 341 ? -4.004 -27.656 -29.266 1 95.62 341 MET A CA 1
ATOM 2729 C C . MET A 1 341 ? -4.852 -26.547 -29.891 1 95.62 341 MET A C 1
ATOM 2731 O O . MET A 1 341 ? -4.469 -25.375 -29.859 1 95.62 341 MET A O 1
ATOM 2735 N N . LYS A 1 342 ? -5.918 -26.891 -30.406 1 94.25 342 LYS A N 1
ATOM 2736 C CA . LYS A 1 342 ? -6.84 -25.906 -30.984 1 94.25 342 LYS A CA 1
ATOM 2737 C C . LYS A 1 342 ? -7.395 -24.969 -29.922 1 94.25 342 LYS A C 1
ATOM 2739 O O . LYS A 1 342 ? -7.488 -23.766 -30.156 1 94.25 342 LYS A O 1
ATOM 2744 N N . ALA A 1 343 ? -7.75 -25.562 -28.797 1 94.44 343 ALA A N 1
ATOM 2745 C CA . ALA A 1 343 ? -8.352 -24.797 -27.719 1 94.44 343 ALA A CA 1
ATOM 2746 C C . ALA A 1 343 ? -7.387 -23.734 -27.188 1 94.44 343 ALA A C 1
ATOM 2748 O O . ALA A 1 343 ? -7.805 -22.656 -26.781 1 94.44 343 ALA A O 1
ATOM 2749 N N . ILE A 1 344 ? -6.09 -24.047 -27.141 1 94.69 344 ILE A N 1
ATOM 2750 C CA . ILE A 1 344 ? -5.07 -23.125 -26.656 1 94.69 344 ILE A CA 1
ATOM 2751 C C . ILE A 1 344 ? -4.617 -22.203 -27.781 1 94.69 344 ILE A C 1
ATOM 2753 O O . ILE A 1 344 ? -4.129 -21.094 -27.516 1 94.69 344 ILE A O 1
ATOM 2757 N N . GLY A 1 345 ? -4.809 -22.578 -29.031 1 90.75 345 GLY A N 1
ATOM 2758 C CA . GLY A 1 345 ? -4.418 -21.781 -30.188 1 90.75 345 GLY A CA 1
ATOM 2759 C C . GLY A 1 345 ? -3.008 -22.078 -30.672 1 90.75 345 GLY A C 1
ATOM 2760 O O . GLY A 1 345 ? -2.33 -21.203 -31.203 1 90.75 345 GLY A O 1
ATOM 2761 N N . VAL A 1 346 ? -2.52 -23.234 -30.359 1 87 346 VAL A N 1
ATOM 2762 C CA . VAL A 1 346 ? -1.192 -23.625 -30.812 1 87 346 VAL A CA 1
ATOM 2763 C C . VAL A 1 346 ? -1.299 -24.328 -32.156 1 87 346 VAL A C 1
ATOM 2765 O O . VAL A 1 346 ? -2.115 -25.234 -32.344 1 87 346 VAL A O 1
ATOM 2768 N N . ASP A 1 347 ? -0.664 -23.766 -33.219 1 78.44 347 ASP A N 1
ATOM 2769 C CA . ASP A 1 347 ? -0.756 -24.297 -34.594 1 78.44 347 ASP A CA 1
ATOM 2770 C C . ASP A 1 347 ? 0.307 -25.359 -34.844 1 78.44 347 ASP A C 1
ATOM 2772 O O . ASP A 1 347 ? 1.492 -25.141 -34.562 1 78.44 347 ASP A O 1
ATOM 2776 N N . VAL A 1 348 ? -0.134 -26.516 -35.281 1 66 348 VAL A N 1
ATOM 2777 C CA . VAL A 1 348 ? 0.697 -27.672 -35.594 1 66 348 VAL A CA 1
ATOM 2778 C C . VAL A 1 348 ? 1.664 -27.312 -36.719 1 66 348 VAL A C 1
ATOM 2780 O O . VAL A 1 348 ? 2.83 -27.719 -36.688 1 66 348 VAL A O 1
ATOM 2783 N N . GLY A 1 349 ? 1.177 -26.641 -37.75 1 60.53 349 GLY A N 1
ATOM 2784 C CA . GLY A 1 349 ? 1.983 -26.312 -38.906 1 60.53 349 GLY A CA 1
ATOM 2785 C C . GLY A 1 349 ? 3.27 -25.594 -38.562 1 60.53 349 GLY A C 1
ATOM 2786 O O . GLY A 1 349 ? 4.328 -25.891 -39.094 1 60.53 349 GLY A O 1
ATOM 2787 N N . ASN A 1 350 ? 3.189 -24.812 -37.594 1 60.34 350 ASN A N 1
ATOM 2788 C CA . ASN A 1 350 ? 4.352 -24.031 -37.219 1 60.34 350 ASN A CA 1
ATOM 2789 C C . ASN A 1 350 ? 5.336 -24.859 -36.375 1 60.34 350 ASN A C 1
ATOM 2791 O O . ASN A 1 350 ? 6.543 -24.625 -36.438 1 60.34 350 ASN A O 1
ATOM 2795 N N . LEU A 1 351 ? 4.828 -25.891 -35.719 1 68.25 351 LEU A N 1
ATOM 2796 C CA . LEU A 1 351 ? 5.691 -26.688 -34.844 1 68.25 351 LEU A CA 1
ATOM 2797 C C . LEU A 1 351 ? 6.445 -27.75 -35.656 1 68.25 351 LEU A C 1
ATOM 2799 O O . LEU A 1 351 ? 7.598 -28.062 -35.344 1 68.25 351 LEU A O 1
ATOM 2803 N N . ASP A 1 352 ? 5.809 -28.328 -36.656 1 63.44 352 ASP A N 1
ATOM 2804 C CA . ASP A 1 352 ? 6.461 -29.344 -37.5 1 63.44 352 ASP A CA 1
ATOM 2805 C C . ASP A 1 352 ? 7.555 -28.719 -38.344 1 63.44 352 ASP A C 1
ATOM 2807 O O . ASP A 1 352 ? 8.586 -29.344 -38.594 1 63.44 352 ASP A O 1
ATOM 2811 N N . SER A 1 353 ? 7.328 -27.578 -38.812 1 54.5 353 SER A N 1
ATOM 2812 C CA . SER A 1 353 ? 8.336 -26.906 -39.656 1 54.5 353 SER A CA 1
ATOM 2813 C C . SER A 1 353 ? 9.586 -26.594 -38.812 1 54.5 353 SER A C 1
ATOM 2815 O O . SER A 1 353 ? 10.703 -26.656 -39.344 1 54.5 353 SER A O 1
ATOM 2817 N N . ASN A 1 354 ? 9.422 -26.312 -37.656 1 49.56 354 ASN A N 1
ATOM 2818 C CA . ASN A 1 354 ? 10.578 -25.969 -36.844 1 49.56 354 ASN A CA 1
ATOM 2819 C C . ASN A 1 354 ? 11.32 -27.219 -36.375 1 49.56 354 ASN A C 1
ATOM 2821 O O . ASN A 1 354 ? 12.5 -27.156 -36.031 1 49.56 354 ASN A O 1
ATOM 2825 N N . ALA A 1 355 ? 10.766 -28.406 -36.188 1 50.81 355 ALA A N 1
ATOM 2826 C CA . ALA A 1 355 ? 11.422 -29.656 -35.812 1 50.81 355 ALA A CA 1
ATOM 2827 C C . ALA A 1 355 ? 12.219 -30.234 -36.969 1 50.81 355 ALA A C 1
ATOM 2829 O O . ALA A 1 355 ? 13.227 -30.906 -36.781 1 50.81 355 ALA A O 1
ATOM 2830 N N . SER A 1 356 ? 11.781 -30.078 -38.188 1 44.47 356 SER A N 1
ATOM 2831 C CA . SER A 1 356 ? 12.539 -30.578 -39.312 1 44.47 356 SER A CA 1
ATOM 2832 C C . SER A 1 356 ? 13.766 -29.719 -39.594 1 44.47 356 SER A C 1
ATOM 2834 O O . SER A 1 356 ? 14.68 -30.141 -40.312 1 44.47 356 SER A O 1
ATOM 2836 N N . GLY A 1 357 ? 13.773 -28.5 -39.25 1 37.91 357 GLY A N 1
ATOM 2837 C CA . GLY A 1 357 ? 14.938 -27.688 -39.562 1 37.91 357 GLY A CA 1
ATOM 2838 C C . GLY A 1 357 ? 16.078 -27.875 -38.562 1 37.91 357 GLY A C 1
ATOM 2839 O O . GLY A 1 357 ? 17.141 -27.266 -38.719 1 37.91 357 GLY A O 1
ATOM 2840 N N . SER A 1 358 ? 15.812 -28.219 -37.281 1 33.16 358 SER A N 1
ATOM 2841 C CA . SER A 1 358 ? 17.047 -28.469 -36.531 1 33.16 358 SER A CA 1
ATOM 2842 C C . SER A 1 358 ? 17.5 -29.922 -36.719 1 33.16 358 SER A C 1
ATOM 2844 O O . SER A 1 358 ? 16.672 -30.828 -36.844 1 33.16 358 SER A O 1
ATOM 2846 N N . MET B 1 1 ? -13.359 48.938 -19.344 1 15.03 1 MET B N 1
ATOM 2847 C CA . MET B 1 1 ? -12.68 49.625 -18.25 1 15.03 1 MET B CA 1
ATOM 2848 C C . MET B 1 1 ? -11.461 48.844 -17.781 1 15.03 1 MET B C 1
ATOM 2850 O O . MET B 1 1 ? -11.602 47.719 -17.281 1 15.03 1 MET B O 1
ATOM 2854 N N . ALA B 1 2 ? -10.328 49.031 -18.484 1 18.89 2 ALA B N 1
ATOM 2855 C CA . ALA B 1 2 ? -8.922 48.688 -18.688 1 18.89 2 ALA B CA 1
ATOM 2856 C C . ALA B 1 2 ? -8.117 48.906 -17.422 1 18.89 2 ALA B C 1
ATOM 2858 O O . ALA B 1 2 ? -8.305 49.906 -16.719 1 18.89 2 ALA B O 1
ATOM 2859 N N . ALA B 1 3 ? -7.66 47.75 -16.656 1 18.59 3 ALA B N 1
ATOM 2860 C CA . ALA B 1 3 ? -6.988 47.438 -15.406 1 18.59 3 ALA B CA 1
ATOM 2861 C C . ALA B 1 3 ? -5.754 48.312 -15.211 1 18.59 3 ALA B C 1
ATOM 2863 O O . ALA B 1 3 ? -4.82 48.281 -16.016 1 18.59 3 ALA B O 1
ATOM 2864 N N . ASN B 1 4 ? -5.914 49.531 -14.617 1 16.84 4 ASN B N 1
ATOM 2865 C CA . ASN B 1 4 ? -4.934 50.594 -14.398 1 16.84 4 ASN B CA 1
ATOM 2866 C C . ASN B 1 4 ? -3.773 50.125 -13.531 1 16.84 4 ASN B C 1
ATOM 2868 O O . ASN B 1 4 ? -3.986 49.594 -12.445 1 16.84 4 ASN B O 1
ATOM 2872 N N . ASN B 1 5 ? -2.582 49.781 -14.078 1 20.41 5 ASN B N 1
ATOM 2873 C CA . ASN B 1 5 ? -1.253 49.219 -13.844 1 20.41 5 ASN B CA 1
ATOM 2874 C C . ASN B 1 5 ? -0.439 50.094 -12.898 1 20.41 5 ASN B C 1
ATOM 2876 O O . ASN B 1 5 ? 0.344 50.938 -13.344 1 20.41 5 ASN B O 1
ATOM 2880 N N . ALA B 1 6 ? -1.161 50.562 -11.781 1 22.36 6 ALA B N 1
ATOM 2881 C CA . ALA B 1 6 ? -0.455 51.625 -11.062 1 22.36 6 ALA B CA 1
ATOM 2882 C C . ALA B 1 6 ? 0.843 51.094 -10.453 1 22.36 6 ALA B C 1
ATOM 2884 O O . ALA B 1 6 ? 0.843 50.094 -9.75 1 22.36 6 ALA B O 1
ATOM 2885 N N . ARG B 1 7 ? 2.023 51.562 -10.953 1 23.8 7 ARG B N 1
ATOM 2886 C CA . ARG B 1 7 ? 3.443 51.281 -10.766 1 23.8 7 ARG B CA 1
ATOM 2887 C C . ARG B 1 7 ? 3.93 51.781 -9.414 1 23.8 7 ARG B C 1
ATOM 2889 O O . ARG B 1 7 ? 4.027 53 -9.203 1 23.8 7 ARG B O 1
ATOM 2896 N N . PRO B 1 8 ? 3.564 51.188 -8.219 1 21.16 8 PRO B N 1
ATOM 2897 C CA . PRO B 1 8 ? 3.9 51.906 -6.996 1 21.16 8 PRO B CA 1
ATOM 2898 C C . PRO B 1 8 ? 5.406 52.094 -6.816 1 21.16 8 PRO B C 1
ATOM 2900 O O . PRO B 1 8 ? 6.199 51.312 -7.328 1 21.16 8 PRO B O 1
ATOM 2903 N N . GLU B 1 9 ? 5.816 53.344 -6.523 1 17.88 9 GLU B N 1
ATOM 2904 C CA . GLU B 1 9 ? 7.141 53.969 -6.434 1 17.88 9 GLU B CA 1
ATOM 2905 C C . GLU B 1 9 ? 7.953 53.344 -5.293 1 17.88 9 GLU B C 1
ATOM 2907 O O . GLU B 1 9 ? 7.391 52.906 -4.289 1 17.88 9 GLU B O 1
ATOM 2912 N N . LYS B 1 10 ? 9.336 53.25 -5.531 1 22.02 10 LYS B N 1
ATOM 2913 C CA . LYS B 1 10 ? 10.523 52.562 -5.059 1 22.02 10 LYS B CA 1
ATOM 2914 C C . LYS B 1 10 ? 11.023 53.156 -3.744 1 22.02 10 LYS B C 1
ATOM 2916 O O . LYS B 1 10 ? 12.133 52.844 -3.293 1 22.02 10 LYS B O 1
ATOM 2921 N N . SER B 1 11 ? 10.164 53.75 -2.793 1 16.98 11 SER B N 1
ATOM 2922 C CA . SER B 1 11 ? 10.969 54.594 -1.902 1 16.98 11 SER B CA 1
ATOM 2923 C C . SER B 1 11 ? 11.945 53.75 -1.097 1 16.98 11 SER B C 1
ATOM 2925 O O . SER B 1 11 ? 11.656 52.594 -0.762 1 16.98 11 SER B O 1
ATOM 2927 N N . ARG B 1 12 ? 13.234 54.281 -0.896 1 20.06 12 ARG B N 1
ATOM 2928 C CA . ARG B 1 12 ? 14.609 53.906 -0.578 1 20.06 12 ARG B CA 1
ATOM 2929 C C . ARG B 1 12 ? 14.781 53.656 0.918 1 20.06 12 ARG B C 1
ATOM 2931 O O . ARG B 1 12 ? 15.906 53.594 1.416 1 20.06 12 ARG B O 1
ATOM 2938 N N . CYS B 1 13 ? 13.641 53.531 1.737 1 19.86 13 CYS B N 1
ATOM 2939 C CA . CYS B 1 13 ? 14.023 53.906 3.094 1 19.86 13 CYS B CA 1
ATOM 2940 C C . CYS B 1 13 ? 15.109 53 3.627 1 19.86 13 CYS B C 1
ATOM 2942 O O . CYS B 1 13 ? 15.023 51.781 3.484 1 19.86 13 CYS B O 1
ATOM 2944 N N . GLY B 1 14 ? 16.266 53.531 3.924 1 20.77 14 GLY B N 1
ATOM 2945 C CA . GLY B 1 14 ? 17.625 53.188 4.344 1 20.77 14 GLY B CA 1
ATOM 2946 C C . GLY B 1 14 ? 17.656 52.469 5.688 1 20.77 14 GLY B C 1
ATOM 2947 O O . GLY B 1 14 ? 17.906 53.094 6.719 1 20.77 14 GLY B O 1
ATOM 2948 N N . VAL B 1 15 ? 16.672 51.688 6.094 1 22.7 15 VAL B N 1
ATOM 2949 C CA . VAL B 1 15 ? 16.75 51.438 7.527 1 22.7 15 VAL B CA 1
ATOM 2950 C C . VAL B 1 15 ? 18.109 50.812 7.863 1 22.7 15 VAL B C 1
ATOM 2952 O O . VAL B 1 15 ? 18.609 49.969 7.105 1 22.7 15 VAL B O 1
ATOM 2955 N N . PRO B 1 16 ? 18.797 51.375 8.789 1 21.62 16 PRO B N 1
ATOM 2956 C CA . PRO B 1 16 ? 20.156 51.094 9.273 1 21.62 16 PRO B CA 1
ATOM 2957 C C . PRO B 1 16 ? 20.344 49.625 9.672 1 21.62 16 PRO B C 1
ATOM 2959 O O . PRO B 1 16 ? 19.375 48.938 9.969 1 21.62 16 PRO B O 1
ATOM 2962 N N . LEU B 1 17 ? 21.625 49.125 9.539 1 21.36 17 LEU B N 1
ATOM 2963 C CA . LEU B 1 17 ? 22.359 47.875 9.508 1 21.36 17 LEU B CA 1
ATOM 2964 C C . LEU B 1 17 ? 22.406 47.219 10.883 1 21.36 17 LEU B C 1
ATOM 2966 O O . LEU B 1 17 ? 23.078 47.719 11.797 1 21.36 17 LEU B O 1
ATOM 2970 N N . LEU B 1 18 ? 21.203 47.062 11.602 1 20.45 18 LEU B N 1
ATOM 2971 C CA . LEU B 1 18 ? 21.453 46.594 12.969 1 20.45 18 LEU B CA 1
ATOM 2972 C C . LEU B 1 18 ? 22.469 45.469 12.984 1 20.45 18 LEU B C 1
ATOM 2974 O O . LEU B 1 18 ? 22.547 44.688 12.031 1 20.45 18 LEU B O 1
ATOM 2978 N N . PRO B 1 19 ? 23.328 45.312 14.062 1 21.8 19 PRO B N 1
ATOM 2979 C CA . PRO B 1 19 ? 24.547 44.562 14.336 1 21.8 19 PRO B CA 1
ATOM 2980 C C . PRO B 1 19 ? 24.375 43.062 14.109 1 21.8 19 PRO B C 1
ATOM 2982 O O . PRO B 1 19 ? 23.25 42.562 14.07 1 21.8 19 PRO B O 1
ATOM 2985 N N . HIS B 1 20 ? 25.531 42.281 13.992 1 21.64 20 HIS B N 1
ATOM 2986 C CA . HIS B 1 20 ? 26.172 41.062 13.555 1 21.64 20 HIS B CA 1
ATOM 2987 C C . HIS B 1 20 ? 25.781 39.875 14.445 1 21.64 20 HIS B C 1
ATOM 2989 O O . HIS B 1 20 ? 26.547 39.5 15.336 1 21.64 20 HIS B O 1
ATOM 2995 N N . GLN B 1 21 ? 24.562 39.75 15.023 1 22.03 21 GLN B N 1
ATOM 2996 C CA . GLN B 1 21 ? 24.422 38.688 16.016 1 22.03 21 GLN B CA 1
ATOM 2997 C C . GLN B 1 21 ? 25.047 37.406 15.531 1 22.03 21 GLN B C 1
ATOM 2999 O O . GLN B 1 21 ? 24.969 37.094 14.344 1 22.03 21 GLN B O 1
ATOM 3004 N N . ASP B 1 22 ? 25.891 36.656 16.375 1 22.98 22 ASP B N 1
ATOM 3005 C CA . ASP B 1 22 ? 26.75 35.469 16.516 1 22.98 22 ASP B CA 1
ATOM 3006 C C . ASP B 1 22 ? 26.109 34.25 15.891 1 22.98 22 ASP B C 1
ATOM 3008 O O . ASP B 1 22 ? 24.922 33.969 16.094 1 22.98 22 ASP B O 1
ATOM 3012 N N . ASN B 1 23 ? 26.781 33.719 14.789 1 23.2 23 ASN B N 1
ATOM 3013 C CA . ASN B 1 23 ? 26.734 32.656 13.789 1 23.2 23 ASN B CA 1
ATOM 3014 C C . ASN B 1 23 ? 26.672 31.266 14.438 1 23.2 23 ASN B C 1
ATOM 3016 O O . ASN B 1 23 ? 27.703 30.719 14.836 1 23.2 23 ASN B O 1
ATOM 3020 N N . LEU B 1 24 ? 25.625 31 15.336 1 23.44 24 LEU B N 1
ATOM 3021 C CA . LEU B 1 24 ? 25.516 29.703 16 1 23.44 24 LEU B CA 1
ATOM 3022 C C . LEU B 1 24 ? 25.75 28.562 15.016 1 23.44 24 LEU B C 1
ATOM 3024 O O . LEU B 1 24 ? 25.641 27.391 15.383 1 23.44 24 LEU B O 1
ATOM 3028 N N . LEU B 1 25 ? 25.609 28.875 13.656 1 23.91 25 LEU B N 1
ATOM 3029 C CA . LEU B 1 25 ? 25.719 27.766 12.711 1 23.91 25 LEU B CA 1
ATOM 3030 C C . LEU B 1 25 ? 27.172 27.328 12.562 1 23.91 25 LEU B C 1
ATOM 3032 O O . LEU B 1 25 ? 27.531 26.641 11.602 1 23.91 25 LEU B O 1
ATOM 3036 N N . SER B 1 26 ? 28.141 27.922 13.359 1 22.44 26 SER B N 1
ATOM 3037 C CA . SER B 1 26 ? 29.516 27.844 12.891 1 22.44 26 SER B CA 1
ATOM 3038 C C . SER B 1 26 ? 29.891 26.406 12.523 1 22.44 26 SER B C 1
ATOM 3040 O O . SER B 1 26 ? 30.422 26.156 11.438 1 22.44 26 SER B O 1
ATOM 3042 N N . SER B 1 27 ? 30.609 25.672 13.469 1 22.44 27 SER B N 1
ATOM 3043 C CA . SER B 1 27 ? 31.844 24.922 13.289 1 22.44 27 SER B CA 1
ATOM 3044 C C . SER B 1 27 ? 31.578 23.594 12.609 1 22.44 27 SER B C 1
ATOM 3046 O O . SER B 1 27 ? 30.906 22.719 13.172 1 22.44 27 SER B O 1
ATOM 3048 N N . ALA B 1 28 ? 31.625 23.516 11.312 1 24.38 28 ALA B N 1
ATOM 3049 C CA . ALA B 1 28 ? 31.5 22.422 10.359 1 24.38 28 ALA B CA 1
ATOM 3050 C C . ALA B 1 28 ? 32.625 21.422 10.523 1 24.38 28 ALA B C 1
ATOM 3052 O O . ALA B 1 28 ? 33.719 21.609 9.953 1 24.38 28 ALA B O 1
ATOM 3053 N N . ARG B 1 29 ? 33 20.938 11.688 1 22.91 29 ARG B N 1
ATOM 3054 C CA . ARG B 1 29 ? 34.031 19.922 11.555 1 22.91 29 ARG B CA 1
ATOM 3055 C C . ARG B 1 29 ? 33.656 18.891 10.508 1 22.91 29 ARG B C 1
ATOM 3057 O O . ARG B 1 29 ? 32.5 18.5 10.391 1 22.91 29 ARG B O 1
ATOM 3064 N N . SER B 1 30 ? 34.406 18.688 9.406 1 26.67 30 SER B N 1
ATOM 3065 C CA . SER B 1 30 ? 34.344 17.953 8.148 1 26.67 30 SER B CA 1
ATOM 3066 C C . SER B 1 30 ? 34.125 16.469 8.391 1 26.67 30 SER B C 1
ATOM 3068 O O . SER B 1 30 ? 35.062 15.672 8.297 1 26.67 30 SER B O 1
ATOM 3070 N N . PRO B 1 31 ? 33.219 16 9.25 1 26.98 31 PRO B N 1
ATOM 3071 C CA . PRO B 1 31 ? 33.438 14.57 9.461 1 26.98 31 PRO B CA 1
ATOM 3072 C C . PRO B 1 31 ? 33.375 13.766 8.164 1 26.98 31 PRO B C 1
ATOM 3074 O O . PRO B 1 31 ? 32.781 14.219 7.184 1 26.98 31 PRO B O 1
ATOM 3077 N N . ILE B 1 32 ? 34.25 12.797 7.922 1 29.16 32 ILE B N 1
ATOM 3078 C CA . ILE B 1 32 ? 34.438 11.734 6.938 1 29.16 32 ILE B CA 1
ATOM 3079 C C . ILE B 1 32 ? 33.094 11.047 6.672 1 29.16 32 ILE B C 1
ATOM 3081 O O . ILE B 1 32 ? 32.469 10.516 7.59 1 29.16 32 ILE B O 1
ATOM 3085 N N . VAL B 1 33 ? 32.469 11.461 5.648 1 28.41 33 VAL B N 1
ATOM 3086 C CA . VAL B 1 33 ? 31.156 11.062 5.172 1 28.41 33 VAL B CA 1
ATOM 3087 C C . VAL B 1 33 ? 31.125 9.555 4.926 1 28.41 33 VAL B C 1
ATOM 3089 O O . VAL B 1 33 ? 31.75 9.055 3.992 1 28.41 33 VAL B O 1
ATOM 3092 N N . LEU B 1 34 ? 31.359 8.711 6 1 28.69 34 LEU B N 1
ATOM 3093 C CA . LEU B 1 34 ? 31.125 7.2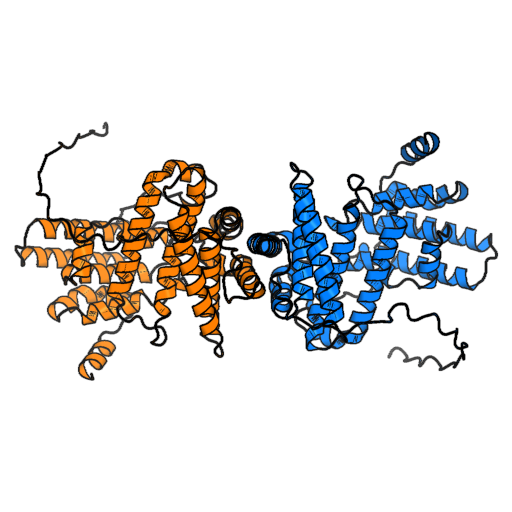89 5.781 1 28.69 34 LEU B CA 1
ATOM 3094 C C . LEU B 1 34 ? 29.797 7.051 5.074 1 28.69 34 LEU B C 1
ATOM 3096 O O . LEU B 1 34 ? 28.812 7.734 5.355 1 28.69 34 LEU B O 1
ATOM 3100 N N . PRO B 1 35 ? 29.812 6.602 3.887 1 31.11 35 PRO B N 1
ATOM 3101 C CA . PRO B 1 35 ? 28.547 6.262 3.209 1 31.11 35 PRO B CA 1
ATOM 3102 C C . PRO B 1 35 ? 27.5 5.695 4.16 1 31.11 35 PRO B C 1
ATOM 3104 O O . PRO B 1 35 ? 27.766 4.715 4.859 1 31.11 35 PRO B O 1
ATOM 3107 N N . THR B 1 36 ? 26.797 6.621 4.762 1 31.53 36 THR B N 1
ATOM 3108 C CA . THR B 1 36 ? 25.734 6.34 5.719 1 31.53 36 THR B CA 1
ATOM 3109 C C . THR B 1 36 ? 24.781 5.277 5.172 1 31.53 36 THR B C 1
ATOM 3111 O O . THR B 1 36 ? 24.078 5.512 4.188 1 31.53 36 THR B O 1
ATOM 3114 N N . GLN B 1 37 ? 25.266 4.086 5.09 1 34.03 37 GLN B N 1
ATOM 3115 C CA . GLN B 1 37 ? 24.359 2.949 4.961 1 34.03 37 GLN B CA 1
ATOM 3116 C C . GLN B 1 37 ? 23.031 3.227 5.648 1 34.03 37 GLN B C 1
ATOM 3118 O O . GLN B 1 37 ? 23 3.65 6.805 1 34.03 37 GLN B O 1
ATOM 3123 N N . LEU B 1 38 ? 22.141 3.764 5.004 1 34.38 38 LEU B N 1
ATOM 3124 C CA . LEU B 1 38 ? 20.828 3.721 5.633 1 34.38 38 LEU B CA 1
ATOM 3125 C C . LEU B 1 38 ? 20.703 2.529 6.578 1 34.38 38 LEU B C 1
ATOM 3127 O O . LEU B 1 38 ? 19.609 2.031 6.832 1 34.38 38 LEU B O 1
ATOM 3131 N N . ALA B 1 39 ? 21.766 1.565 6.539 1 33.69 39 ALA B N 1
ATOM 3132 C CA . ALA B 1 39 ? 21.797 0.661 7.688 1 33.69 39 ALA B CA 1
ATOM 3133 C C . ALA B 1 39 ? 21.688 1.436 9 1 33.69 39 ALA B C 1
ATOM 3135 O O . ALA B 1 39 ? 22.703 1.838 9.562 1 33.69 39 ALA B O 1
ATOM 3136 N N . HIS B 1 40 ? 20.969 2.648 9.039 1 33.38 40 HIS B N 1
ATOM 3137 C CA . HIS B 1 40 ? 20.906 3.312 10.336 1 33.38 40 HIS B CA 1
ATOM 3138 C C . HIS B 1 40 ? 21.031 2.305 11.477 1 33.38 40 HIS B C 1
ATOM 3140 O O . HIS B 1 40 ? 20.766 1.114 11.289 1 33.38 40 HIS B O 1
ATOM 3146 N N . ASN B 1 41 ? 21.156 2.828 12.648 1 38.47 41 ASN B N 1
ATOM 3147 C CA . ASN B 1 41 ? 21.109 2.191 13.961 1 38.47 41 ASN B CA 1
ATOM 3148 C C . ASN B 1 41 ? 20.062 1.092 14.016 1 38.47 41 ASN B C 1
ATOM 3150 O O . ASN B 1 41 ? 19.344 0.859 13.039 1 38.47 41 ASN B O 1
ATOM 3154 N N . GLY B 1 42 ? 19.172 1.215 15.195 1 41.66 42 GLY B N 1
ATOM 3155 C CA . GLY B 1 42 ? 18.391 0.339 16.062 1 41.66 42 GLY B CA 1
ATOM 3156 C C . GLY B 1 42 ? 17.156 -0.238 15.383 1 41.66 42 GLY B C 1
ATOM 3157 O O . GLY B 1 42 ? 16.406 -0.989 16 1 41.66 42 GLY B O 1
ATOM 3158 N N . THR B 1 43 ? 16.656 0.491 14.328 1 52.94 43 THR B N 1
ATOM 3159 C CA . THR B 1 43 ? 15.383 -0.135 14.008 1 52.94 43 THR B CA 1
ATOM 3160 C C . THR B 1 43 ? 15.578 -1.318 13.062 1 52.94 43 THR B C 1
ATOM 3162 O O . THR B 1 43 ? 16.328 -1.228 12.094 1 52.94 43 THR B O 1
ATOM 3165 N N . SER B 1 44 ? 15.203 -2.428 13.344 1 70.75 44 SER B N 1
ATOM 3166 C CA . SER B 1 44 ? 15.25 -3.689 12.609 1 70.75 44 SER B CA 1
ATOM 3167 C C . SER B 1 44 ? 14.625 -3.549 11.227 1 70.75 44 SER B C 1
ATOM 3169 O O . SER B 1 44 ? 13.672 -2.787 11.039 1 70.75 44 SER B O 1
ATOM 3171 N N . PRO B 1 45 ? 15.352 -3.848 10.117 1 82.88 45 PRO B N 1
ATOM 3172 C CA . PRO B 1 45 ? 14.805 -3.877 8.758 1 82.88 45 PRO B CA 1
ATOM 3173 C C . PRO B 1 45 ? 13.336 -4.273 8.719 1 82.88 45 PRO B C 1
ATOM 3175 O O . PRO B 1 45 ? 12.562 -3.717 7.938 1 82.88 45 PRO B O 1
ATOM 3178 N N . LEU B 1 46 ? 12.961 -4.984 9.719 1 88.81 46 LEU B N 1
ATOM 3179 C CA . LEU B 1 46 ? 11.578 -5.438 9.742 1 88.81 46 LEU B CA 1
ATOM 3180 C C . LEU B 1 46 ? 10.648 -4.305 10.164 1 88.81 46 LEU B C 1
ATOM 3182 O O . LEU B 1 46 ? 9.523 -4.195 9.656 1 88.81 46 LEU B O 1
ATOM 3186 N N . LYS B 1 47 ? 11.164 -3.471 11 1 91.69 47 LYS B N 1
ATOM 3187 C CA . LYS B 1 47 ? 10.336 -2.357 11.461 1 91.69 47 LYS B CA 1
ATOM 3188 C C . LYS B 1 47 ? 10.148 -1.326 10.352 1 91.69 47 LYS B C 1
ATOM 3190 O O . LYS B 1 47 ? 9.07 -0.747 10.211 1 91.69 47 LYS B O 1
ATOM 3195 N N . GLU B 1 48 ? 11.164 -1.121 9.633 1 94.81 48 GLU B N 1
ATOM 3196 C CA . GLU B 1 48 ? 11.047 -0.186 8.523 1 94.81 48 GLU B CA 1
ATOM 3197 C C . GLU B 1 48 ? 10.047 -0.691 7.477 1 94.81 48 GLU B C 1
ATOM 3199 O O . GLU B 1 48 ? 9.305 0.097 6.891 1 94.81 48 GLU B O 1
ATOM 3204 N N . LEU B 1 49 ? 10.047 -1.997 7.258 1 96.06 49 LEU B N 1
ATOM 3205 C CA . LEU B 1 49 ? 9.086 -2.58 6.332 1 96.06 49 LEU B CA 1
ATOM 3206 C C . LEU B 1 49 ? 7.66 -2.443 6.863 1 96.06 49 LEU B C 1
ATOM 3208 O O . LEU B 1 49 ? 6.727 -2.207 6.098 1 96.06 49 LEU B O 1
ATOM 3212 N N . GLU B 1 50 ? 7.559 -2.607 8.156 1 96.12 50 GLU B N 1
ATOM 3213 C CA . GLU B 1 50 ? 6.262 -2.389 8.789 1 96.12 50 GLU B CA 1
ATOM 3214 C C . GLU B 1 50 ? 5.781 -0.954 8.578 1 96.12 50 GLU B C 1
ATOM 3216 O O . GLU B 1 50 ? 4.613 -0.725 8.258 1 96.12 50 GLU B O 1
ATOM 3221 N N . LEU B 1 51 ? 6.676 -0.037 8.758 1 97.31 51 LEU B N 1
ATOM 3222 C CA . LEU B 1 51 ? 6.34 1.376 8.617 1 97.31 51 LEU B CA 1
ATOM 3223 C C . LEU B 1 51 ? 5.941 1.699 7.184 1 97.31 51 LEU B C 1
ATOM 3225 O O . LEU B 1 51 ? 4.957 2.404 6.953 1 97.31 51 LEU B O 1
ATOM 3229 N N . MET B 1 52 ? 6.699 1.18 6.238 1 97.88 52 MET B N 1
ATOM 3230 C CA . MET B 1 52 ? 6.375 1.419 4.836 1 97.88 52 MET B CA 1
ATOM 3231 C C . MET B 1 52 ? 5.02 0.811 4.48 1 97.88 52 MET B C 1
ATOM 3233 O O . MET B 1 52 ? 4.223 1.43 3.771 1 97.88 52 MET B O 1
ATOM 3237 N N . HIS B 1 53 ? 4.766 -0.395 4.953 1 97.81 53 HIS B N 1
ATOM 3238 C CA . HIS B 1 53 ? 3.482 -1.045 4.715 1 97.81 53 HIS B CA 1
ATOM 3239 C C . HIS B 1 53 ? 2.336 -0.228 5.301 1 97.81 53 HIS B C 1
ATOM 3241 O O . HIS B 1 53 ? 1.307 -0.039 4.648 1 97.81 53 HIS B O 1
ATOM 3247 N N . HIS B 1 54 ? 2.514 0.242 6.523 1 97.69 54 HIS B N 1
ATOM 3248 C CA . HIS B 1 54 ? 1.492 1.049 7.184 1 97.69 54 HIS B CA 1
ATOM 3249 C C . HIS B 1 54 ? 1.242 2.348 6.426 1 97.69 54 HIS B C 1
ATOM 3251 O O . HIS B 1 54 ? 0.092 2.76 6.25 1 97.69 54 HIS B O 1
ATOM 3257 N N . TYR B 1 55 ? 2.332 2.963 5.973 1 98.25 55 TYR B N 1
ATOM 3258 C CA . TYR B 1 55 ? 2.176 4.18 5.184 1 98.25 55 TYR B CA 1
ATOM 3259 C C . TYR B 1 55 ? 1.356 3.914 3.928 1 98.25 55 TYR B C 1
ATOM 3261 O O . TYR B 1 55 ? 0.41 4.648 3.629 1 98.25 55 TYR B O 1
ATOM 3269 N N . ALA B 1 56 ? 1.724 2.836 3.209 1 97.69 56 ALA B N 1
ATOM 3270 C CA . ALA B 1 56 ? 1.177 2.549 1.884 1 97.69 56 ALA B CA 1
ATOM 3271 C C . ALA B 1 56 ? -0.272 2.082 1.979 1 97.69 56 ALA B C 1
ATOM 3273 O O . ALA B 1 56 ? -0.996 2.078 0.98 1 97.69 56 ALA B O 1
ATOM 3274 N N . THR B 1 57 ? -0.7 1.716 3.203 1 97 57 THR B N 1
ATOM 3275 C CA . THR B 1 57 ? -2.037 1.143 3.301 1 97 57 THR B CA 1
ATOM 3276 C C . THR B 1 57 ? -2.951 2.041 4.129 1 97 57 THR B C 1
ATOM 3278 O O . THR B 1 57 ? -4.168 2.061 3.92 1 97 57 THR B O 1
ATOM 3281 N N . THR B 1 58 ? -2.373 2.791 5.137 1 96.69 58 THR B N 1
ATOM 3282 C CA . THR B 1 58 ? -3.26 3.441 6.094 1 96.69 58 THR B CA 1
ATOM 3283 C C . THR B 1 58 ? -2.852 4.895 6.309 1 96.69 58 THR B C 1
ATOM 3285 O O . THR B 1 58 ? -3.672 5.805 6.168 1 96.69 58 THR B O 1
ATOM 3288 N N . ALA B 1 59 ? -1.576 5.184 6.543 1 97.06 59 ALA B N 1
ATOM 3289 C CA . ALA B 1 59 ? -1.128 6.48 7.047 1 97.06 59 ALA B CA 1
ATOM 3290 C C . ALA B 1 59 ? -1.224 7.555 5.965 1 97.06 59 ALA B C 1
ATOM 3292 O O . ALA B 1 59 ? -1.235 8.75 6.27 1 97.06 59 ALA B O 1
ATOM 3293 N N . PHE B 1 60 ? -1.267 7.156 4.66 1 96.31 60 PHE B N 1
ATOM 3294 C CA . PHE B 1 60 ? -1.305 8.133 3.576 1 96.31 60 PHE B CA 1
ATOM 3295 C C . PHE B 1 60 ? -2.693 8.75 3.451 1 96.31 60 PHE B C 1
ATOM 3297 O O . PHE B 1 60 ? -2.85 9.828 2.879 1 96.31 60 PHE B O 1
ATOM 3304 N N . ILE B 1 61 ? -3.715 8.125 4.004 1 95.31 61 ILE B N 1
ATOM 3305 C CA . ILE B 1 61 ? -5.113 8.43 3.719 1 95.31 61 ILE B CA 1
ATOM 3306 C C . ILE B 1 61 ? -5.449 9.828 4.23 1 95.31 61 ILE B C 1
ATOM 3308 O O . ILE B 1 61 ? -5.969 10.664 3.484 1 95.31 61 ILE B O 1
ATOM 3312 N N . PRO B 1 62 ? -5.117 10.195 5.453 1 93.5 62 PRO B N 1
ATOM 3313 C CA . PRO B 1 62 ? -5.484 11.523 5.945 1 93.5 62 PRO B CA 1
ATOM 3314 C C . PRO B 1 62 ? -4.668 12.641 5.293 1 93.5 62 PRO B C 1
ATOM 3316 O O . PRO B 1 62 ? -5 13.82 5.438 1 93.5 62 PRO B O 1
ATOM 3319 N N . LEU B 1 63 ? -3.619 12.312 4.613 1 93.19 63 LEU B N 1
ATOM 3320 C CA . LEU B 1 63 ? -2.785 13.312 3.959 1 93.19 63 LEU B CA 1
ATOM 3321 C C . LEU B 1 63 ? -3.492 13.898 2.74 1 93.19 63 LEU B C 1
ATOM 3323 O O . LEU B 1 63 ? -3.098 14.953 2.236 1 93.19 63 LEU B O 1
ATOM 3327 N N . ALA B 1 64 ? -4.492 13.141 2.279 1 89.81 64 ALA B N 1
ATOM 3328 C CA . ALA B 1 64 ? -5.191 13.547 1.064 1 89.81 64 ALA B CA 1
ATOM 3329 C C . ALA B 1 64 ? -6.562 14.133 1.393 1 89.81 64 ALA B C 1
ATOM 3331 O O . ALA B 1 64 ? -7.43 13.438 1.93 1 89.81 64 ALA B O 1
ATOM 3332 N N . ASP B 1 65 ? -6.773 15.383 0.973 1 84.19 65 ASP B N 1
ATOM 3333 C CA . ASP B 1 65 ? -8.062 16.031 1.193 1 84.19 65 ASP B CA 1
ATOM 3334 C C . ASP B 1 65 ? -9.07 15.617 0.119 1 84.19 65 ASP B C 1
ATOM 3336 O O . ASP B 1 65 ? -10.281 15.703 0.332 1 84.19 65 ASP B O 1
ATOM 3340 N N . TYR B 1 66 ? -8.547 15.273 -1.01 1 85.12 66 TYR B N 1
ATOM 3341 C CA . TYR B 1 66 ? -9.383 14.875 -2.139 1 85.12 66 TYR B CA 1
ATOM 3342 C C . TYR B 1 66 ? -8.977 13.508 -2.668 1 85.12 66 TYR B C 1
ATOM 3344 O O . TYR B 1 66 ? -7.824 13.094 -2.521 1 85.12 66 TYR B O 1
ATOM 3352 N N . GLU B 1 67 ? -9.914 12.875 -3.291 1 88.5 67 GLU B N 1
ATOM 3353 C CA . GLU B 1 67 ? -9.695 11.531 -3.812 1 88.5 67 GLU B CA 1
ATOM 3354 C C . GLU B 1 67 ? -8.562 11.516 -4.84 1 88.5 67 GLU B C 1
ATOM 3356 O O . GLU B 1 67 ? -7.75 10.594 -4.855 1 88.5 67 GLU B O 1
ATOM 3361 N N . VAL B 1 68 ? -8.508 12.531 -5.609 1 87.06 68 VAL B N 1
ATOM 3362 C CA . VAL B 1 68 ? -7.539 12.594 -6.695 1 87.06 68 VAL B CA 1
ATOM 3363 C C . VAL B 1 68 ? -6.129 12.703 -6.121 1 87.06 68 VAL B C 1
ATOM 3365 O O . VAL B 1 68 ? -5.152 12.312 -6.77 1 87.06 68 VAL B O 1
ATOM 3368 N N . TYR B 1 69 ? -5.965 13.156 -4.812 1 89.88 69 TYR B N 1
ATOM 3369 C CA . TYR B 1 69 ? -4.656 13.336 -4.191 1 89.88 69 TYR B CA 1
ATOM 3370 C C . TYR B 1 69 ? -4.16 12.031 -3.582 1 89.88 69 TYR B C 1
ATOM 3372 O O . TYR B 1 69 ? -2.977 11.898 -3.256 1 89.88 69 TYR B O 1
ATOM 3380 N N . LYS B 1 70 ? -5.008 11.055 -3.434 1 93.88 70 LYS B N 1
ATOM 3381 C CA . LYS B 1 70 ? -4.664 9.828 -2.723 1 93.88 70 LYS B CA 1
ATOM 3382 C C . LYS B 1 70 ? -3.527 9.086 -3.422 1 93.88 70 LYS B C 1
ATOM 3384 O O . LYS B 1 70 ? -2.566 8.664 -2.779 1 93.88 70 LYS B O 1
ATOM 3389 N N . SER B 1 71 ? -3.607 8.984 -4.734 1 94.5 71 SER B N 1
ATOM 3390 C CA . SER B 1 71 ? -2.59 8.258 -5.484 1 94.5 71 SER B CA 1
ATOM 3391 C C . SER B 1 71 ? -1.24 8.961 -5.414 1 94.5 71 SER B C 1
ATOM 3393 O O . SER B 1 71 ? -0.192 8.312 -5.445 1 94.5 71 SER B O 1
ATOM 3395 N N . VAL B 1 72 ? -1.297 10.242 -5.234 1 94.56 72 VAL B N 1
ATOM 3396 C CA . VAL B 1 72 ? -0.052 10.992 -5.148 1 94.56 72 VAL B CA 1
ATOM 3397 C C . VAL B 1 72 ? 0.673 10.648 -3.85 1 94.56 72 VAL B C 1
ATOM 3399 O O . VAL B 1 72 ? 1.847 10.273 -3.867 1 94.56 72 VAL B O 1
ATOM 3402 N N . TRP B 1 73 ? -0.024 10.703 -2.783 1 96.75 73 TRP B N 1
ATOM 3403 C CA . TRP B 1 73 ? 0.591 10.461 -1.48 1 96.75 73 TRP B CA 1
ATOM 3404 C C . TRP B 1 73 ? 0.897 8.984 -1.287 1 96.75 73 TRP B C 1
ATOM 3406 O O . TRP B 1 73 ? 1.862 8.625 -0.608 1 96.75 73 TRP B O 1
ATOM 3416 N N . GLN B 1 74 ? 0.169 8.141 -1.907 1 97.44 74 GLN B N 1
ATOM 3417 C CA . GLN B 1 74 ? 0.325 6.703 -1.722 1 97.44 74 GLN B CA 1
ATOM 3418 C C . GLN B 1 74 ? 1.42 6.145 -2.627 1 97.44 74 GLN B C 1
ATOM 3420 O O . GLN B 1 74 ? 2.168 5.25 -2.229 1 97.44 74 GLN B O 1
ATOM 3425 N N . VAL B 1 75 ? 1.467 6.645 -3.885 1 96.62 75 VAL B N 1
ATOM 3426 C CA . VAL B 1 75 ? 2.283 5.98 -4.895 1 96.62 75 VAL B CA 1
ATOM 3427 C C . VAL B 1 75 ? 3.406 6.914 -5.344 1 96.62 75 VAL B C 1
ATOM 3429 O O . VAL B 1 75 ? 4.586 6.566 -5.25 1 96.62 75 VAL B O 1
ATOM 3432 N N . THR B 1 76 ? 3.102 8.117 -5.754 1 95.81 76 THR B N 1
ATOM 3433 C CA . THR B 1 76 ? 4.059 9.016 -6.395 1 95.81 76 THR B CA 1
ATOM 3434 C C . THR B 1 76 ? 5.121 9.477 -5.398 1 95.81 76 THR B C 1
ATOM 3436 O O . THR B 1 76 ? 6.312 9.484 -5.719 1 95.81 76 THR B O 1
ATOM 3439 N N . VAL B 1 77 ? 4.688 9.828 -4.188 1 97.06 77 VAL B N 1
ATOM 3440 C CA . VAL B 1 77 ? 5.602 10.375 -3.189 1 97.06 77 VAL B CA 1
ATOM 3441 C C . VAL B 1 77 ? 6.598 9.297 -2.758 1 97.06 77 VAL B C 1
ATOM 3443 O O . VAL B 1 77 ? 7.809 9.531 -2.758 1 97.06 77 VAL B O 1
ATOM 3446 N N . PRO B 1 78 ? 6.148 8.062 -2.459 1 97.44 78 PRO B N 1
ATOM 3447 C CA . PRO B 1 78 ? 7.133 7.031 -2.123 1 97.44 78 PRO B CA 1
ATOM 3448 C C . PRO B 1 78 ? 8.055 6.691 -3.293 1 97.44 78 PRO B C 1
ATOM 3450 O O . PRO B 1 78 ? 9.219 6.355 -3.088 1 97.44 78 PRO B O 1
ATOM 3453 N N . ARG B 1 79 ? 7.562 6.785 -4.5 1 95 79 ARG B N 1
ATOM 3454 C CA . ARG B 1 79 ? 8.422 6.57 -5.66 1 95 79 ARG B CA 1
ATOM 3455 C C . ARG B 1 79 ? 9.523 7.621 -5.727 1 95 79 ARG B C 1
ATOM 3457 O O . ARG B 1 79 ? 10.688 7.301 -5.992 1 95 79 ARG B O 1
ATOM 3464 N N . GLU B 1 80 ? 9.156 8.922 -5.48 1 94.38 80 GLU B N 1
ATOM 3465 C CA . GLU B 1 80 ? 10.141 9.992 -5.406 1 94.38 80 GLU B CA 1
ATOM 3466 C C . GLU B 1 80 ? 11.156 9.742 -4.293 1 94.38 80 GLU B C 1
ATOM 3468 O O . GLU B 1 80 ? 12.336 10.062 -4.434 1 94.38 80 GLU B O 1
ATOM 3473 N N . ALA B 1 81 ? 10.695 9.117 -3.27 1 96.31 81 ALA B N 1
ATOM 3474 C CA . ALA B 1 81 ? 11.516 8.898 -2.082 1 96.31 81 ALA B CA 1
ATOM 3475 C C . ALA B 1 81 ? 12.602 7.859 -2.352 1 96.31 81 ALA B C 1
ATOM 3477 O O . ALA B 1 81 ? 13.57 7.754 -1.594 1 96.31 81 ALA B O 1
ATOM 3478 N N . GLN B 1 82 ? 12.422 7.078 -3.408 1 92.94 82 GLN B N 1
ATOM 3479 C CA . GLN B 1 82 ? 13.438 6.098 -3.762 1 92.94 82 GLN B CA 1
ATOM 3480 C C . GLN B 1 82 ? 14.742 6.777 -4.168 1 92.94 82 GLN B C 1
ATOM 3482 O O . GLN B 1 82 ? 15.82 6.211 -3.998 1 92.94 82 GLN B O 1
ATOM 3487 N N . SER B 1 83 ? 14.617 8.031 -4.598 1 92.31 83 SER B N 1
ATOM 3488 C CA . SER B 1 83 ? 15.797 8.773 -5.043 1 92.31 83 SER B CA 1
ATOM 3489 C C . SER B 1 83 ? 16.25 9.781 -3.99 1 92.31 83 SER B C 1
ATOM 3491 O O . SER B 1 83 ? 17.359 10.312 -4.07 1 92.31 83 SER B O 1
ATOM 3493 N N . TYR B 1 84 ? 15.422 10.031 -3.029 1 93.81 84 TYR B N 1
ATOM 3494 C CA . TYR B 1 84 ? 15.719 11.047 -2.033 1 93.81 84 TYR B CA 1
ATOM 3495 C C . TYR B 1 84 ? 15.531 10.508 -0.621 1 93.81 84 TYR B C 1
ATOM 3497 O O . TYR B 1 84 ? 14.414 10.469 -0.108 1 93.81 84 TYR B O 1
ATOM 3505 N N . ARG B 1 85 ? 16.609 10.305 0.051 1 94.25 85 ARG B N 1
ATOM 3506 C CA . ARG B 1 85 ? 16.609 9.641 1.35 1 94.25 85 ARG B CA 1
ATOM 3507 C C . ARG B 1 85 ? 15.883 10.477 2.393 1 94.25 85 ARG B C 1
ATOM 3509 O O . ARG B 1 85 ? 15.234 9.93 3.291 1 94.25 85 ARG B O 1
ATOM 3516 N N . PHE B 1 86 ? 16.016 11.82 2.34 1 95.25 86 PHE B N 1
ATOM 3517 C CA . PHE B 1 86 ? 15.336 12.664 3.312 1 95.25 86 PHE B CA 1
ATOM 3518 C C . PHE B 1 86 ? 13.828 12.469 3.232 1 95.25 86 PHE B C 1
ATOM 3520 O O . PHE B 1 86 ? 13.141 12.453 4.258 1 95.25 86 PHE B O 1
ATOM 3527 N N . LEU B 1 87 ? 13.32 12.25 2.025 1 97.06 87 LEU B N 1
ATOM 3528 C CA . LEU B 1 87 ? 11.891 12.031 1.828 1 97.06 87 LEU B CA 1
ATOM 3529 C C . LEU B 1 87 ? 11.469 10.664 2.363 1 97.06 87 LEU B C 1
ATOM 3531 O O . LEU B 1 87 ? 10.406 10.531 2.969 1 97.06 87 LEU B O 1
ATOM 3535 N N . MET B 1 88 ? 12.312 9.633 2.184 1 97.69 88 MET B N 1
ATOM 3536 C CA . MET B 1 88 ? 12 8.305 2.703 1 97.69 88 MET B CA 1
ATOM 3537 C C . MET B 1 88 ? 11.93 8.32 4.227 1 97.69 88 MET B C 1
ATOM 3539 O O . MET B 1 88 ? 11 7.77 4.812 1 97.69 88 MET B O 1
ATOM 3543 N N . HIS B 1 89 ? 12.836 9.016 4.816 1 97.19 89 HIS B N 1
ATOM 3544 C CA . HIS B 1 89 ? 12.875 9.086 6.273 1 97.19 89 HIS B CA 1
ATOM 3545 C C . HIS B 1 89 ? 11.641 9.789 6.828 1 97.19 89 HIS B C 1
ATOM 3547 O O . HIS B 1 89 ? 11.086 9.375 7.844 1 97.19 89 HIS B O 1
ATOM 3553 N N . ILE B 1 90 ? 11.227 10.875 6.168 1 98.06 90 ILE B N 1
ATOM 3554 C CA . ILE B 1 90 ? 10.078 11.594 6.707 1 98.06 90 ILE B CA 1
ATOM 3555 C C . ILE B 1 90 ? 8.812 10.773 6.496 1 98.06 90 ILE B C 1
ATOM 3557 O O . ILE B 1 90 ? 7.887 10.828 7.309 1 98.06 90 ILE B O 1
ATOM 3561 N N . ILE B 1 91 ? 8.758 9.953 5.43 1 98.44 91 ILE B N 1
ATOM 3562 C CA . ILE B 1 91 ? 7.641 9.039 5.207 1 98.44 91 ILE B CA 1
ATOM 3563 C C . ILE B 1 91 ? 7.57 8.023 6.348 1 98.44 91 ILE B C 1
ATOM 3565 O O . ILE B 1 91 ? 6.504 7.797 6.922 1 98.44 91 ILE B O 1
ATOM 3569 N N . LEU B 1 92 ? 8.703 7.469 6.68 1 98.19 92 LEU B N 1
ATOM 3570 C CA . LEU B 1 92 ? 8.773 6.488 7.754 1 98.19 92 LEU B CA 1
ATOM 3571 C C . LEU B 1 92 ? 8.469 7.137 9.102 1 98.19 92 LEU B C 1
ATOM 3573 O O . LEU B 1 92 ? 7.832 6.527 9.961 1 98.19 92 LEU B O 1
ATOM 3577 N N . ALA B 1 93 ? 8.883 8.406 9.25 1 97.81 93 ALA B N 1
ATOM 3578 C CA . ALA B 1 93 ? 8.617 9.141 10.484 1 97.81 93 ALA B CA 1
ATOM 3579 C C . ALA B 1 93 ? 7.117 9.352 10.688 1 97.81 93 ALA B C 1
ATOM 3581 O O . ALA B 1 93 ? 6.586 9.094 11.766 1 97.81 93 ALA B O 1
ATOM 3582 N N . ILE B 1 94 ? 6.414 9.758 9.656 1 97.69 94 ILE B N 1
ATOM 3583 C CA . ILE B 1 94 ? 4.98 10.008 9.727 1 97.69 94 ILE B CA 1
ATOM 3584 C C . ILE B 1 94 ? 4.234 8.703 9.992 1 97.69 94 ILE B C 1
ATOM 3586 O O . ILE B 1 94 ? 3.242 8.68 10.719 1 97.69 94 ILE B O 1
ATOM 3590 N N . SER B 1 95 ? 4.73 7.652 9.32 1 97.81 95 SER B N 1
ATOM 3591 C CA . SER B 1 95 ? 4.125 6.34 9.516 1 97.81 95 SER B CA 1
ATOM 3592 C C . SER B 1 95 ? 4.258 5.879 10.969 1 97.81 95 SER B C 1
ATOM 3594 O O . SER B 1 95 ? 3.283 5.418 11.562 1 97.81 95 SER B O 1
ATOM 3596 N N . ALA B 1 96 ? 5.441 6.023 11.547 1 96.62 96 ALA B N 1
ATOM 3597 C CA . ALA B 1 96 ? 5.68 5.648 12.938 1 96.62 96 ALA B CA 1
ATOM 3598 C C . ALA B 1 96 ? 4.832 6.492 13.883 1 96.62 96 ALA B C 1
ATOM 3600 O O . ALA B 1 96 ? 4.262 5.973 14.852 1 96.62 96 ALA B O 1
ATOM 3601 N N . LEU B 1 97 ? 4.73 7.762 13.555 1 95.12 97 LEU B N 1
ATOM 3602 C CA . LEU B 1 97 ? 3.938 8.672 14.375 1 95.12 97 LEU B CA 1
ATOM 3603 C C . LEU B 1 97 ? 2.463 8.281 14.344 1 95.12 97 LEU B C 1
ATOM 3605 O O . LEU B 1 97 ? 1.782 8.328 15.367 1 95.12 97 LEU B O 1
ATOM 3609 N N . HIS B 1 98 ? 1.966 7.938 13.242 1 95.5 98 HIS B N 1
ATOM 3610 C CA . HIS B 1 98 ? 0.576 7.523 13.094 1 95.5 98 HIS B CA 1
ATOM 3611 C C . HIS B 1 98 ? 0.297 6.242 13.875 1 95.5 98 HIS B C 1
ATOM 3613 O O . HIS B 1 98 ? -0.741 6.125 14.531 1 95.5 98 HIS B O 1
ATOM 3619 N N . ILE B 1 99 ? 1.224 5.277 13.758 1 94.81 99 ILE B N 1
ATOM 3620 C CA . ILE B 1 99 ? 1.066 4.031 14.508 1 94.81 99 ILE B CA 1
ATOM 3621 C C . ILE B 1 99 ? 1.017 4.332 16 1 94.81 99 ILE B C 1
ATOM 3623 O O . ILE B 1 99 ? 0.185 3.775 16.719 1 94.81 99 ILE B O 1
ATOM 3627 N N . SER B 1 100 ? 1.91 5.195 16.469 1 91.38 100 SER B N 1
ATOM 3628 C CA . SER B 1 100 ? 1.925 5.57 17.891 1 91.38 100 SER B CA 1
ATOM 3629 C C . SER B 1 100 ? 0.592 6.184 18.312 1 91.38 100 SER B C 1
ATOM 3631 O O . SER B 1 100 ? 0.105 5.922 19.406 1 91.38 100 SER B O 1
ATOM 3633 N N . HIS B 1 101 ? 0.021 6.992 17.453 1 89.12 101 HIS B N 1
ATOM 3634 C CA . HIS B 1 101 ? -1.263 7.629 17.719 1 89.12 101 HIS B CA 1
ATOM 3635 C C . HIS B 1 101 ? -2.377 6.594 17.828 1 89.12 101 HIS B C 1
ATOM 3637 O O . HIS B 1 101 ? -3.262 6.723 18.688 1 89.12 101 HIS B O 1
ATOM 3643 N N . LEU B 1 102 ? -2.352 5.594 16.984 1 89.69 102 LEU B N 1
ATOM 3644 C CA . LEU B 1 102 ? -3.389 4.566 16.969 1 89.69 102 LEU B CA 1
ATOM 3645 C C . LEU B 1 102 ? -3.252 3.646 18.188 1 89.69 102 LEU B C 1
ATOM 3647 O O . LEU B 1 102 ? -4.25 3.139 18.703 1 89.69 102 LEU B O 1
ATOM 3651 N N . ARG B 1 103 ? -2.076 3.393 18.562 1 83.44 103 ARG B N 1
ATOM 3652 C CA . ARG B 1 103 ? -1.819 2.434 19.641 1 83.44 103 ARG B CA 1
ATOM 3653 C C . ARG B 1 103 ? -1.922 3.098 21 1 83.44 103 ARG B C 1
ATOM 3655 O O . ARG B 1 103 ? -1.939 2.416 22.031 1 83.44 103 ARG B O 1
ATOM 3662 N N . ASP B 1 104 ? -1.541 4.418 21.203 1 67.38 104 ASP B N 1
ATOM 3663 C CA . ASP B 1 104 ? -1.653 5.141 22.469 1 67.38 104 ASP B CA 1
ATOM 3664 C C . ASP B 1 104 ? -2.881 4.688 23.25 1 67.38 104 ASP B C 1
ATOM 3666 O O . ASP B 1 104 ? -2.861 4.668 24.484 1 67.38 104 ASP B O 1
ATOM 3670 N N . SER B 1 105 ? -3.652 4.234 22.5 1 60.41 105 SER B N 1
ATOM 3671 C CA . SER B 1 105 ? -4.805 3.725 23.234 1 60.41 105 SER B CA 1
ATOM 3672 C C . SER B 1 105 ? -4.539 2.322 23.781 1 60.41 105 SER B C 1
ATOM 3674 O O . SER B 1 105 ? -5.227 1.86 24.688 1 60.41 105 SER B O 1
ATOM 3676 N N . ASP B 1 106 ? -3.43 1.865 23.266 1 59.41 106 ASP B N 1
ATOM 3677 C CA . ASP B 1 106 ? -3.189 0.472 23.625 1 59.41 106 ASP B CA 1
ATOM 3678 C C . ASP B 1 106 ? -1.966 0.347 24.531 1 59.41 106 ASP B C 1
ATOM 3680 O O . ASP B 1 106 ? -1.202 1.302 24.688 1 59.41 106 ASP B O 1
ATOM 3684 N N . ASN B 1 107 ? -1.436 -0.932 25.156 1 53.75 107 ASN B N 1
ATOM 3685 C CA . ASN B 1 107 ? -0.653 -1.637 26.156 1 53.75 107 ASN B CA 1
ATOM 3686 C C . ASN B 1 107 ? 0.842 -1.385 25.984 1 53.75 107 ASN B C 1
ATOM 3688 O O . ASN B 1 107 ? 1.644 -2.32 26.031 1 53.75 107 ASN B O 1
ATOM 3692 N N . GLY B 1 108 ? 1.38 0.075 25.844 1 60.5 108 GLY B N 1
ATOM 3693 C CA . GLY B 1 108 ? 2.799 0.236 26.125 1 60.5 108 GLY B CA 1
ATOM 3694 C C . GLY B 1 108 ? 3.648 0.305 24.875 1 60.5 108 GLY B C 1
ATOM 3695 O O . GLY B 1 108 ? 4.816 0.698 24.922 1 60.5 108 GLY B O 1
ATOM 3696 N N . THR B 1 109 ? 3.244 -0.195 23.688 1 66.31 109 THR B N 1
ATOM 3697 C CA . THR B 1 109 ? 4.074 -0.199 22.5 1 66.31 109 THR B CA 1
ATOM 3698 C C . THR B 1 109 ? 4.129 1.192 21.875 1 66.31 109 THR B C 1
ATOM 3700 O O . THR B 1 109 ? 4.895 1.429 20.938 1 66.31 109 THR B O 1
ATOM 3703 N N . GLU B 1 110 ? 3.51 2.104 22.438 1 78.69 110 GLU B N 1
ATOM 3704 C CA . GLU B 1 110 ? 3.43 3.475 21.938 1 78.69 110 GLU B CA 1
ATOM 3705 C C . GLU B 1 110 ? 4.785 4.172 22.016 1 78.69 110 GLU B C 1
ATOM 3707 O O . GLU B 1 110 ? 5.176 4.887 21.094 1 78.69 110 GLU B O 1
ATOM 3712 N N . SER B 1 111 ? 5.523 3.791 22.938 1 82.25 111 SER B N 1
ATOM 3713 C CA . SER B 1 111 ? 6.797 4.461 23.156 1 82.25 111 SER B CA 1
ATOM 3714 C C . SER B 1 111 ? 7.812 4.086 22.094 1 82.25 111 SER B C 1
ATOM 3716 O O . SER B 1 111 ? 8.609 4.922 21.656 1 82.25 111 SER B O 1
ATOM 3718 N N . LEU B 1 112 ? 7.73 2.867 21.672 1 88.75 112 LEU B N 1
ATOM 3719 C CA . LEU B 1 112 ? 8.648 2.422 20.625 1 88.75 112 LEU B CA 1
ATOM 3720 C C . LEU B 1 112 ? 8.422 3.207 19.328 1 88.75 112 LEU B C 1
ATOM 3722 O O . LEU B 1 112 ? 9.383 3.697 18.734 1 88.75 112 LEU B O 1
ATOM 3726 N N . TYR B 1 113 ? 7.27 3.375 18.984 1 91.94 113 TYR B N 1
ATOM 3727 C CA . TYR B 1 113 ? 6.961 4.043 17.719 1 91.94 113 TYR B CA 1
ATOM 3728 C C . TYR B 1 113 ? 7.176 5.547 17.828 1 91.94 113 TYR B C 1
ATOM 3730 O O . TYR B 1 113 ? 7.52 6.207 16.844 1 91.94 113 TYR B O 1
ATOM 3738 N N . LYS B 1 114 ? 7.004 6.086 19.016 1 91 114 LYS B N 1
ATOM 3739 C CA . LYS B 1 114 ? 7.367 7.484 19.219 1 91 114 LYS B CA 1
ATOM 3740 C C . LYS B 1 114 ? 8.859 7.707 19 1 91 114 LYS B C 1
ATOM 3742 O O . LYS B 1 114 ? 9.258 8.68 18.359 1 91 114 LYS B O 1
ATOM 3747 N N . HIS B 1 115 ? 9.602 6.805 19.516 1 91.94 115 HIS B N 1
ATOM 3748 C CA . HIS B 1 115 ? 11.047 6.887 19.344 1 91.94 115 HIS B CA 1
ATOM 3749 C C . HIS B 1 115 ? 11.453 6.719 17.891 1 91.94 115 HIS B C 1
ATOM 3751 O O . HIS B 1 115 ? 12.32 7.438 17.391 1 91.94 115 HIS B O 1
ATOM 3757 N N . LEU B 1 116 ? 10.797 5.762 17.234 1 94.19 116 LEU B N 1
ATOM 3758 C CA . LEU B 1 116 ? 11.078 5.547 15.812 1 94.19 116 LEU B CA 1
ATOM 3759 C C . LEU B 1 116 ? 10.719 6.781 14.992 1 94.19 116 LEU B C 1
ATOM 3761 O O . LEU B 1 116 ? 11.453 7.156 14.078 1 94.19 116 LEU B O 1
ATOM 3765 N N . ALA B 1 117 ? 9.586 7.398 15.344 1 95.69 117 ALA B N 1
ATOM 3766 C CA . ALA B 1 117 ? 9.148 8.602 14.641 1 95.69 117 ALA B CA 1
ATOM 3767 C C . ALA B 1 117 ? 10.18 9.719 14.773 1 95.69 117 ALA B C 1
ATOM 3769 O O . ALA B 1 117 ? 10.555 10.344 13.781 1 95.69 117 ALA B O 1
ATOM 3770 N N . ARG B 1 118 ? 10.664 9.906 15.922 1 94.19 118 ARG B N 1
ATOM 3771 C CA . ARG B 1 118 ? 11.648 10.961 16.188 1 94.19 118 ARG B CA 1
ATOM 3772 C C . ARG B 1 118 ? 12.969 10.656 15.484 1 94.19 118 ARG B C 1
ATOM 3774 O O . ARG B 1 118 ? 13.586 11.555 14.898 1 94.19 118 ARG B O 1
ATOM 3781 N N . THR B 1 119 ? 13.367 9.422 15.547 1 95.62 119 THR B N 1
ATOM 3782 C CA . THR B 1 119 ? 14.633 9.023 14.938 1 95.62 119 THR B CA 1
ATOM 3783 C C . THR B 1 119 ? 14.586 9.242 13.422 1 95.62 119 THR B C 1
ATOM 3785 O O . THR B 1 119 ? 15.508 9.82 12.852 1 95.62 119 THR B O 1
ATOM 3788 N N . HIS B 1 120 ? 13.562 8.773 12.812 1 96.56 120 HIS B N 1
ATOM 3789 C CA . HIS B 1 120 ? 13.43 8.938 11.367 1 96.56 120 HIS B CA 1
ATOM 3790 C C . HIS B 1 120 ? 13.297 10.414 11 1 96.56 120 HIS B C 1
ATOM 3792 O O . HIS B 1 120 ? 13.789 10.844 9.945 1 96.56 120 HIS B O 1
ATOM 3798 N N . TYR B 1 121 ? 12.625 11.188 11.844 1 96.12 121 TYR B N 1
ATOM 3799 C CA . TYR B 1 121 ? 12.516 12.625 11.586 1 96.12 121 TYR B CA 1
ATOM 3800 C C . TYR B 1 121 ? 13.883 13.289 11.633 1 96.12 121 TYR B C 1
ATOM 3802 O O . TYR B 1 121 ? 14.227 14.086 10.758 1 96.12 121 TYR B O 1
ATOM 3810 N N . ASP B 1 122 ? 14.625 12.961 12.617 1 95.62 122 ASP B N 1
ATOM 3811 C CA . ASP B 1 122 ? 15.969 13.523 12.75 1 95.62 122 ASP B CA 1
ATOM 3812 C C . ASP B 1 122 ? 16.844 13.148 11.555 1 95.62 122 ASP B C 1
ATOM 3814 O O . ASP B 1 122 ? 17.578 13.984 11.031 1 95.62 122 ASP B O 1
ATOM 3818 N N . ASP B 1 123 ? 16.734 11.914 11.164 1 95.69 123 ASP B N 1
ATOM 3819 C CA . ASP B 1 123 ? 17.469 11.461 9.992 1 95.69 123 ASP B CA 1
ATOM 3820 C C . ASP B 1 123 ? 17.016 12.195 8.734 1 95.69 123 ASP B C 1
ATOM 3822 O O . ASP B 1 123 ? 17.828 12.5 7.855 1 95.69 123 ASP B O 1
ATOM 3826 N N . ALA B 1 124 ? 15.719 12.438 8.656 1 95.94 124 ALA B N 1
ATOM 3827 C CA . ALA B 1 124 ? 15.164 13.141 7.508 1 95.94 124 ALA B CA 1
ATOM 3828 C C . ALA B 1 124 ? 15.719 14.562 7.414 1 95.94 124 ALA B C 1
ATOM 3830 O O . ALA B 1 124 ? 16.172 14.992 6.348 1 95.94 124 ALA B O 1
ATOM 3831 N N . VAL B 1 125 ? 15.727 15.234 8.516 1 94.06 125 VAL B N 1
ATOM 3832 C CA . VAL B 1 125 ? 16.188 16.609 8.562 1 94.06 125 VAL B CA 1
ATOM 3833 C C . VAL B 1 125 ? 17.688 16.672 8.258 1 94.06 125 VAL B C 1
ATOM 3835 O O . VAL B 1 125 ? 18.141 17.516 7.5 1 94.06 125 VAL B O 1
ATOM 3838 N N . ALA B 1 126 ? 18.438 15.734 8.805 1 93.38 126 ALA B N 1
ATOM 3839 C CA . ALA B 1 126 ? 19.875 15.672 8.57 1 93.38 126 ALA B CA 1
ATOM 3840 C C . ALA B 1 126 ? 20.188 15.406 7.094 1 93.38 126 ALA B C 1
ATOM 3842 O O . ALA B 1 126 ? 21.047 16.062 6.504 1 93.38 126 ALA B O 1
ATOM 3843 N N . ALA B 1 127 ? 19.453 14.484 6.562 1 92.69 127 ALA B N 1
ATOM 3844 C CA . ALA B 1 127 ? 19.641 14.156 5.152 1 92.69 127 ALA B CA 1
ATOM 3845 C C . ALA B 1 127 ? 19.25 15.336 4.262 1 92.69 127 ALA B C 1
ATOM 3847 O O . ALA B 1 127 ? 19.906 15.602 3.25 1 92.69 127 ALA B O 1
ATOM 3848 N N . PHE B 1 128 ? 18.234 16.016 4.594 1 92 128 PHE B N 1
ATOM 3849 C CA . PHE B 1 128 ? 17.781 17.172 3.83 1 92 128 PHE B CA 1
ATOM 3850 C C . PHE B 1 128 ? 18.828 18.281 3.834 1 92 128 PHE B C 1
ATOM 3852 O O . PHE B 1 128 ? 19.172 18.812 2.783 1 92 128 PHE B O 1
ATOM 3859 N N . ARG B 1 129 ? 19.328 18.547 4.891 1 89.5 129 ARG B N 1
ATOM 3860 C CA . ARG B 1 129 ? 20.328 19.609 5.051 1 89.5 129 ARG B CA 1
ATOM 3861 C C . ARG B 1 129 ? 21.594 19.281 4.277 1 89.5 129 ARG B C 1
ATOM 3863 O O . ARG B 1 129 ? 22.234 20.172 3.705 1 89.5 129 ARG B O 1
ATOM 3870 N N . SER B 1 130 ? 21.906 18.031 4.234 1 88 130 SER B N 1
ATOM 3871 C CA . SER B 1 130 ? 23.156 17.609 3.615 1 88 130 SER B CA 1
ATOM 3872 C C . SER B 1 130 ? 23.016 17.5 2.102 1 88 130 SER B C 1
ATOM 3874 O O . SER B 1 130 ? 23.984 17.672 1.37 1 88 130 SER B O 1
ATOM 3876 N N . THR B 1 131 ? 21.875 17.234 1.607 1 83.06 131 THR B N 1
ATOM 3877 C CA . THR B 1 131 ? 21.75 16.875 0.198 1 83.06 131 THR B CA 1
ATOM 3878 C C . THR B 1 131 ? 21.062 18 -0.584 1 83.06 131 THR B C 1
ATOM 3880 O O . THR B 1 131 ? 21.172 18.062 -1.812 1 83.06 131 THR B O 1
ATOM 3883 N N . VAL B 1 132 ? 20.297 18.797 0.062 1 77.56 132 VAL B N 1
ATOM 3884 C CA . VAL B 1 132 ? 19.531 19.812 -0.672 1 77.56 132 VAL B CA 1
ATOM 3885 C C . VAL B 1 132 ? 20.109 21.188 -0.375 1 77.56 132 VAL B C 1
ATOM 3887 O O . VAL B 1 132 ? 19.516 21.953 0.397 1 77.56 132 VAL B O 1
ATOM 3890 N N . PRO B 1 133 ? 21.219 21.453 -1.042 1 66.62 133 PRO B N 1
ATOM 3891 C CA . PRO B 1 133 ? 21.688 22.828 -0.896 1 66.62 133 PRO B CA 1
ATOM 3892 C C . PRO B 1 133 ? 20.75 23.844 -1.538 1 66.62 133 PRO B C 1
ATOM 3894 O O . PRO B 1 133 ? 20.641 24.969 -1.052 1 66.62 133 PRO B O 1
ATOM 3897 N N . GLN B 1 134 ? 20.172 23.422 -2.715 1 73 134 GLN B N 1
ATOM 3898 C CA . GLN B 1 134 ? 19.234 24.266 -3.432 1 73 134 GLN B CA 1
ATOM 3899 C C . GLN B 1 134 ? 18.141 23.438 -4.09 1 73 134 GLN B C 1
ATOM 3901 O O . GLN B 1 134 ? 18.359 22.266 -4.438 1 73 134 GLN B O 1
ATOM 3906 N N . MET B 1 135 ? 17.016 23.984 -4.051 1 79.44 135 MET B N 1
ATOM 3907 C CA . MET B 1 135 ? 15.906 23.375 -4.777 1 79.44 135 MET B CA 1
ATOM 3908 C C . MET B 1 135 ? 16.109 23.484 -6.285 1 79.44 135 MET B C 1
ATOM 3910 O O . MET B 1 135 ? 16.469 24.547 -6.785 1 79.44 135 MET B O 1
ATOM 3914 N N . THR B 1 136 ? 16.172 22.391 -6.922 1 79.94 136 THR B N 1
ATOM 3915 C CA . THR B 1 136 ? 16.297 22.328 -8.375 1 79.94 136 THR B CA 1
ATOM 3916 C C . THR B 1 136 ? 15.047 21.719 -9 1 79.94 136 THR B C 1
ATOM 3918 O O . THR B 1 136 ? 14.125 21.312 -8.289 1 79.94 136 THR B O 1
ATOM 3921 N N . LYS B 1 137 ? 15.055 21.688 -10.273 1 80.44 137 LYS B N 1
ATOM 3922 C CA . LYS B 1 137 ? 13.93 21.109 -10.992 1 80.44 137 LYS B CA 1
ATOM 3923 C C . LYS B 1 137 ? 13.789 19.625 -10.672 1 80.44 137 LYS B C 1
ATOM 3925 O O . LYS B 1 137 ? 12.672 19.109 -10.578 1 80.44 137 LYS B O 1
ATOM 3930 N N . SER B 1 138 ? 14.922 18.953 -10.469 1 83.75 138 SER B N 1
ATOM 3931 C CA . SER B 1 138 ? 14.906 17.516 -10.297 1 83.75 138 SER B CA 1
ATOM 3932 C C . SER B 1 138 ? 14.414 17.125 -8.906 1 83.75 138 SER B C 1
ATOM 3934 O O . SER B 1 138 ? 13.805 16.062 -8.734 1 83.75 138 SER B O 1
ATOM 3936 N N . ASN B 1 139 ? 14.641 18.031 -7.945 1 88.69 139 ASN B N 1
ATOM 3937 C CA . ASN B 1 139 ? 14.297 17.625 -6.582 1 88.69 139 ASN B CA 1
ATOM 3938 C C . ASN B 1 139 ? 13.094 18.391 -6.055 1 88.69 139 ASN B C 1
ATOM 3940 O O . ASN B 1 139 ? 12.711 18.25 -4.895 1 88.69 139 ASN B O 1
ATOM 3944 N N . SER B 1 140 ? 12.461 19.203 -6.891 1 88.56 140 SER B N 1
ATOM 3945 C CA . SER B 1 140 ? 11.391 20.094 -6.457 1 88.56 140 SER B CA 1
ATOM 3946 C C . SER B 1 140 ? 10.211 19.312 -5.891 1 88.56 140 SER B C 1
ATOM 3948 O O . SER B 1 140 ? 9.664 19.688 -4.848 1 88.56 140 SER B O 1
ATOM 3950 N N . SER B 1 141 ? 9.852 18.234 -6.574 1 90.81 141 SER B N 1
ATOM 3951 C CA . SER B 1 141 ? 8.727 17.438 -6.113 1 90.81 141 SER B CA 1
ATOM 3952 C C . SER B 1 141 ? 9.023 16.797 -4.758 1 90.81 141 SER B C 1
ATOM 3954 O O . SER B 1 141 ? 8.164 16.766 -3.879 1 90.81 141 SER B O 1
ATOM 3956 N N . ALA B 1 142 ? 10.25 16.375 -4.594 1 93.19 142 ALA B N 1
ATOM 3957 C CA . ALA B 1 142 ? 10.648 15.742 -3.342 1 93.19 142 ALA B CA 1
ATOM 3958 C C . ALA B 1 142 ? 10.656 16.75 -2.195 1 93.19 142 ALA B C 1
ATOM 3960 O O . ALA B 1 142 ? 10.195 16.438 -1.092 1 93.19 142 ALA B O 1
ATOM 3961 N N . VAL B 1 143 ? 11.133 17.906 -2.498 1 91.81 143 VAL B N 1
ATOM 3962 C CA . VAL B 1 143 ? 11.195 18.953 -1.492 1 91.81 143 VAL B CA 1
ATOM 3963 C C . VAL B 1 143 ? 9.789 19.391 -1.098 1 91.81 143 VAL B C 1
ATOM 3965 O O . VAL B 1 143 ? 9.508 19.609 0.081 1 91.81 143 VAL B O 1
ATOM 3968 N N . PHE B 1 144 ? 8.977 19.453 -2.055 1 91.69 144 PHE B N 1
ATOM 3969 C CA . PHE B 1 144 ? 7.582 19.828 -1.807 1 91.69 144 PHE B CA 1
ATOM 3970 C C . PHE B 1 144 ? 6.922 18.812 -0.868 1 91.69 144 PHE B C 1
ATOM 3972 O O . PHE B 1 144 ? 6.305 19.203 0.127 1 91.69 144 PHE B O 1
ATOM 3979 N N . ALA B 1 145 ? 7.027 17.547 -1.188 1 94.31 145 ALA B N 1
ATOM 3980 C CA . ALA B 1 145 ? 6.438 16.5 -0.365 1 94.31 145 ALA B CA 1
ATOM 3981 C C . ALA B 1 145 ? 7.055 16.484 1.032 1 94.31 145 ALA B C 1
ATOM 3983 O O . ALA B 1 145 ? 6.34 16.344 2.029 1 94.31 145 ALA B O 1
ATOM 3984 N N . PHE B 1 146 ? 8.328 16.641 1.093 1 95.19 146 PHE B N 1
ATOM 3985 C CA . PHE B 1 146 ? 9.047 16.688 2.361 1 95.19 146 PHE B CA 1
ATOM 3986 C C . PHE B 1 146 ? 8.516 17.812 3.242 1 95.19 146 PHE B C 1
ATOM 3988 O O . PHE B 1 146 ? 8.281 17.625 4.434 1 95.19 146 PHE B O 1
ATOM 3995 N N . SER B 1 147 ? 8.312 18.922 2.684 1 91.38 147 SER B N 1
ATOM 3996 C CA . SER B 1 147 ? 7.836 20.094 3.416 1 91.38 147 SER B CA 1
ATOM 3997 C C . SER B 1 147 ? 6.453 19.844 4.008 1 91.38 147 SER B C 1
ATOM 3999 O O . SER B 1 147 ? 6.211 20.141 5.18 1 91.38 147 SER B O 1
ATOM 4001 N N . HIS B 1 148 ? 5.594 19.297 3.24 1 91.38 148 HIS B N 1
ATOM 4002 C CA . HIS B 1 148 ? 4.246 19.016 3.715 1 91.38 148 HIS B CA 1
ATOM 4003 C C . HIS B 1 148 ? 4.266 18 4.855 1 91.38 148 HIS B C 1
ATOM 4005 O O . HIS B 1 148 ? 3.639 18.219 5.895 1 91.38 148 HIS B O 1
ATOM 4011 N N . LEU B 1 149 ? 4.977 16.938 4.617 1 95.88 149 LEU B N 1
ATOM 4012 C CA . LEU B 1 149 ? 5.027 15.883 5.621 1 95.88 149 LEU B CA 1
ATOM 4013 C C . LEU B 1 149 ? 5.68 16.375 6.906 1 95.88 149 LEU B C 1
ATOM 4015 O O . LEU B 1 149 ? 5.285 15.977 8 1 95.88 149 LEU B O 1
ATOM 4019 N N . THR B 1 150 ? 6.645 17.25 6.742 1 94.75 150 THR B N 1
ATOM 4020 C CA . THR B 1 150 ? 7.309 17.828 7.902 1 94.75 150 THR B CA 1
ATOM 4021 C C . THR B 1 150 ? 6.332 18.672 8.727 1 94.75 150 THR B C 1
ATOM 4023 O O . THR B 1 150 ? 6.352 18.609 9.961 1 94.75 150 THR B O 1
ATOM 4026 N N . ILE B 1 151 ? 5.504 19.375 8.094 1 92.19 151 ILE B N 1
ATOM 4027 C CA . ILE B 1 151 ? 4.512 20.203 8.773 1 92.19 151 ILE B CA 1
ATOM 4028 C C . ILE B 1 151 ? 3.537 19.312 9.539 1 92.19 151 ILE B C 1
ATOM 4030 O O . ILE B 1 151 ? 3.248 19.547 10.711 1 92.19 151 ILE B O 1
ATOM 4034 N N . TYR B 1 152 ? 3.055 18.281 8.914 1 93.75 152 TYR B N 1
ATOM 4035 C CA . TYR B 1 152 ? 2.119 17.375 9.562 1 93.75 152 TYR B CA 1
ATOM 4036 C C . TYR B 1 152 ? 2.789 16.641 10.719 1 93.75 152 TYR B C 1
ATOM 4038 O O . TYR B 1 152 ? 2.16 16.391 11.75 1 93.75 152 TYR B O 1
ATOM 4046 N N . PHE B 1 153 ? 4.031 16.312 10.461 1 95.31 153 PHE B N 1
ATOM 4047 C CA . PHE B 1 153 ? 4.785 15.672 11.531 1 95.31 153 PHE B CA 1
ATOM 4048 C C . PHE B 1 153 ? 4.91 16.594 12.734 1 95.31 153 PHE B C 1
ATOM 4050 O O . PHE B 1 153 ? 4.781 16.172 13.875 1 95.31 153 PHE B O 1
ATOM 4057 N N . ALA B 1 154 ? 5.176 17.859 12.469 1 92.88 154 ALA B N 1
ATOM 4058 C CA . ALA B 1 154 ? 5.324 18.844 13.531 1 92.88 154 ALA B CA 1
ATOM 4059 C C . ALA B 1 154 ? 4.031 18.984 14.336 1 92.88 154 ALA B C 1
ATOM 4061 O O . ALA B 1 154 ? 4.059 19.031 15.57 1 92.88 154 ALA B O 1
ATOM 4062 N N . PHE B 1 155 ? 2.885 18.984 13.688 1 91 155 PHE B N 1
ATOM 4063 C CA . PHE B 1 155 ? 1.595 19.031 14.367 1 91 155 PHE B CA 1
ATOM 4064 C C . PHE B 1 155 ? 1.402 17.797 15.242 1 91 155 PHE B C 1
ATOM 4066 O O . PHE B 1 155 ? 0.99 17.906 16.406 1 91 155 PHE B O 1
ATOM 4073 N N . GLY B 1 156 ? 1.711 16.688 14.664 1 91 156 GLY B N 1
ATOM 4074 C CA . GLY B 1 156 ? 1.412 15.438 15.336 1 91 156 GLY B CA 1
ATOM 4075 C C . GLY B 1 156 ? 2.359 15.133 16.484 1 91 156 GLY B C 1
ATOM 4076 O O . GLY B 1 156 ? 1.97 14.5 17.469 1 91 156 GLY B O 1
ATOM 4077 N N . SER B 1 157 ? 3.576 15.555 16.328 1 89.44 157 SER B N 1
ATOM 4078 C CA . SER B 1 157 ? 4.605 15.188 17.297 1 89.44 157 SER B CA 1
ATOM 4079 C C . SER B 1 157 ? 4.516 16.047 18.547 1 89.44 157 SER B C 1
ATOM 4081 O O . SER B 1 157 ? 5.125 15.734 19.578 1 89.44 157 SER B O 1
ATOM 4083 N N . SER B 1 158 ? 3.859 17.109 18.484 1 81.44 158 SER B N 1
ATOM 4084 C CA . SER B 1 158 ? 3.756 18.016 19.641 1 81.44 158 SER B CA 1
ATOM 4085 C C . SER B 1 158 ? 3.092 17.312 20.828 1 81.44 158 SER B C 1
ATOM 4087 O O . SER B 1 158 ? 3.297 17.703 21.969 1 81.44 158 SER B O 1
ATOM 4089 N N . LYS B 1 159 ? 2.355 16.281 20.516 1 73.06 159 LYS B N 1
ATOM 4090 C CA . LYS B 1 159 ? 1.678 15.547 21.578 1 73.06 159 LYS B CA 1
ATOM 4091 C C . LYS B 1 159 ? 2.615 14.531 22.234 1 73.06 159 LYS B C 1
ATOM 4093 O O . LYS B 1 159 ? 2.221 13.82 23.172 1 73.06 159 LYS B O 1
ATOM 4098 N N . PHE B 1 160 ? 3.793 14.406 21.641 1 68.38 160 PHE B N 1
ATOM 4099 C CA . PHE B 1 160 ? 4.785 13.492 22.188 1 68.38 160 PHE B CA 1
ATOM 4100 C C . PHE B 1 160 ? 5.246 13.961 23.562 1 68.38 160 PHE B C 1
ATOM 4102 O O . PHE B 1 160 ? 5.957 13.242 24.266 1 68.38 160 PHE B O 1
ATOM 4109 N N . SER B 1 161 ? 4.645 15.008 23.969 1 61.53 161 SER B N 1
ATOM 4110 C CA . SER B 1 161 ? 5.082 15.555 25.25 1 61.53 161 SER B CA 1
ATOM 4111 C C . SER B 1 161 ? 4.781 14.586 26.391 1 61.53 161 SER B C 1
ATOM 4113 O O . SER B 1 161 ? 3.895 13.734 26.266 1 61.53 161 SER B O 1
ATOM 4115 N N . VAL B 1 162 ? 5.672 14.586 27.234 1 58.06 162 VAL B N 1
ATOM 4116 C CA . VAL B 1 162 ? 5.754 13.75 28.422 1 58.06 162 VAL B CA 1
ATOM 4117 C C . VAL B 1 162 ? 4.461 13.867 29.234 1 58.06 162 VAL B C 1
ATOM 4119 O O . VAL B 1 162 ? 4.07 12.922 29.922 1 58.06 162 VAL B O 1
ATOM 4122 N N . ASN B 1 163 ? 3.775 14.805 28.984 1 61.09 163 ASN B N 1
ATOM 4123 C CA . ASN B 1 163 ? 2.648 15.086 29.859 1 61.09 163 ASN B CA 1
ATOM 4124 C C . ASN B 1 163 ? 1.344 14.531 29.297 1 61.09 163 ASN B C 1
ATOM 4126 O O . ASN B 1 163 ? 0.349 15.25 29.203 1 61.09 163 ASN B O 1
ATOM 4130 N N . ASN B 1 164 ? 1.352 13.266 29 1 61.81 164 ASN B N 1
ATOM 4131 C CA . ASN B 1 164 ? 0.141 12.555 28.594 1 61.81 164 ASN B CA 1
ATOM 4132 C C . ASN B 1 164 ? -0.525 13.219 27.391 1 61.81 164 ASN B C 1
ATOM 4134 O O . ASN B 1 164 ? -1.738 13.43 27.391 1 61.81 164 ASN B O 1
ATOM 4138 N N . GLY B 1 165 ? 0.192 13.789 26.609 1 65.88 165 GLY B N 1
ATOM 4139 C CA . GLY B 1 165 ? -0.354 14.312 25.359 1 65.88 165 GLY B CA 1
ATOM 4140 C C . GLY B 1 165 ? -0.589 15.812 25.406 1 65.88 165 GLY B C 1
ATOM 4141 O O . GLY B 1 165 ? -1.029 16.406 24.422 1 65.88 165 GLY B O 1
ATOM 4142 N N . ARG B 1 166 ? -0.326 16.422 26.594 1 78.56 166 ARG B N 1
ATOM 4143 C CA . ARG B 1 166 ? -0.508 17.859 26.703 1 78.56 166 ARG B CA 1
ATOM 4144 C C . ARG B 1 166 ? 0.769 18.609 26.312 1 78.56 166 ARG B C 1
ATOM 4146 O O . ARG B 1 166 ? 1.866 18.203 26.703 1 78.56 166 ARG B O 1
ATOM 4153 N N . MET B 1 167 ? 0.516 19.641 25.547 1 85.56 167 MET B N 1
ATOM 4154 C CA . MET B 1 167 ? 1.628 20.469 25.094 1 85.56 167 MET B CA 1
ATOM 4155 C C . MET B 1 167 ? 2.125 21.375 26.219 1 85.56 167 MET B C 1
ATOM 4157 O O . MET B 1 167 ? 1.33 21.906 27 1 85.56 167 MET B O 1
ATOM 4161 N N . GLU B 1 168 ? 3.402 21.562 26.422 1 83.12 168 GLU B N 1
ATOM 4162 C CA . GLU B 1 168 ? 3.99 22.422 27.453 1 83.12 168 GLU B CA 1
ATOM 4163 C C . GLU B 1 168 ? 3.713 23.891 27.156 1 83.12 168 GLU B C 1
ATOM 4165 O O . GLU B 1 168 ? 3.359 24.656 28.047 1 83.12 168 GLU B O 1
ATOM 4170 N N . ASP B 1 169 ? 3.891 24.312 25.969 1 91.56 169 ASP B N 1
ATOM 4171 C CA . ASP B 1 169 ? 3.641 25.672 25.484 1 91.56 169 ASP B CA 1
ATOM 4172 C C . ASP B 1 169 ? 2.865 25.641 24.156 1 91.56 169 ASP B C 1
ATOM 4174 O O . ASP B 1 169 ? 3.436 25.891 23.094 1 91.56 169 ASP B O 1
ATOM 4178 N N . PRO B 1 170 ? 1.554 25.469 24.328 1 94 170 PRO B N 1
ATOM 4179 C CA . PRO B 1 170 ? 0.74 25.312 23.109 1 94 170 PRO B CA 1
ATOM 4180 C C . PRO B 1 170 ? 0.888 26.484 22.141 1 94 170 PRO B C 1
ATOM 4182 O O . PRO B 1 170 ? 0.961 26.281 20.938 1 94 170 PRO B O 1
ATOM 4185 N N . ILE B 1 171 ? 0.914 27.734 22.656 1 96.12 171 ILE B N 1
ATOM 4186 C CA . ILE B 1 171 ? 1.043 28.906 21.781 1 96.12 171 ILE B CA 1
ATOM 4187 C C . ILE B 1 171 ? 2.404 28.875 21.094 1 96.12 171 ILE B C 1
ATOM 4189 O O . ILE B 1 171 ? 2.486 29 19.875 1 96.12 171 ILE B O 1
ATOM 4193 N N . GLY B 1 172 ? 3.441 28.672 21.922 1 94.56 172 GLY B N 1
ATOM 4194 C CA . GLY B 1 172 ? 4.781 28.641 21.359 1 94.56 172 GLY B CA 1
ATOM 4195 C C . GLY B 1 172 ? 4.969 27.547 20.328 1 94.56 172 GLY B C 1
ATOM 4196 O O . GLY B 1 172 ? 5.598 27.766 19.281 1 94.56 172 GLY B O 1
ATOM 4197 N N . GLU B 1 173 ? 4.465 26.375 20.594 1 92.94 173 GLU B N 1
ATOM 4198 C CA . GLU B 1 173 ? 4.594 25.234 19.688 1 92.94 173 GLU B CA 1
ATOM 4199 C C . GLU B 1 173 ? 3.838 25.484 18.375 1 92.94 173 GLU B C 1
ATOM 4201 O O . GLU B 1 173 ? 4.309 25.109 17.312 1 92.94 173 GLU B O 1
ATOM 4206 N N . LEU B 1 174 ? 2.676 26.094 18.484 1 95.31 174 LEU B N 1
ATOM 4207 C CA . LEU B 1 174 ? 1.926 26.438 17.281 1 95.31 174 LEU B CA 1
ATOM 4208 C C . LEU B 1 174 ? 2.688 27.438 16.438 1 95.31 174 LEU B C 1
ATOM 4210 O O . LEU B 1 174 ? 2.732 27.312 15.203 1 95.31 174 LEU B O 1
ATOM 4214 N N . LEU B 1 175 ? 3.254 28.438 17.078 1 95.81 175 LEU B N 1
ATOM 4215 C CA . LEU B 1 175 ? 4.008 29.453 16.359 1 95.81 175 LEU B CA 1
ATOM 4216 C C . LEU B 1 175 ? 5.234 28.859 15.688 1 95.81 175 LEU B C 1
ATOM 4218 O O . LEU B 1 175 ? 5.637 29.297 14.609 1 95.81 175 LEU B O 1
ATOM 4222 N N . ASP B 1 176 ? 5.793 27.812 16.328 1 92.56 176 ASP B N 1
ATOM 4223 C CA . ASP B 1 176 ? 6.898 27.094 15.695 1 92.56 176 ASP B CA 1
ATOM 4224 C C . ASP B 1 176 ? 6.449 26.406 14.414 1 92.56 176 ASP B C 1
ATOM 4226 O O . ASP B 1 176 ? 7.176 26.391 13.422 1 92.56 176 ASP B O 1
ATOM 4230 N N . VAL B 1 177 ? 5.34 25.828 14.438 1 93.31 177 VAL B N 1
ATOM 4231 C CA . VAL B 1 177 ? 4.77 25.203 13.25 1 93.31 177 VAL B CA 1
ATOM 4232 C C . VAL B 1 177 ? 4.539 26.25 12.164 1 93.31 177 VAL B C 1
ATOM 4234 O O . VAL B 1 177 ? 4.793 26 10.984 1 93.31 177 VAL B O 1
ATOM 4237 N N . PHE B 1 178 ? 4.055 27.484 12.562 1 95.06 178 PHE B N 1
ATOM 4238 C CA . PHE B 1 178 ? 3.855 28.562 11.609 1 95.06 178 PHE B CA 1
ATOM 4239 C C . PHE B 1 178 ? 5.168 28.953 10.938 1 95.06 178 PHE B C 1
ATOM 4241 O O . PHE B 1 178 ? 5.211 29.172 9.727 1 95.06 178 PHE B O 1
ATOM 4248 N N . THR B 1 179 ? 6.16 28.984 11.742 1 93.62 179 THR B N 1
ATOM 4249 C CA . THR B 1 179 ? 7.477 29.344 11.219 1 93.62 179 THR B CA 1
ATOM 4250 C C . THR B 1 179 ? 7.957 28.312 10.211 1 93.62 179 THR B C 1
ATOM 4252 O O . THR B 1 179 ? 8.469 28.656 9.148 1 93.62 179 THR B O 1
ATOM 4255 N N . LEU B 1 180 ? 7.777 27.078 10.547 1 90.44 180 LEU B N 1
ATOM 4256 C CA . LEU B 1 180 ? 8.133 25.984 9.648 1 90.44 180 LEU B CA 1
ATOM 4257 C C . LEU B 1 180 ? 7.352 26.078 8.344 1 90.44 180 LEU B C 1
ATOM 4259 O O . LEU B 1 180 ? 7.914 25.906 7.262 1 90.44 180 LEU B O 1
ATOM 4263 N N . LEU B 1 181 ? 6.129 26.281 8.477 1 92.5 181 LEU B N 1
ATOM 4264 C CA . LEU B 1 181 ? 5.23 26.406 7.332 1 92.5 181 LEU B CA 1
ATOM 4265 C C . LEU B 1 181 ? 5.676 27.547 6.414 1 92.5 181 LEU B C 1
ATOM 4267 O O . LEU B 1 181 ? 5.762 27.359 5.199 1 92.5 181 LEU B O 1
ATOM 4271 N N . ARG B 1 182 ? 5.957 28.672 6.953 1 91.75 182 ARG B N 1
ATOM 4272 C CA . ARG B 1 182 ? 6.379 29.844 6.188 1 91.75 182 ARG B CA 1
ATOM 4273 C C . ARG B 1 182 ? 7.715 29.594 5.496 1 91.75 182 ARG B C 1
ATOM 4275 O O . ARG B 1 182 ? 7.895 29.953 4.332 1 91.75 182 ARG B O 1
ATOM 4282 N N . THR B 1 183 ? 8.641 29 6.207 1 86.56 183 THR B N 1
ATOM 4283 C CA . THR B 1 183 ? 9.938 28.672 5.633 1 86.56 183 THR B CA 1
ATOM 4284 C C . THR B 1 183 ? 9.773 27.719 4.449 1 86.56 183 THR B C 1
ATOM 4286 O O . THR B 1 183 ? 10.406 27.891 3.406 1 86.56 183 THR B O 1
ATOM 4289 N N . ALA B 1 184 ? 8.93 26.734 4.613 1 85.81 184 ALA B N 1
ATOM 4290 C CA . ALA B 1 184 ? 8.664 25.766 3.551 1 85.81 184 ALA B CA 1
ATOM 4291 C C . ALA B 1 184 ? 8.039 26.438 2.336 1 85.81 184 ALA B C 1
ATOM 4293 O O . ALA B 1 184 ? 8.438 26.172 1.198 1 85.81 184 ALA B O 1
ATOM 4294 N N . MET B 1 185 ? 7.121 27.344 2.576 1 85.81 185 MET B N 1
ATOM 4295 C CA . MET B 1 185 ? 6.422 28.016 1.492 1 85.81 185 MET B CA 1
ATOM 4296 C C . MET B 1 185 ? 7.371 28.938 0.724 1 85.81 185 MET B C 1
ATOM 4298 O O . MET B 1 185 ? 7.27 29.062 -0.498 1 85.81 185 MET B O 1
ATOM 4302 N N . GLU B 1 186 ? 8.227 29.578 1.438 1 84.12 186 GLU B N 1
ATOM 4303 C CA . GLU B 1 186 ? 9.227 30.422 0.782 1 84.12 186 GLU B CA 1
ATOM 4304 C C . GLU B 1 186 ? 10.094 29.594 -0.17 1 84.12 186 GLU B C 1
ATOM 4306 O O . GLU B 1 186 ? 10.375 30.031 -1.287 1 84.12 186 GLU B O 1
ATOM 4311 N N . THR B 1 187 ? 10.438 28.469 0.301 1 80.38 187 THR B N 1
ATOM 4312 C CA . THR B 1 187 ? 11.258 27.562 -0.506 1 80.38 187 THR B CA 1
ATOM 4313 C C . THR B 1 187 ? 10.484 27.094 -1.743 1 80.38 187 THR B C 1
ATOM 4315 O O . THR B 1 187 ? 11.047 27.047 -2.842 1 80.38 187 THR B O 1
ATOM 4318 N N . LEU B 1 188 ? 9.234 26.797 -1.602 1 82.62 188 LEU B N 1
ATOM 4319 C CA . LEU B 1 188 ? 8.406 26.266 -2.68 1 82.62 188 LEU B CA 1
ATOM 4320 C C . LEU B 1 188 ? 8.102 27.344 -3.713 1 82.62 188 LEU B C 1
ATOM 4322 O O . LEU B 1 188 ? 8.039 27.062 -4.91 1 82.62 188 LEU B O 1
ATOM 4326 N N . ARG B 1 189 ? 7.945 28.547 -3.242 1 81.56 189 ARG B N 1
ATOM 4327 C CA . ARG B 1 189 ? 7.641 29.672 -4.137 1 81.56 189 ARG B CA 1
ATOM 4328 C C . ARG B 1 189 ? 8.797 29.938 -5.09 1 81.56 189 ARG B C 1
ATOM 4330 O O . ARG B 1 189 ? 8.586 30.297 -6.25 1 81.56 189 ARG B O 1
ATOM 4337 N N . SER B 1 190 ? 9.977 29.719 -4.633 1 78.44 190 SER B N 1
ATOM 4338 C CA . SER B 1 190 ? 11.164 29.969 -5.434 1 78.44 190 SER B CA 1
ATOM 4339 C C . SER B 1 190 ? 11.297 28.969 -6.578 1 78.44 190 SER B C 1
ATOM 4341 O O . SER B 1 190 ? 11.984 29.234 -7.562 1 78.44 190 SER B O 1
ATOM 4343 N N . SER B 1 191 ? 10.539 27.859 -6.52 1 79.44 191 SER B N 1
ATOM 4344 C CA . SER B 1 191 ? 10.648 26.828 -7.547 1 79.44 191 SER B CA 1
ATOM 4345 C C . SER B 1 191 ? 9.266 26.422 -8.062 1 79.44 191 SER B C 1
ATOM 4347 O O . SER B 1 191 ? 9.039 25.25 -8.391 1 79.44 191 SER B O 1
ATOM 4349 N N . TRP B 1 192 ? 8.453 27.328 -8.102 1 81.75 192 TRP B N 1
ATOM 4350 C CA . TRP B 1 192 ? 7.051 27.031 -8.398 1 81.75 192 TRP B CA 1
ATOM 4351 C C . TRP B 1 192 ? 6.898 26.469 -9.805 1 81.75 192 TRP B C 1
ATOM 4353 O O . TRP B 1 192 ? 6.121 25.547 -10.031 1 81.75 192 TRP B O 1
ATOM 4363 N N . ASP B 1 193 ? 7.676 27 -10.727 1 83 193 ASP B N 1
ATOM 4364 C CA . ASP B 1 193 ? 7.586 26.547 -12.109 1 83 193 ASP B CA 1
ATOM 4365 C C . ASP B 1 193 ? 7.988 25.078 -12.242 1 83 193 ASP B C 1
ATOM 4367 O O . ASP B 1 193 ? 7.34 24.312 -12.961 1 83 193 ASP B O 1
ATOM 4371 N N . SER B 1 194 ? 8.984 24.766 -11.531 1 83.06 194 SER B N 1
ATOM 4372 C CA . SER B 1 194 ? 9.445 23.375 -11.555 1 83.06 194 SER B CA 1
ATOM 4373 C C . SER B 1 194 ? 8.414 22.438 -10.938 1 83.06 194 SER B C 1
ATOM 4375 O O . SER B 1 194 ? 8.227 21.312 -11.414 1 83.06 194 SER B O 1
ATOM 4377 N N . LEU B 1 195 ? 7.75 22.922 -9.977 1 85.19 195 LEU B N 1
ATOM 4378 C CA . LEU B 1 195 ? 6.746 22.109 -9.281 1 85.19 195 LEU B CA 1
ATOM 4379 C C . LEU B 1 195 ? 5.504 21.938 -10.148 1 85.19 195 LEU B C 1
ATOM 4381 O O . LEU B 1 195 ? 4.918 20.844 -10.18 1 85.19 195 LEU B O 1
ATOM 4385 N N . ALA B 1 196 ? 5.215 23 -10.859 1 84.25 196 ALA B N 1
ATOM 4386 C CA . ALA B 1 196 ? 4.008 22.984 -11.68 1 84.25 196 ALA B CA 1
ATOM 4387 C C . ALA B 1 196 ? 4.148 22.031 -12.852 1 84.25 196 ALA B C 1
ATOM 4389 O O . ALA B 1 196 ? 3.15 21.5 -13.359 1 84.25 196 ALA B O 1
ATOM 4390 N N . ASP B 1 197 ? 5.312 21.672 -13.188 1 83.12 197 ASP B N 1
ATOM 4391 C CA . ASP B 1 197 ? 5.59 20.766 -14.289 1 83.12 197 ASP B CA 1
ATOM 4392 C C . ASP B 1 197 ? 5.902 19.359 -13.773 1 83.12 197 ASP B C 1
ATOM 4394 O O . ASP B 1 197 ? 6.098 18.438 -14.562 1 83.12 197 ASP B O 1
ATOM 4398 N N . GLY B 1 198 ? 5.898 19.219 -12.5 1 82.62 198 GLY B N 1
ATOM 4399 C CA . GLY B 1 198 ? 6.352 17.969 -11.906 1 82.62 198 GLY B CA 1
ATOM 4400 C C . GLY B 1 198 ? 5.219 17.016 -11.586 1 82.62 198 GLY B C 1
ATOM 4401 O O . GLY B 1 198 ? 4.055 17.312 -11.867 1 82.62 198 GLY B O 1
ATOM 4402 N N . PRO B 1 199 ? 5.594 15.883 -11.031 1 84.25 199 PRO B N 1
ATOM 4403 C CA . PRO B 1 199 ? 4.621 14.82 -10.773 1 84.25 199 PRO B CA 1
ATOM 4404 C C . PRO B 1 199 ? 3.613 15.195 -9.688 1 84.25 199 PRO B C 1
ATOM 4406 O O . PRO B 1 199 ? 2.553 14.57 -9.586 1 84.25 199 PRO B O 1
ATOM 4409 N N . LEU B 1 200 ? 3.896 16.219 -8.898 1 86.56 200 LEU B N 1
ATOM 4410 C CA . LEU B 1 200 ? 3 16.562 -7.805 1 86.56 200 LEU B CA 1
ATOM 4411 C C . LEU B 1 200 ? 2.205 17.828 -8.133 1 86.56 200 LEU B C 1
ATOM 4413 O O . LEU B 1 200 ? 1.57 18.406 -7.25 1 86.56 200 LEU B O 1
ATOM 4417 N N . ALA B 1 201 ? 2.176 18.219 -9.383 1 81.06 201 ALA B N 1
ATOM 4418 C CA . ALA B 1 201 ? 1.539 19.438 -9.852 1 81.06 201 ALA B CA 1
ATOM 4419 C C . ALA B 1 201 ? 0.055 19.453 -9.492 1 81.06 201 ALA B C 1
ATOM 4421 O O . ALA B 1 201 ? -0.518 20.516 -9.242 1 81.06 201 ALA B O 1
ATOM 4422 N N . VAL B 1 202 ? -0.493 18.344 -9.398 1 80.44 202 VAL B N 1
ATOM 4423 C CA . VAL B 1 202 ? -1.926 18.219 -9.148 1 80.44 202 VAL B CA 1
ATOM 4424 C C . VAL B 1 202 ? -2.26 18.781 -7.766 1 80.44 202 VAL B C 1
ATOM 4426 O O . VAL B 1 202 ? -3.377 19.25 -7.531 1 80.44 202 VAL B O 1
ATOM 4429 N N . LEU B 1 203 ? -1.26 18.812 -6.91 1 79.94 203 LEU B N 1
ATOM 4430 C CA . LEU B 1 203 ? -1.477 19.266 -5.543 1 79.94 203 LEU B CA 1
ATOM 4431 C C . LEU B 1 203 ? -1.443 20.797 -5.477 1 79.94 203 LEU B C 1
ATOM 4433 O O . LEU B 1 203 ? -1.845 21.391 -4.469 1 79.94 203 LEU B O 1
ATOM 4437 N N . LEU B 1 204 ? -0.969 21.422 -6.527 1 77.12 204 LEU B N 1
ATOM 4438 C CA . LEU B 1 204 ? -0.799 22.875 -6.547 1 77.12 204 LEU B CA 1
ATOM 4439 C C . LEU B 1 204 ? -2.08 23.562 -7 1 77.12 204 LEU B C 1
ATOM 4441 O O . LEU B 1 204 ? -2.219 24.781 -6.852 1 77.12 204 LEU B O 1
ATOM 4445 N N . GLN B 1 205 ? -2.943 22.797 -7.496 1 64.25 205 GLN B N 1
ATOM 4446 C CA . GLN B 1 205 ? -4.129 23.438 -8.07 1 64.25 205 GLN B CA 1
ATOM 4447 C C . GLN B 1 205 ? -4.973 24.109 -6.984 1 64.25 205 GLN B C 1
ATOM 4449 O O . GLN B 1 205 ? -5.359 23.453 -6.008 1 64.25 205 GLN B O 1
ATOM 4454 N N . ARG B 1 206 ? -4.793 25.422 -7.016 1 63.78 206 ARG B N 1
ATOM 4455 C CA . ARG B 1 206 ? -5.555 26.25 -6.078 1 63.78 206 ARG B CA 1
ATOM 4456 C C . ARG B 1 206 ? -6.695 26.984 -6.789 1 63.78 206 ARG B C 1
ATOM 4458 O O . ARG B 1 206 ? -6.566 27.344 -7.957 1 63.78 206 ARG B O 1
ATOM 4465 N N . GLY B 1 207 ? -7.859 26.797 -6.32 1 61.16 207 GLY B N 1
ATOM 4466 C CA . GLY B 1 207 ? -8.977 27.578 -6.828 1 61.16 207 GLY B CA 1
ATOM 4467 C C . GLY B 1 207 ? -8.836 29.062 -6.559 1 61.16 207 GLY B C 1
ATOM 4468 O O . GLY B 1 207 ? -7.91 29.484 -5.867 1 61.16 207 GLY B O 1
ATOM 4469 N N . PRO B 1 208 ? -9.617 29.844 -7.223 1 64.38 208 PRO B N 1
ATOM 4470 C CA . PRO B 1 208 ? -9.602 31.297 -7.008 1 64.38 208 PRO B CA 1
ATOM 4471 C C . PRO B 1 208 ? -9.867 31.672 -5.555 1 64.38 208 PRO B C 1
ATOM 4473 O O . PRO B 1 208 ? -10.484 30.906 -4.812 1 64.38 208 PRO B O 1
ATOM 4476 N N . ALA B 1 209 ? -9.242 32.812 -5.227 1 71.69 209 ALA B N 1
ATOM 4477 C CA . ALA B 1 209 ? -9.531 33.375 -3.906 1 71.69 209 ALA B CA 1
ATOM 4478 C C . ALA B 1 209 ? -10.945 33.938 -3.857 1 71.69 209 ALA B C 1
ATOM 4480 O O . ALA B 1 209 ? -11.336 34.719 -4.73 1 71.69 209 ALA B O 1
ATOM 4481 N N . ILE B 1 210 ? -11.75 33.438 -2.955 1 76.44 210 ILE B N 1
ATOM 4482 C CA . ILE B 1 210 ? -13.086 33.969 -2.725 1 76.44 210 ILE B CA 1
ATOM 4483 C C . ILE B 1 210 ? -13.117 34.75 -1.42 1 76.44 210 ILE B C 1
ATOM 4485 O O . ILE B 1 210 ? -12.758 34.25 -0.362 1 76.44 210 ILE B O 1
ATOM 4489 N N . THR B 1 211 ? -13.445 36.062 -1.521 1 81.88 211 THR B N 1
ATOM 4490 C CA . THR B 1 211 ? -13.422 36.906 -0.333 1 81.88 211 THR B CA 1
ATOM 4491 C C . THR B 1 211 ? -14.82 37.438 -0.011 1 81.88 211 THR B C 1
ATOM 4493 O O . THR B 1 211 ? -14.992 38.25 0.886 1 81.88 211 THR B O 1
ATOM 4496 N N . ASP B 1 212 ? -15.766 36.875 -0.749 1 85.38 212 ASP B N 1
ATOM 4497 C CA . ASP B 1 212 ? -17.141 37.312 -0.527 1 85.38 212 ASP B CA 1
ATOM 4498 C C . ASP B 1 212 ? -17.688 36.781 0.793 1 85.38 212 ASP B C 1
ATOM 4500 O O . ASP B 1 212 ? -17.891 35.594 0.936 1 85.38 212 ASP B O 1
ATOM 4504 N N . ARG B 1 213 ? -18.047 37.688 1.742 1 89.19 213 ARG B N 1
ATOM 4505 C CA . ARG B 1 213 ? -18.438 37.344 3.109 1 89.19 213 ARG B CA 1
ATOM 4506 C C . ARG B 1 213 ? -19.828 36.719 3.152 1 89.19 213 ARG B C 1
ATOM 4508 O O . ARG B 1 213 ? -20.234 36.156 4.168 1 89.19 213 ARG B O 1
ATOM 4515 N N . HIS B 1 214 ? -20.531 36.781 1.992 1 89.06 214 HIS B N 1
ATOM 4516 C CA . HIS B 1 214 ? -21.859 36.188 1.938 1 89.06 214 HIS B CA 1
ATOM 4517 C C . HIS B 1 214 ? -21.797 34.688 2.09 1 89.06 214 HIS B C 1
ATOM 4519 O O . HIS B 1 214 ? -22.812 34.031 2.391 1 89.06 214 HIS B O 1
ATOM 4525 N N . TYR B 1 215 ? -20.672 34.156 1.961 1 87.75 215 TYR B N 1
ATOM 4526 C CA . TYR B 1 215 ? -20.516 32.688 2.061 1 87.75 215 TYR B CA 1
ATOM 4527 C C . TYR B 1 215 ? -20.375 32.281 3.514 1 87.75 215 TYR B C 1
ATOM 4529 O O . TYR B 1 215 ? -20.484 31.078 3.826 1 87.75 215 TYR B O 1
ATOM 4537 N N . LEU B 1 216 ? -20.234 33.219 4.422 1 92.12 216 LEU B N 1
ATOM 4538 C CA . LEU B 1 216 ? -20.094 32.906 5.836 1 92.12 216 LEU B CA 1
ATOM 4539 C C . LEU B 1 216 ? -21.438 32.5 6.438 1 92.12 216 LEU B C 1
ATOM 4541 O O . LEU B 1 216 ? -22.469 33.094 6.098 1 92.12 216 LEU B O 1
ATOM 4545 N N . THR B 1 217 ? -21.469 31.516 7.285 1 92.56 217 THR B N 1
ATOM 4546 C CA . THR B 1 217 ? -22.656 31.219 8.078 1 92.56 217 THR B CA 1
ATOM 4547 C C . THR B 1 217 ? -22.969 32.375 9.016 1 92.56 217 THR B C 1
ATOM 4549 O O . THR B 1 217 ? -22.078 33.156 9.375 1 92.56 217 THR B O 1
ATOM 4552 N N . PRO B 1 218 ? -24.203 32.5 9.469 1 94 218 PRO B N 1
ATOM 4553 C CA . PRO B 1 218 ? -24.562 33.594 10.367 1 94 218 PRO B CA 1
ATOM 4554 C C . PRO B 1 218 ? -23.734 33.625 11.641 1 94 218 PRO B C 1
ATOM 4556 O O . PRO B 1 218 ? -23.359 34.688 12.117 1 94 218 PRO B O 1
ATOM 4559 N N . ASP B 1 219 ? -23.438 32.531 12.148 1 94.5 219 ASP B N 1
ATOM 4560 C CA . ASP B 1 219 ? -22.641 32.469 13.375 1 94.5 219 ASP B CA 1
ATOM 4561 C C . ASP B 1 219 ? -21.234 33 13.133 1 94.5 219 ASP B C 1
ATOM 4563 O O . ASP B 1 219 ? -20.703 33.75 13.938 1 94.5 219 ASP B O 1
ATOM 4567 N N . LEU B 1 220 ? -20.609 32.594 12.039 1 94.88 220 LEU B N 1
ATOM 4568 C CA . LEU B 1 220 ? -19.266 33.062 11.695 1 94.88 220 LEU B CA 1
ATOM 4569 C C . LEU B 1 220 ? -19.25 34.562 11.406 1 94.88 220 LEU B C 1
ATOM 4571 O O . LEU B 1 220 ? -18.344 35.25 11.844 1 94.88 220 LEU B O 1
ATOM 4575 N N . ALA B 1 221 ? -20.234 34.969 10.727 1 94.75 221 ALA B N 1
ATOM 4576 C CA . ALA B 1 221 ? -20.344 36.406 10.391 1 94.75 221 ALA B CA 1
ATOM 4577 C C . ALA B 1 221 ? -20.422 37.25 11.648 1 94.75 221 ALA B C 1
ATOM 4579 O O . ALA B 1 221 ? -19.75 38.281 11.766 1 94.75 221 ALA B O 1
ATOM 4580 N N . MET B 1 222 ? -21.266 36.812 12.508 1 94.69 222 MET B N 1
ATOM 4581 C CA . MET B 1 222 ? -21.453 37.531 13.758 1 94.69 222 MET B CA 1
ATOM 4582 C C . MET B 1 222 ? -20.156 37.562 14.562 1 94.69 222 MET B C 1
ATOM 4584 O O . MET B 1 222 ? -19.766 38.594 15.094 1 94.69 222 MET B O 1
ATOM 4588 N N . GLY B 1 223 ? -19.547 36.406 14.711 1 94.94 223 GLY B N 1
ATOM 4589 C CA . GLY B 1 223 ? -18.297 36.312 15.445 1 94.94 223 GLY B CA 1
ATOM 4590 C C . GLY B 1 223 ? -17.219 37.219 14.883 1 94.94 223 GLY B C 1
ATOM 4591 O O . GLY B 1 223 ? -16.516 37.875 15.641 1 94.94 223 GLY B O 1
ATOM 4592 N N . LEU B 1 224 ? -17.094 37.281 13.586 1 94.69 224 LEU B N 1
ATOM 4593 C CA . LEU B 1 224 ? -16.078 38.094 12.922 1 94.69 224 LEU B CA 1
ATOM 4594 C C . LEU B 1 224 ? -16.406 39.562 13.039 1 94.69 224 LEU B C 1
ATOM 4596 O O . LEU B 1 224 ? -15.516 40.406 13.18 1 94.69 224 LEU B O 1
ATOM 4600 N N . GLU B 1 225 ? -17.641 39.875 13.008 1 94.19 225 GLU B N 1
ATOM 4601 C CA . GLU B 1 225 ? -18.078 41.25 13.203 1 94.19 225 GLU B CA 1
ATOM 4602 C C . GLU B 1 225 ? -17.734 41.719 14.609 1 94.19 225 GLU B C 1
ATOM 4604 O O . GLU B 1 225 ? -17.297 42.875 14.789 1 94.19 225 GLU B O 1
ATOM 4609 N N . LEU B 1 226 ? -18.016 40.906 15.555 1 93.06 226 LEU B N 1
ATOM 4610 C CA . LEU B 1 226 ? -17.672 41.25 16.938 1 93.06 226 LEU B CA 1
ATOM 4611 C C . LEU B 1 226 ? -16.172 41.5 17.078 1 93.06 226 LEU B C 1
ATOM 4613 O O . LEU B 1 226 ? -15.758 42.406 17.797 1 93.06 226 LEU B O 1
ATOM 4617 N N . MET B 1 227 ? -15.422 40.656 16.438 1 93.56 227 MET B N 1
ATOM 4618 C CA . MET B 1 227 ? -13.969 40.844 16.453 1 93.56 227 MET B CA 1
ATOM 4619 C C . MET B 1 227 ? -13.562 42.188 15.852 1 93.56 227 MET B C 1
ATOM 4621 O O . MET B 1 227 ? -12.773 42.906 16.438 1 93.56 227 MET B O 1
ATOM 4625 N N . GLU B 1 228 ? -14.102 42.5 14.75 1 92.5 228 GLU B N 1
ATOM 4626 C CA . GLU B 1 228 ? -13.773 43.75 14.07 1 92.5 228 GLU B CA 1
ATOM 4627 C C . GLU B 1 228 ? -14.164 44.969 14.906 1 92.5 228 GLU B C 1
ATOM 4629 O O . GLU B 1 228 ? -13.43 45.938 14.977 1 92.5 228 GLU B O 1
ATOM 4634 N N . GLN B 1 229 ? -15.328 44.938 15.516 1 89.94 229 GLN B N 1
ATOM 4635 C CA . GLN B 1 229 ? -15.789 46 16.375 1 89.94 229 GLN B CA 1
ATOM 4636 C C . GLN B 1 229 ? -14.852 46.188 17.562 1 89.94 229 GLN B C 1
ATOM 4638 O O . GLN B 1 229 ? -14.547 47.312 17.953 1 89.94 229 GLN B O 1
ATOM 4643 N N . PHE B 1 230 ? -14.469 45.094 18.031 1 88.06 230 PHE B N 1
ATOM 4644 C CA . PHE B 1 230 ? -13.539 45.156 19.156 1 88.06 230 PHE B CA 1
ATOM 4645 C C . PHE B 1 230 ? -12.258 45.875 18.781 1 88.06 230 PHE B C 1
ATOM 4647 O O . PHE B 1 230 ? -11.781 46.75 19.516 1 88.06 230 PHE B O 1
ATOM 4654 N N . PHE B 1 231 ? -11.711 45.562 17.641 1 87.62 231 PHE B N 1
ATOM 4655 C CA . PHE B 1 231 ? -10.43 46.125 17.234 1 87.62 231 PHE B CA 1
ATOM 4656 C C . PHE B 1 231 ? -10.586 47.594 16.812 1 87.62 231 PHE B C 1
ATOM 4658 O O . PHE B 1 231 ? -9.664 48.375 16.984 1 87.62 231 PHE B O 1
ATOM 4665 N N . GLN B 1 232 ? -11.789 47.938 16.391 1 84.5 232 GLN B N 1
ATOM 4666 C CA . GLN B 1 232 ? -12.062 49.312 16.094 1 84.5 232 GLN B CA 1
ATOM 4667 C C . GLN B 1 232 ? -12.062 50.156 17.359 1 84.5 232 GLN B C 1
ATOM 4669 O O . GLN B 1 232 ? -11.523 51.281 17.375 1 84.5 232 GLN B O 1
ATOM 4674 N N . ILE B 1 233 ? -12.586 49.625 18.375 1 82.12 233 ILE B N 1
ATOM 4675 C CA . ILE B 1 233 ? -12.672 50.312 19.656 1 82.12 233 ILE B CA 1
ATOM 4676 C C . ILE B 1 233 ? -11.281 50.406 20.297 1 82.12 233 ILE B C 1
ATOM 4678 O O . ILE B 1 233 ? -10.891 51.438 20.812 1 82.12 233 ILE B O 1
ATOM 4682 N N . GLU B 1 234 ? -10.57 49.312 20.25 1 79.5 234 GLU B N 1
ATOM 4683 C CA . GLU B 1 234 ? -9.242 49.25 20.859 1 79.5 234 GLU B CA 1
ATOM 4684 C C . GLU B 1 234 ? -8.273 50.188 20.156 1 79.5 234 GLU B C 1
ATOM 4686 O O . GLU B 1 234 ? -7.391 50.75 20.812 1 79.5 234 GLU B O 1
ATOM 4691 N N . THR B 1 235 ? -8.328 50.281 18.828 1 74.12 235 THR B N 1
ATOM 4692 C CA . THR B 1 235 ? -7.484 51.188 18.062 1 74.12 235 THR B CA 1
ATOM 4693 C C . THR B 1 235 ? -7.816 52.625 18.406 1 74.12 235 THR B C 1
ATOM 4695 O O . THR B 1 235 ? -6.93 53.5 18.422 1 74.12 235 THR B O 1
ATOM 4698 N N . THR B 1 236 ? -9.07 52.844 18.672 1 67.06 236 THR B N 1
ATOM 4699 C CA . THR B 1 236 ? -9.5 54.219 19 1 67.06 236 THR B CA 1
ATOM 4700 C C . THR B 1 236 ? -9.016 54.594 20.391 1 67.06 236 THR B C 1
ATOM 4702 O O . THR B 1 236 ? -8.625 55.75 20.609 1 67.06 236 THR B O 1
ATOM 4705 N N . ILE B 1 237 ? -9.07 53.719 21.25 1 60.97 237 ILE B N 1
ATOM 4706 C CA . ILE B 1 237 ? -8.703 54 22.641 1 60.97 237 ILE B CA 1
ATOM 4707 C C . ILE B 1 237 ? -7.184 54.125 22.766 1 60.97 237 ILE B C 1
ATOM 4709 O O . ILE B 1 237 ? -6.676 54.969 23.5 1 60.97 237 ILE B O 1
ATOM 4713 N N . HIS B 1 238 ? -6.531 53.156 22.172 1 61.94 238 HIS B N 1
ATOM 4714 C CA . HIS B 1 238 ? -5.086 53.125 22.344 1 61.94 238 HIS B CA 1
ATOM 4715 C C . HIS B 1 238 ? -4.375 53.781 21.172 1 61.94 238 HIS B C 1
ATOM 4717 O O . HIS B 1 238 ? -4.547 53.344 20.031 1 61.94 238 HIS B O 1
ATOM 4723 N N . ASP B 1 239 ? -4.383 55.156 20.969 1 53.44 239 ASP B N 1
ATOM 4724 C CA . ASP B 1 239 ? -3.637 55.969 20.016 1 53.44 239 ASP B CA 1
ATOM 4725 C C . ASP B 1 239 ? -2.355 55.281 19.578 1 53.44 239 ASP B C 1
ATOM 4727 O O . ASP B 1 239 ? -1.265 55.844 19.688 1 53.44 239 ASP B O 1
ATOM 4731 N N . SER B 1 240 ? -2.254 54.031 19.734 1 51.19 240 SER B N 1
ATOM 4732 C CA . SER B 1 240 ? -0.909 53.469 19.625 1 51.19 240 SER B CA 1
ATOM 4733 C C . SER B 1 240 ? -0.307 53.781 18.25 1 51.19 240 SER B C 1
ATOM 4735 O O . SER B 1 240 ? -1.017 54.188 17.328 1 51.19 240 SER B O 1
ATOM 4737 N N . ASP B 1 241 ? 1.07 53.375 18.047 1 52.62 241 ASP B N 1
ATOM 4738 C CA . ASP B 1 241 ? 2.016 53.625 16.969 1 52.62 241 ASP B CA 1
ATOM 4739 C C . ASP B 1 241 ? 1.506 53.031 15.648 1 52.62 241 ASP B C 1
ATOM 4741 O O . ASP B 1 241 ? 1.024 51.906 15.609 1 52.62 241 ASP B O 1
ATOM 4745 N N . GLY B 1 242 ? 0.982 53.812 14.766 1 55.06 242 GLY B N 1
ATOM 4746 C CA . GLY B 1 242 ? 0.503 53.688 13.398 1 55.06 242 GLY B CA 1
ATOM 4747 C C . GLY B 1 242 ? 0.852 52.375 12.758 1 55.06 242 GLY B C 1
ATOM 4748 O O . GLY B 1 242 ? -0.006 51.719 12.156 1 55.06 242 GLY B O 1
ATOM 4749 N N . THR B 1 243 ? 2.055 51.938 12.945 1 55.31 243 THR B N 1
ATOM 4750 C CA . THR B 1 243 ? 2.537 50.781 12.203 1 55.31 243 THR B CA 1
ATOM 4751 C C . THR B 1 243 ? 1.917 49.5 12.75 1 55.31 243 THR B C 1
ATOM 4753 O O . THR B 1 243 ? 1.469 48.656 11.977 1 55.31 243 THR B O 1
ATOM 4756 N N . VAL B 1 244 ? 1.812 49.344 14.039 1 60.22 244 VAL B N 1
ATOM 4757 C CA . VAL B 1 244 ? 1.277 48.125 14.664 1 60.22 244 VAL B CA 1
ATOM 4758 C C . VAL B 1 244 ? -0.219 48.031 14.383 1 60.22 244 VAL B C 1
ATOM 4760 O O . VAL B 1 244 ? -0.73 46.938 14.117 1 60.22 244 VAL B O 1
ATOM 4763 N N . SER B 1 245 ? -0.674 49.156 14.102 1 78.56 245 SER B N 1
ATOM 4764 C CA . SER B 1 245 ? -2.111 49.188 13.852 1 78.56 245 SER B CA 1
ATOM 4765 C C . SER B 1 245 ? -2.434 48.719 12.438 1 78.56 245 SER B C 1
ATOM 4767 O O . SER B 1 245 ? -3.369 47.938 12.227 1 78.56 245 SER B O 1
ATOM 4769 N N . GLU B 1 246 ? -1.444 49 11.547 1 83.56 246 GLU B N 1
ATOM 4770 C CA . GLU B 1 246 ? -1.689 48.594 10.172 1 83.56 246 GLU B CA 1
ATOM 4771 C C . GLU B 1 246 ? -1.521 47.094 10 1 83.56 246 GLU B C 1
ATOM 4773 O O . GLU B 1 246 ? -2.273 46.469 9.258 1 83.56 246 GLU B O 1
ATOM 4778 N N . SER B 1 247 ? -0.526 46.625 10.719 1 87.81 247 SER B N 1
ATOM 4779 C CA . SER B 1 247 ? -0.275 45.188 10.648 1 87.81 247 SER B CA 1
ATOM 4780 C C . SER B 1 247 ? -1.46 44.375 11.188 1 87.81 247 SER B C 1
ATOM 4782 O O . SER B 1 247 ? -1.816 43.344 10.633 1 87.81 247 SER B O 1
ATOM 4784 N N . TYR B 1 248 ? -2.104 44.875 12.219 1 90.69 248 TYR B N 1
ATOM 4785 C CA . TYR B 1 248 ? -3.256 44.188 12.797 1 90.69 248 TYR B CA 1
ATOM 4786 C C . TYR B 1 248 ? -4.469 44.312 11.883 1 90.69 248 TYR B C 1
ATOM 4788 O O . TYR B 1 248 ? -5.23 43.344 11.734 1 90.69 248 TYR B O 1
ATOM 4796 N N . GLN B 1 249 ? -4.586 45.5 11.281 1 89.88 249 GLN B N 1
ATOM 4797 C CA . GLN B 1 249 ? -5.703 45.656 10.359 1 89.88 249 GLN B CA 1
ATOM 4798 C C . GLN B 1 249 ? -5.598 44.688 9.18 1 89.88 249 GLN B C 1
ATOM 4800 O O . GLN B 1 249 ? -6.594 44.094 8.773 1 89.88 249 GLN B O 1
ATOM 4805 N N . THR B 1 250 ? -4.43 44.594 8.711 1 93.06 250 THR B N 1
ATOM 4806 C CA . THR B 1 250 ? -4.195 43.688 7.609 1 93.06 250 THR B CA 1
ATOM 4807 C C . THR B 1 250 ? -4.449 42.25 8.055 1 93.06 250 THR B C 1
ATOM 4809 O O . THR B 1 250 ? -5.074 41.469 7.328 1 93.06 250 THR B O 1
ATOM 4812 N N . ALA B 1 251 ? -3.953 41.875 9.219 1 94.56 251 ALA B N 1
ATOM 4813 C CA . ALA B 1 251 ? -4.133 40.531 9.75 1 94.56 251 ALA B CA 1
ATOM 4814 C C . ALA B 1 251 ? -5.613 40.188 9.93 1 94.56 251 ALA B C 1
ATOM 4816 O O . ALA B 1 251 ? -6.047 39.062 9.672 1 94.56 251 ALA B O 1
ATOM 4817 N N . ILE B 1 252 ? -6.355 41.156 10.391 1 94.25 252 ILE B N 1
ATOM 4818 C CA . ILE B 1 252 ? -7.789 41 10.602 1 94.25 252 ILE B CA 1
ATOM 4819 C C . ILE B 1 252 ? -8.469 40.688 9.273 1 94.25 252 ILE B C 1
ATOM 4821 O O . ILE B 1 252 ? -9.266 39.75 9.172 1 94.25 252 ILE B O 1
ATOM 4825 N N . GLN B 1 253 ? -8.148 41.438 8.289 1 92.69 253 GLN B N 1
ATOM 4826 C CA . GLN B 1 253 ? -8.734 41.25 6.969 1 92.69 253 GLN B CA 1
ATOM 4827 C C . GLN B 1 253 ? -8.352 39.875 6.406 1 92.69 253 GLN B C 1
ATOM 4829 O O . GLN B 1 253 ? -9.195 39.156 5.84 1 92.69 253 GLN B O 1
ATOM 4834 N N . GLN B 1 254 ? -7.098 39.531 6.535 1 93.25 254 GLN B N 1
ATOM 4835 C CA . GLN B 1 254 ? -6.605 38.25 6.043 1 93.25 254 GLN B CA 1
ATOM 4836 C C . GLN B 1 254 ? -7.285 37.094 6.758 1 93.25 254 GLN B C 1
ATOM 4838 O O . GLN B 1 254 ? -7.582 36.062 6.145 1 93.25 254 GLN B O 1
ATOM 4843 N N . LEU B 1 255 ? -7.465 37.219 8.047 1 95.06 255 LEU B N 1
ATOM 4844 C CA . LEU B 1 255 ? -8.148 36.188 8.812 1 95.06 255 LEU B CA 1
ATOM 4845 C C . LEU B 1 255 ? -9.594 36.031 8.359 1 95.06 255 LEU B C 1
ATOM 4847 O O . LEU B 1 255 ? -10.07 34.906 8.18 1 95.06 255 LEU B O 1
ATOM 4851 N N . CYS B 1 256 ? -10.258 37.125 8.141 1 92.75 256 CYS B N 1
ATOM 4852 C CA . CYS B 1 256 ? -11.633 37.094 7.648 1 92.75 256 CYS B CA 1
ATOM 4853 C C . CYS B 1 256 ? -11.719 36.406 6.293 1 92.75 256 CYS B C 1
ATOM 4855 O O . CYS B 1 256 ? -12.586 35.562 6.078 1 92.75 256 CYS B O 1
ATOM 4857 N N . ASP B 1 257 ? -10.805 36.75 5.465 1 89.81 257 ASP B N 1
ATOM 4858 C CA . ASP B 1 257 ? -10.758 36.125 4.145 1 89.81 257 ASP B CA 1
ATOM 4859 C C . ASP B 1 257 ? -10.539 34.625 4.258 1 89.81 257 ASP B C 1
ATOM 4861 O O . ASP B 1 257 ? -11.062 33.844 3.455 1 89.81 257 ASP B O 1
ATOM 4865 N N . SER B 1 258 ? -9.727 34.25 5.215 1 91 258 SER B N 1
ATOM 4866 C CA . SER B 1 258 ? -9.453 32.812 5.41 1 91 258 SER B CA 1
ATOM 4867 C C . SER B 1 258 ? -10.695 32.062 5.852 1 91 258 SER B C 1
ATOM 4869 O O . SER B 1 258 ? -10.906 30.906 5.461 1 91 258 SER B O 1
ATOM 4871 N N . PHE B 1 259 ? -11.555 32.719 6.656 1 92.06 259 PHE B N 1
ATOM 4872 C CA . PHE B 1 259 ? -12.82 32.125 7.051 1 92.06 259 PHE B CA 1
ATOM 4873 C C . PHE B 1 259 ? -13.742 31.953 5.848 1 92.06 259 PHE B C 1
ATOM 4875 O O . PHE B 1 259 ? -14.406 30.922 5.707 1 92.06 259 PHE B O 1
ATOM 4882 N N . VAL B 1 260 ? -13.758 32.969 5.031 1 89.5 260 VAL B N 1
ATOM 4883 C CA . VAL B 1 260 ? -14.602 32.906 3.842 1 89.5 260 VAL B CA 1
ATOM 4884 C C . VAL B 1 260 ? -14.156 31.781 2.93 1 89.5 260 VAL B C 1
ATOM 4886 O O . VAL B 1 260 ? -14.984 31 2.439 1 89.5 260 VAL B O 1
ATOM 4889 N N . MET B 1 261 ? -12.898 31.719 2.771 1 86.06 261 MET B N 1
ATOM 4890 C CA . MET B 1 261 ? -12.352 30.688 1.895 1 86.06 261 MET B CA 1
ATOM 4891 C C . MET B 1 261 ? -12.633 29.281 2.449 1 86.06 261 MET B C 1
ATOM 4893 O O . MET B 1 261 ? -12.938 28.359 1.694 1 86.06 261 MET B O 1
ATOM 4897 N N . ALA B 1 262 ? -12.547 29.141 3.748 1 83.88 262 ALA B N 1
ATOM 4898 C CA . ALA B 1 262 ? -12.789 27.844 4.387 1 83.88 262 ALA B CA 1
ATOM 4899 C C . ALA B 1 262 ? -14.25 27.422 4.246 1 83.88 262 ALA B C 1
ATOM 4901 O O . ALA B 1 262 ? -14.562 26.234 4.273 1 83.88 262 ALA B O 1
ATOM 4902 N N . GLU B 1 263 ? -15.195 28.422 4.023 1 83.25 263 GLU B N 1
ATOM 4903 C CA . GLU B 1 263 ? -16.625 28.125 3.902 1 83.25 263 GLU B CA 1
ATOM 4904 C C . GLU B 1 263 ? -17 27.844 2.453 1 83.25 263 GLU B C 1
ATOM 4906 O O . GLU B 1 263 ? -18.062 27.266 2.186 1 83.25 263 GLU B O 1
ATOM 4911 N N . THR B 1 264 ? -16.438 28.438 1.553 1 72.38 264 THR B N 1
ATOM 4912 C CA . THR B 1 264 ? -16.828 28.328 0.154 1 72.38 264 THR B CA 1
ATOM 4913 C C . THR B 1 264 ? -16.25 27.062 -0.472 1 72.38 264 THR B C 1
ATOM 4915 O O . THR B 1 264 ? -16.906 26.438 -1.315 1 72.38 264 THR B O 1
ATOM 4918 N N . LYS B 1 265 ? -15.016 27.047 -0.372 1 62.91 265 LYS B N 1
ATOM 4919 C CA . LYS B 1 265 ? -14.32 26.031 -1.152 1 62.91 265 LYS B CA 1
ATOM 4920 C C . LYS B 1 265 ? -14.289 24.703 -0.412 1 62.91 265 LYS B C 1
ATOM 4922 O O . LYS B 1 265 ? -14.812 24.578 0.701 1 62.91 265 LYS B O 1
ATOM 4927 N N . ARG B 1 266 ? -13.719 23.844 -1.08 1 62.16 266 ARG B N 1
ATOM 4928 C CA . ARG B 1 266 ? -13.453 22.516 -0.528 1 62.16 266 ARG B CA 1
ATOM 4929 C C . ARG B 1 266 ? -12.703 22.625 0.798 1 62.16 266 ARG B C 1
ATOM 4931 O O . ARG B 1 266 ? -11.664 23.281 0.883 1 62.16 266 ARG B O 1
ATOM 4938 N N . LYS B 1 267 ? -13.461 22.406 1.873 1 66.69 267 LYS B N 1
ATOM 4939 C CA . LYS B 1 267 ? -12.898 22.375 3.221 1 66.69 267 LYS B CA 1
ATOM 4940 C C . LYS B 1 267 ? -11.648 21.5 3.268 1 66.69 267 LYS B C 1
ATOM 4942 O O . LYS B 1 267 ? -11.742 20.266 3.268 1 66.69 267 LYS B O 1
ATOM 4947 N N . ASP B 1 268 ? -10.43 22.25 2.916 1 76.69 268 ASP B N 1
ATOM 4948 C CA . ASP B 1 268 ? -9.195 21.469 2.975 1 76.69 268 ASP B CA 1
ATOM 4949 C C . ASP B 1 268 ? -8.164 22.141 3.875 1 76.69 268 ASP B C 1
ATOM 4951 O O . ASP B 1 268 ? -8.359 23.266 4.324 1 76.69 268 ASP B O 1
ATOM 4955 N N . TRP B 1 269 ? -7.223 21.469 4.328 1 79.25 269 TRP B N 1
ATOM 4956 C CA . TRP B 1 269 ? -6.203 21.906 5.273 1 79.25 269 TRP B CA 1
ATOM 4957 C C . TRP B 1 269 ? -5.32 22.984 4.664 1 79.25 269 TRP B C 1
ATOM 4959 O O . TRP B 1 269 ? -4.812 23.859 5.375 1 79.25 269 TRP B O 1
ATOM 4969 N N . ALA B 1 270 ? -5.172 22.938 3.395 1 76.88 270 ALA B N 1
ATOM 4970 C CA . ALA B 1 270 ? -4.398 24 2.74 1 76.88 270 ALA B CA 1
ATOM 4971 C C . ALA B 1 270 ? -5.031 25.359 2.979 1 76.88 270 ALA B C 1
ATOM 4973 O O . ALA B 1 270 ? -4.328 26.344 3.219 1 76.88 270 ALA B O 1
ATOM 4974 N N . MET B 1 271 ? -6.32 25.422 2.99 1 79.38 271 MET B N 1
ATOM 4975 C CA . MET B 1 271 ? -7.035 26.672 3.221 1 79.38 271 MET B CA 1
ATOM 4976 C C . MET B 1 271 ? -6.953 27.078 4.688 1 79.38 271 MET B C 1
ATOM 4978 O O . MET B 1 271 ? -6.828 28.266 4.996 1 79.38 271 MET B O 1
ATOM 4982 N N . THR B 1 272 ? -7.004 26.094 5.492 1 83.69 272 THR B N 1
ATOM 4983 C CA . THR B 1 272 ? -6.914 26.344 6.926 1 83.69 272 THR B CA 1
ATOM 4984 C C . THR B 1 272 ? -5.562 26.969 7.281 1 83.69 272 THR B C 1
ATOM 4986 O O . THR B 1 272 ? -5.484 27.859 8.117 1 83.69 272 THR B O 1
ATOM 4989 N N . LEU B 1 273 ? -4.559 26.531 6.574 1 87.94 273 LEU B N 1
ATOM 4990 C CA . LEU B 1 273 ? -3.207 26.953 6.93 1 87.94 273 LEU B CA 1
ATOM 4991 C C . LEU B 1 273 ? -2.76 28.125 6.074 1 87.94 273 LEU B C 1
ATOM 4993 O O . LEU B 1 273 ? -1.59 28.516 6.102 1 87.94 273 LEU B O 1
ATOM 4997 N N . ARG B 1 274 ? -3.668 28.734 5.402 1 86.56 274 ARG B N 1
ATOM 4998 C CA . ARG B 1 274 ? -3.35 29.891 4.566 1 86.56 274 ARG B CA 1
ATOM 4999 C C . ARG B 1 274 ? -2.988 31.109 5.414 1 86.56 274 ARG B C 1
ATOM 5001 O O . ARG B 1 274 ? -2.014 31.797 5.129 1 86.56 274 ARG B O 1
ATOM 5008 N N . PHE B 1 275 ? -3.744 31.359 6.473 1 92.38 275 PHE B N 1
ATOM 5009 C CA . PHE B 1 275 ? -3.58 32.531 7.309 1 92.38 275 PHE B CA 1
ATOM 5010 C C . PHE B 1 275 ? -2.17 32.594 7.883 1 92.38 275 PHE B C 1
ATOM 5012 O O . PHE B 1 275 ? -1.48 33.625 7.738 1 92.38 275 PHE B O 1
ATOM 5019 N N . PRO B 1 276 ? -1.624 31.531 8.422 1 93.38 276 PRO B N 1
ATOM 5020 C CA . PRO B 1 276 ? -0.272 31.594 8.984 1 93.38 276 PRO B CA 1
ATOM 5021 C C . PRO B 1 276 ? 0.8 31.797 7.918 1 93.38 276 PRO B C 1
ATOM 5023 O O . PRO B 1 276 ? 1.912 32.219 8.234 1 93.38 276 PRO B O 1
ATOM 5026 N N . ILE B 1 277 ? 0.424 31.547 6.766 1 89.56 277 ILE B N 1
ATOM 5027 C CA . ILE B 1 277 ? 1.387 31.688 5.68 1 89.56 277 ILE B CA 1
ATOM 5028 C C . ILE B 1 277 ? 1.437 33.156 5.238 1 89.56 277 ILE B C 1
ATOM 5030 O O . ILE B 1 277 ? 2.49 33.656 4.836 1 89.56 277 ILE B O 1
ATOM 5034 N N . ILE B 1 278 ? 0.358 33.938 5.34 1 88.44 278 ILE B N 1
ATOM 5035 C CA . ILE B 1 278 ? 0.265 35.219 4.625 1 88.44 278 ILE B CA 1
ATOM 5036 C C . ILE B 1 278 ? 0.388 36.375 5.613 1 88.44 278 ILE B C 1
ATOM 5038 O O . ILE B 1 278 ? 0.668 37.5 5.219 1 88.44 278 ILE B O 1
ATOM 5042 N N . PHE B 1 279 ? 0.139 36.219 6.91 1 90.88 279 PHE B N 1
ATOM 5043 C CA . PHE B 1 279 ? 0.216 37.344 7.809 1 90.88 279 PHE B CA 1
ATOM 5044 C C . PHE B 1 279 ? 1.652 37.844 7.934 1 90.88 279 PHE B C 1
ATOM 5046 O O . PHE B 1 279 ? 2.596 37.094 7.66 1 90.88 279 PHE B O 1
ATOM 5053 N N . SER B 1 280 ? 1.84 39.062 8.359 1 92.81 280 SER B N 1
ATOM 5054 C CA . SER B 1 280 ? 3.127 39.75 8.336 1 92.81 280 SER B CA 1
ATOM 5055 C C . SER B 1 280 ? 4.062 39.219 9.414 1 92.81 280 SER B C 1
ATOM 5057 O O . SER B 1 280 ? 3.611 38.625 10.391 1 92.81 280 SER B O 1
ATOM 5059 N N . GLU B 1 281 ? 5.363 39.469 9.18 1 93.31 281 GLU B N 1
ATOM 5060 C CA . GLU B 1 281 ? 6.379 39.125 10.164 1 93.31 281 GLU B CA 1
ATOM 5061 C C . GLU B 1 281 ? 6.168 39.906 11.469 1 93.31 281 GLU B C 1
ATOM 5063 O O . GLU B 1 281 ? 6.441 39.375 12.555 1 93.31 281 GLU B O 1
ATOM 5068 N N . GLN B 1 282 ? 5.719 41.094 11.289 1 92.62 282 GLN B N 1
ATOM 5069 C CA . GLN B 1 282 ? 5.441 41.906 12.469 1 92.62 282 GLN B CA 1
ATOM 5070 C C . GLN B 1 282 ? 4.348 41.281 13.328 1 92.62 282 GLN B C 1
ATOM 5072 O O . GLN B 1 282 ? 4.434 41.312 14.562 1 92.62 282 GLN B O 1
ATOM 5077 N N . PHE B 1 283 ? 3.398 40.812 12.695 1 94.25 283 PHE B N 1
ATOM 5078 C CA . PHE B 1 283 ? 2.324 40.156 13.43 1 94.25 283 PHE B CA 1
ATOM 5079 C C . PHE B 1 283 ? 2.84 38.906 14.148 1 94.25 283 PHE B C 1
ATOM 5081 O O . PHE B 1 283 ? 2.471 38.656 15.297 1 94.25 283 PHE B O 1
ATOM 5088 N N . LEU B 1 284 ? 3.682 38.125 13.484 1 95.38 284 LEU B N 1
ATOM 5089 C CA . LEU B 1 284 ? 4.27 36.938 14.094 1 95.38 284 LEU B CA 1
ATOM 5090 C C . LEU B 1 284 ? 5.078 37.312 15.336 1 95.38 284 LEU B C 1
ATOM 5092 O O . LEU B 1 284 ? 5.02 36.594 16.344 1 95.38 284 LEU B O 1
ATOM 5096 N N . LEU B 1 285 ? 5.789 38.375 15.266 1 94.62 285 LEU B N 1
ATOM 5097 C CA . LEU B 1 285 ? 6.57 38.844 16.391 1 94.62 285 LEU B CA 1
ATOM 5098 C C . LEU B 1 285 ? 5.664 39.281 17.547 1 94.62 285 LEU B C 1
ATOM 5100 O O . LEU B 1 285 ? 5.977 39 18.719 1 94.62 285 LEU B O 1
ATOM 5104 N N . SER B 1 286 ? 4.535 39.875 17.203 1 94.88 286 SER B N 1
ATOM 5105 C CA . SER B 1 286 ? 3.572 40.25 18.219 1 94.88 286 SER B CA 1
ATOM 5106 C C . SER B 1 286 ? 3.002 39.031 18.938 1 94.88 286 SER B C 1
ATOM 5108 O O . SER B 1 286 ? 2.762 39.094 20.141 1 94.88 286 SER B O 1
ATOM 5110 N N . LEU B 1 287 ? 2.809 38 18.172 1 96.5 287 LEU B N 1
ATOM 5111 C CA . LEU B 1 287 ? 2.322 36.75 18.766 1 96.5 287 LEU B CA 1
ATOM 5112 C C . LEU B 1 287 ? 3.363 36.156 19.703 1 96.5 287 LEU B C 1
ATOM 5114 O O . LEU B 1 287 ? 3.023 35.688 20.781 1 96.5 287 LEU B O 1
ATOM 5118 N N . ARG B 1 288 ? 4.578 36.219 19.328 1 96.06 288 ARG B N 1
ATOM 5119 C CA . ARG B 1 288 ? 5.664 35.688 20.141 1 96.06 288 ARG B CA 1
ATOM 5120 C C . ARG B 1 288 ? 5.82 36.438 21.438 1 96.06 288 ARG B C 1
ATOM 5122 O O . ARG B 1 288 ? 6.164 35.875 22.484 1 96.06 288 ARG B O 1
ATOM 5129 N N . ARG B 1 289 ? 5.504 37.719 21.359 1 95.44 289 ARG B N 1
ATOM 5130 C CA . ARG B 1 289 ? 5.578 38.594 22.531 1 95.44 289 ARG B CA 1
ATOM 5131 C C . ARG B 1 289 ? 4.316 38.469 23.375 1 95.44 289 ARG B C 1
ATOM 5133 O O . ARG B 1 289 ? 4.199 39.094 24.422 1 95.44 289 ARG B O 1
ATOM 5140 N N . ARG B 1 290 ? 3.424 37.719 22.969 1 96.31 290 ARG B N 1
ATOM 5141 C CA . ARG B 1 290 ? 2.15 37.5 23.641 1 96.31 290 ARG B CA 1
ATOM 5142 C C . ARG B 1 290 ? 1.389 38.812 23.797 1 96.31 290 ARG B C 1
ATOM 5144 O O . ARG B 1 290 ? 0.822 39.094 24.859 1 96.31 290 ARG B O 1
ATOM 5151 N N . ASP B 1 291 ? 1.496 39.594 22.688 1 93.88 291 ASP B N 1
ATOM 5152 C CA . ASP B 1 291 ? 0.67 40.812 22.656 1 93.88 291 ASP B CA 1
ATOM 5153 C C . ASP B 1 291 ? -0.813 40.469 22.75 1 93.88 291 ASP B C 1
ATOM 5155 O O . ASP B 1 291 ? -1.302 39.625 22 1 93.88 291 ASP B O 1
ATOM 5159 N N . PRO B 1 292 ? -1.539 41.094 23.641 1 94 292 PRO B N 1
ATOM 5160 C CA . PRO B 1 292 ? -2.941 40.719 23.844 1 94 292 PRO B CA 1
ATOM 5161 C C . PRO B 1 292 ? -3.781 40.844 22.578 1 94 292 PRO B C 1
ATOM 5163 O O . PRO B 1 292 ? -4.633 40 22.312 1 94 292 PRO B O 1
ATOM 5166 N N . THR B 1 293 ? -3.521 41.875 21.797 1 91.75 293 THR B N 1
ATOM 5167 C CA . THR B 1 293 ? -4.266 42.062 20.547 1 91.75 293 THR B CA 1
ATOM 5168 C C . THR B 1 293 ? -4.012 40.906 19.594 1 91.75 293 THR B C 1
ATOM 5170 O O . THR B 1 293 ? -4.941 40.406 18.953 1 91.75 293 THR B O 1
ATOM 5173 N N . ALA B 1 294 ? -2.779 40.531 19.484 1 95 294 ALA B N 1
ATOM 5174 C CA . ALA B 1 294 ? -2.398 39.438 18.609 1 95 294 ALA B CA 1
ATOM 5175 C C . ALA B 1 294 ? -3.006 38.125 19.109 1 95 294 ALA B C 1
ATOM 5177 O O . ALA B 1 294 ? -3.436 37.281 18.297 1 95 294 ALA B O 1
ATOM 5178 N N . LEU B 1 295 ? -3.074 37.938 20.391 1 97.19 295 LEU B N 1
ATOM 5179 C CA . LEU B 1 295 ? -3.605 36.719 20.984 1 97.19 295 LEU B CA 1
ATOM 5180 C C . LEU B 1 295 ? -5.102 36.594 20.719 1 97.19 295 LEU B C 1
ATOM 5182 O O . LEU B 1 295 ? -5.617 35.469 20.547 1 97.19 295 LEU B O 1
ATOM 5186 N N . VAL B 1 296 ? -5.766 37.719 20.75 1 96.25 296 VAL B N 1
ATOM 5187 C CA . VAL B 1 296 ? -7.191 37.688 20.422 1 96.25 296 VAL B CA 1
ATOM 5188 C C . VAL B 1 296 ? -7.391 37.188 19 1 96.25 296 VAL B C 1
ATOM 5190 O O . VAL B 1 296 ? -8.289 36.375 18.75 1 96.25 296 VAL B O 1
ATOM 5193 N N . LEU B 1 297 ? -6.551 37.656 18.062 1 96.69 297 LEU B N 1
ATOM 5194 C CA . LEU B 1 297 ? -6.629 37.188 16.688 1 96.69 297 LEU B CA 1
ATOM 5195 C C . LEU B 1 297 ? -6.297 35.688 16.594 1 96.69 297 LEU B C 1
ATOM 5197 O O . LEU B 1 297 ? -6.918 34.969 15.82 1 96.69 297 LEU B O 1
ATOM 5201 N N . LEU B 1 298 ? -5.32 35.281 17.391 1 97.75 298 LEU B N 1
ATOM 5202 C CA . LEU B 1 298 ? -4.961 33.844 17.438 1 97.75 298 LEU B CA 1
ATOM 5203 C C . LEU B 1 298 ? -6.133 33 17.906 1 97.75 298 LEU B C 1
ATOM 5205 O O . LEU B 1 298 ? -6.367 31.922 17.406 1 97.75 298 LEU B O 1
ATOM 5209 N N . ALA B 1 299 ? -6.848 33.5 18.922 1 97.75 299 ALA B N 1
ATOM 5210 C CA . ALA B 1 299 ? -8.031 32.812 19.422 1 97.75 299 ALA B CA 1
ATOM 5211 C C . ALA B 1 299 ? -9.055 32.594 18.312 1 97.75 299 ALA B C 1
ATOM 5213 O O . ALA B 1 299 ? -9.641 31.516 18.203 1 97.75 299 ALA B O 1
ATOM 5214 N N . HIS B 1 300 ? -9.219 33.625 17.516 1 97.38 300 HIS B N 1
ATOM 5215 C CA . HIS B 1 300 ? -10.164 33.5 16.406 1 97.38 300 HIS B CA 1
ATOM 5216 C C . HIS B 1 300 ? -9.664 32.531 15.352 1 97.38 300 HIS B C 1
ATOM 5218 O O . HIS B 1 300 ? -10.453 31.797 14.742 1 97.38 300 HIS B O 1
ATOM 5224 N N . PHE B 1 301 ? -8.383 32.531 15.125 1 97.12 301 PHE B N 1
ATOM 5225 C CA . PHE B 1 301 ? -7.812 31.547 14.203 1 97.12 301 PHE B CA 1
ATOM 5226 C C . PHE B 1 301 ? -8.062 30.125 14.703 1 97.12 301 PHE B C 1
ATOM 5228 O O . PHE B 1 301 ? -8.266 29.219 13.898 1 97.12 301 PHE B O 1
ATOM 5235 N N . CYS B 1 302 ? -8.039 29.938 15.984 1 96.56 302 CYS B N 1
ATOM 5236 C CA . CYS B 1 302 ? -8.266 28.609 16.547 1 96.56 302 CYS B CA 1
ATOM 5237 C C . CYS B 1 302 ? -9.648 28.094 16.172 1 96.56 302 CYS B C 1
ATOM 5239 O O . CYS B 1 302 ? -9.852 26.875 16.094 1 96.56 302 CYS B O 1
ATOM 5241 N N . VAL B 1 303 ? -10.594 28.938 15.914 1 96 303 VAL B N 1
ATOM 5242 C CA . VAL B 1 303 ? -11.906 28.516 15.438 1 96 303 VAL B CA 1
ATOM 5243 C C . VAL B 1 303 ? -11.781 27.922 14.039 1 96 303 VAL B C 1
ATOM 5245 O O . VAL B 1 303 ? -12.414 26.906 13.742 1 96 303 VAL B O 1
ATOM 5248 N N . LEU B 1 304 ? -10.984 28.578 13.242 1 93.31 304 LEU B N 1
ATOM 5249 C CA . LEU B 1 304 ? -10.719 28.062 11.906 1 93.31 304 LEU B CA 1
ATOM 5250 C C . LEU B 1 304 ? -10.055 26.688 11.977 1 93.31 304 LEU B C 1
ATOM 5252 O O . LEU B 1 304 ? -10.406 25.781 11.227 1 93.31 304 LEU B O 1
ATOM 5256 N N . LEU B 1 305 ? -9.094 26.578 12.852 1 93.25 305 LEU B N 1
ATOM 5257 C CA . LEU B 1 305 ? -8.383 25.328 13.055 1 93.25 305 LEU B CA 1
ATOM 5258 C C . LEU B 1 305 ? -9.336 24.234 13.547 1 93.25 305 LEU B C 1
ATOM 5260 O O . LEU B 1 305 ? -9.234 23.078 13.133 1 93.25 305 LEU B O 1
ATOM 5264 N N . HIS B 1 306 ? -10.234 24.594 14.367 1 92.81 306 HIS B N 1
ATOM 5265 C CA . HIS B 1 306 ? -11.211 23.672 14.938 1 92.81 306 HIS B CA 1
ATOM 5266 C C . HIS B 1 306 ? -12.188 23.172 13.875 1 92.81 306 HIS B C 1
ATOM 5268 O O . HIS B 1 306 ? -12.641 22.031 13.93 1 92.81 306 HIS B O 1
ATOM 5274 N N . ARG B 1 307 ? -12.469 23.953 12.945 1 90 307 ARG B N 1
ATOM 5275 C CA . ARG B 1 307 ? -13.461 23.625 11.914 1 90 307 ARG B CA 1
ATOM 5276 C C . ARG B 1 307 ? -12.812 22.906 10.742 1 90 307 ARG B C 1
ATOM 5278 O O . ARG B 1 307 ? -13.516 22.438 9.836 1 90 307 ARG B O 1
ATOM 5285 N N . ALA B 1 308 ? -11.492 22.859 10.773 1 88.69 308 ALA B N 1
ATOM 5286 C CA . ALA B 1 308 ? -10.781 22.141 9.719 1 88.69 308 ALA B CA 1
ATOM 5287 C C . ALA B 1 308 ? -11.125 20.656 9.742 1 88.69 308 ALA B C 1
ATOM 5289 O O . ALA B 1 308 ? -11.586 20.141 10.766 1 88.69 308 ALA B O 1
ATOM 5290 N N . PRO B 1 309 ? -10.945 20.016 8.555 1 85.44 309 PRO B N 1
ATOM 5291 C CA . PRO B 1 309 ? -11.18 18.562 8.555 1 85.44 309 PRO B CA 1
ATOM 5292 C C . PRO B 1 309 ? -10.414 17.844 9.656 1 85.44 309 PRO B C 1
ATOM 5294 O O . PRO B 1 309 ? -9.266 18.188 9.945 1 85.44 309 PRO B O 1
ATOM 5297 N N . THR B 1 310 ? -11.102 16.859 10.18 1 85.88 310 THR B N 1
ATOM 5298 C CA . THR B 1 310 ? -10.5 16.125 11.289 1 85.88 310 THR B CA 1
ATOM 5299 C C . THR B 1 310 ? -9.297 15.32 10.82 1 85.88 310 THR B C 1
ATOM 5301 O O . THR B 1 310 ? -9.391 14.555 9.859 1 85.88 310 THR B O 1
ATOM 5304 N N . ARG B 1 311 ? -8.227 15.633 11.406 1 91.88 311 ARG B N 1
ATOM 5305 C CA . ARG B 1 311 ? -6.98 14.906 11.18 1 91.88 311 ARG B CA 1
ATOM 5306 C C . ARG B 1 311 ? -6.324 14.516 12.5 1 91.88 311 ARG B C 1
ATOM 5308 O O . ARG B 1 311 ? -6.363 15.281 13.469 1 91.88 311 ARG B O 1
ATOM 5315 N N . TRP B 1 312 ? -5.703 13.32 12.461 1 91.5 312 TRP B N 1
ATOM 5316 C CA . TRP B 1 312 ? -5.133 12.805 13.703 1 91.5 312 TRP B CA 1
ATOM 5317 C C . TRP B 1 312 ? -4.027 13.727 14.219 1 91.5 312 TRP B C 1
ATOM 5319 O O . TRP B 1 312 ? -3.854 13.875 15.43 1 91.5 312 TRP B O 1
ATOM 5329 N N . TRP B 1 313 ? -3.283 14.406 13.375 1 90.62 313 TRP B N 1
ATOM 5330 C CA . TRP B 1 313 ? -2.154 15.227 13.805 1 90.62 313 TRP B CA 1
ATOM 5331 C C . TRP B 1 313 ? -2.631 16.562 14.352 1 90.62 313 TRP B C 1
ATOM 5333 O O . TRP B 1 313 ? -1.893 17.25 15.062 1 90.62 313 TRP B O 1
ATOM 5343 N N . ALA B 1 314 ? -3.816 17.016 14.023 1 89.12 314 ALA B N 1
ATOM 5344 C CA . ALA B 1 314 ? -4.316 18.328 14.438 1 89.12 314 ALA B CA 1
ATOM 5345 C C . ALA B 1 314 ? -5.227 18.219 15.656 1 89.12 314 ALA B C 1
ATOM 5347 O O . ALA B 1 314 ? -5.66 19.234 16.203 1 89.12 314 ALA B O 1
ATOM 5348 N N . ASP B 1 315 ? -5.418 17.016 16.062 1 86.5 315 ASP B N 1
ATOM 5349 C CA . ASP B 1 315 ? -6.348 16.766 17.172 1 86.5 315 ASP B CA 1
ATOM 5350 C C . ASP B 1 315 ? -5.879 17.453 18.453 1 86.5 315 ASP B C 1
ATOM 5352 O O . ASP B 1 315 ? -4.711 17.328 18.828 1 86.5 315 ASP B O 1
ATOM 5356 N N . GLY B 1 316 ? -6.801 18.281 19.031 1 87.88 316 GLY B N 1
ATOM 5357 C CA . GLY B 1 316 ? -6.555 18.859 20.344 1 87.88 316 GLY B CA 1
ATOM 5358 C C . GLY B 1 316 ? -5.863 20.219 20.281 1 87.88 316 GLY B C 1
ATOM 5359 O O . GLY B 1 316 ? -5.797 20.938 21.281 1 87.88 316 GLY B O 1
ATOM 5360 N N . TRP B 1 317 ? -5.363 20.609 19.172 1 92.25 317 TRP B N 1
ATOM 5361 C CA . TRP B 1 317 ? -4.586 21.844 19.047 1 92.25 317 TRP B CA 1
ATOM 5362 C C . TRP B 1 317 ? -5.449 23.062 19.344 1 92.25 317 TRP B C 1
ATOM 5364 O O . TRP B 1 317 ? -5.074 23.906 20.156 1 92.25 317 TRP B O 1
ATOM 5374 N N . SER B 1 318 ? -6.641 23.188 18.75 1 94.44 318 SER B N 1
ATOM 5375 C CA . SER B 1 318 ? -7.484 24.375 18.922 1 94.44 318 SER B CA 1
ATOM 5376 C C . SER B 1 318 ? -7.852 24.578 20.391 1 94.44 318 SER B C 1
ATOM 5378 O O . SER B 1 318 ? -7.77 25.688 20.906 1 94.44 318 SER B O 1
ATOM 5380 N N . GLU B 1 319 ? -8.133 23.516 21.109 1 93.31 319 GLU B N 1
ATOM 5381 C CA . GLU B 1 319 ? -8.547 23.578 22.5 1 93.31 319 GLU B CA 1
ATOM 5382 C C . GLU B 1 319 ? -7.379 24 23.406 1 93.31 319 GLU B C 1
ATOM 5384 O O . GLU B 1 319 ? -7.531 24.875 24.25 1 93.31 319 GLU B O 1
ATOM 5389 N N . GLN B 1 320 ? -6.289 23.406 23.156 1 93.19 320 GLN B N 1
ATOM 5390 C CA . GLN B 1 320 ? -5.148 23.672 24.016 1 93.19 320 GLN B CA 1
ATOM 5391 C C . GLN B 1 320 ? -4.598 25.062 23.797 1 93.19 320 GLN B C 1
ATOM 5393 O O . GLN B 1 320 ? -4.203 25.75 24.75 1 93.19 320 GLN B O 1
ATOM 5398 N N . VAL B 1 321 ? -4.547 25.469 22.578 1 95.69 321 VAL B N 1
ATOM 5399 C CA . VAL B 1 321 ? -4.078 26.812 22.297 1 95.69 321 VAL B CA 1
ATOM 5400 C C . VAL B 1 321 ? -5.066 27.828 22.859 1 95.69 321 VAL B C 1
ATOM 5402 O O . VAL B 1 321 ? -4.664 28.859 23.422 1 95.69 321 VAL B O 1
ATOM 5405 N N . MET B 1 322 ? -6.359 27.578 22.719 1 96.25 322 MET B N 1
ATOM 5406 C CA . MET B 1 322 ? -7.391 28.469 23.25 1 96.25 322 MET B CA 1
ATOM 5407 C C . MET B 1 322 ? -7.254 28.625 24.766 1 96.25 322 MET B C 1
ATOM 5409 O O . MET B 1 322 ? -7.367 29.734 25.297 1 96.25 322 MET B O 1
ATOM 5413 N N . GLU B 1 323 ? -7.02 27.562 25.391 1 94.31 323 GLU B N 1
ATOM 5414 C CA . GLU B 1 323 ? -6.828 27.609 26.828 1 94.31 323 GLU B CA 1
ATOM 5415 C C . GLU B 1 323 ? -5.605 28.438 27.203 1 94.31 323 GLU B C 1
ATOM 5417 O O . GLU B 1 323 ? -5.641 29.203 28.172 1 94.31 323 GLU B O 1
ATOM 5422 N N . ALA B 1 324 ? -4.543 28.188 26.5 1 95.06 324 ALA B N 1
ATOM 5423 C CA . ALA B 1 324 ? -3.32 28.953 26.766 1 95.06 324 ALA B CA 1
ATOM 5424 C C . ALA B 1 324 ? -3.531 30.438 26.516 1 95.06 324 ALA B C 1
ATOM 5426 O O . ALA B 1 324 ? -3.01 31.281 27.25 1 95.06 324 ALA B O 1
ATOM 5427 N N . VAL B 1 325 ? -4.277 30.781 25.453 1 96.88 325 VAL B N 1
ATOM 5428 C CA . VAL B 1 325 ? -4.594 32.156 25.156 1 96.88 325 VAL B CA 1
ATOM 5429 C C . VAL B 1 325 ? -5.418 32.781 26.297 1 96.88 325 VAL B C 1
ATOM 5431 O O . VAL B 1 325 ? -5.141 33.875 26.75 1 96.88 325 VAL B O 1
ATOM 5434 N N . PHE B 1 326 ? -6.367 32.062 26.75 1 95.12 326 PHE B N 1
ATOM 5435 C CA . PHE B 1 326 ? -7.223 32.5 27.844 1 95.12 326 PHE B CA 1
ATOM 5436 C C . PHE B 1 326 ? -6.395 32.812 29.078 1 95.12 326 PHE B C 1
ATOM 5438 O O . PHE B 1 326 ? -6.598 33.844 29.734 1 95.12 326 PHE B O 1
ATOM 5445 N N . ARG B 1 327 ? -5.477 31.969 29.359 1 93.31 327 ARG B N 1
ATOM 5446 C CA . ARG B 1 327 ? -4.648 32.125 30.547 1 93.31 327 ARG B CA 1
ATOM 5447 C C . ARG B 1 327 ? -3.682 33.312 30.391 1 93.31 327 ARG B C 1
ATOM 5449 O O . ARG B 1 327 ? -3.287 33.938 31.375 1 93.31 327 ARG B O 1
ATOM 5456 N N . SER B 1 328 ? -3.365 33.594 29.156 1 94.75 328 SER B N 1
ATOM 5457 C CA . SER B 1 328 ? -2.375 34.656 28.891 1 94.75 328 SER B CA 1
ATOM 5458 C C . SER B 1 328 ? -3.02 36.031 28.875 1 94.75 328 SER B C 1
ATOM 5460 O O . SER B 1 328 ? -2.324 37.031 28.953 1 94.75 328 SER B O 1
ATOM 5462 N N . LEU B 1 329 ? -4.359 36.094 28.766 1 94.5 329 LEU B N 1
ATOM 5463 C CA . LEU B 1 329 ? -5.047 37.344 28.609 1 94.5 329 LEU B CA 1
ATOM 5464 C C . LEU B 1 329 ? -5.613 37.844 29.953 1 94.5 329 LEU B C 1
ATOM 5466 O O . LEU B 1 329 ? -6.102 37.031 30.734 1 94.5 329 LEU B O 1
ATOM 5470 N N . ASP B 1 330 ? -5.523 39.156 30.141 1 92.06 330 ASP B N 1
ATOM 5471 C CA . ASP B 1 330 ? -6.16 39.781 31.312 1 92.06 330 ASP B CA 1
ATOM 5472 C C . ASP B 1 330 ? -7.68 39.75 31.172 1 92.06 330 ASP B C 1
ATOM 5474 O O . ASP B 1 330 ? -8.211 39.531 30.094 1 92.06 330 ASP B O 1
ATOM 5478 N N . GLN B 1 331 ? -8.336 40.094 32.25 1 89.62 331 GLN B N 1
ATOM 5479 C CA . GLN B 1 331 ? -9.789 40.031 32.344 1 89.62 331 GLN B CA 1
ATOM 5480 C C . GLN B 1 331 ? -10.445 40.969 31.344 1 89.62 331 GLN B C 1
ATOM 5482 O O . GLN B 1 331 ? -11.523 40.688 30.812 1 89.62 331 GLN B O 1
ATOM 5487 N N . ARG B 1 332 ? -9.766 42.062 30.984 1 87.5 332 ARG B N 1
ATOM 5488 C CA . ARG B 1 332 ? -10.352 43.062 30.109 1 87.5 332 ARG B CA 1
ATOM 5489 C C . ARG B 1 332 ? -10.508 42.531 28.688 1 87.5 332 ARG B C 1
ATOM 5491 O O . ARG B 1 332 ? -11.32 43.031 27.906 1 87.5 332 ARG B O 1
ATOM 5498 N N . TRP B 1 333 ? -9.758 41.469 28.391 1 91.38 333 TRP B N 1
ATOM 5499 C CA . TRP B 1 333 ? -9.75 40.938 27.031 1 91.38 333 TRP B CA 1
ATOM 5500 C C . TRP B 1 333 ? -10.703 39.75 26.906 1 91.38 333 TRP B C 1
ATOM 5502 O O . TRP B 1 333 ? -10.93 39.25 25.797 1 91.38 333 TRP B O 1
ATOM 5512 N N . ARG B 1 334 ? -11.305 39.312 27.953 1 88.25 334 ARG B N 1
ATOM 5513 C CA . ARG B 1 334 ? -12.086 38.062 27.984 1 88.25 334 ARG B CA 1
ATOM 5514 C C . ARG B 1 334 ? -13.32 38.188 27.094 1 88.25 334 ARG B C 1
ATOM 5516 O O . ARG B 1 334 ? -13.734 37.219 26.469 1 88.25 334 ARG B O 1
ATOM 5523 N N . HIS B 1 335 ? -13.883 39.344 27.047 1 90.38 335 HIS B N 1
ATOM 5524 C CA . HIS B 1 335 ? -15.055 39.562 26.203 1 90.38 335 HIS B CA 1
ATOM 5525 C C . HIS B 1 335 ? -14.695 39.406 24.719 1 90.38 335 HIS B C 1
ATOM 5527 O O . HIS B 1 335 ? -15.523 39 23.922 1 90.38 335 HIS B O 1
ATOM 5533 N N . ALA B 1 336 ? -13.445 39.75 24.422 1 92.94 336 ALA B N 1
ATOM 5534 C CA . ALA B 1 336 ? -12.992 39.75 23.031 1 92.94 336 ALA B CA 1
ATOM 5535 C C . ALA B 1 336 ? -12.836 38.312 22.531 1 92.94 336 ALA B C 1
ATOM 5537 O O . ALA B 1 336 ? -12.883 38.062 21.328 1 92.94 336 ALA B O 1
ATOM 5538 N N . ILE B 1 337 ? -12.68 37.312 23.438 1 95.94 337 ILE B N 1
ATOM 5539 C CA . ILE B 1 337 ? -12.453 35.938 23 1 95.94 337 ILE B CA 1
ATOM 5540 C C . ILE B 1 337 ? -13.633 35.062 23.406 1 95.94 337 ILE B C 1
ATOM 5542 O O . ILE B 1 337 ? -13.547 33.844 23.375 1 95.94 337 ILE B O 1
ATOM 5546 N N . ALA B 1 338 ? -14.75 35.625 23.797 1 94.06 338 ALA B N 1
ATOM 5547 C CA . ALA B 1 338 ? -15.922 34.875 24.234 1 94.06 338 ALA B CA 1
ATOM 5548 C C . ALA B 1 338 ? -16.484 34.031 23.094 1 94.06 338 ALA B C 1
ATOM 5550 O O . ALA B 1 338 ? -16.812 32.844 23.281 1 94.06 338 ALA B O 1
ATOM 5551 N N . TRP B 1 339 ? -16.562 34.625 21.953 1 95.69 339 TRP B N 1
ATOM 5552 C CA . TRP B 1 339 ? -17.125 33.906 20.812 1 95.69 339 TRP B CA 1
ATOM 5553 C C . TRP B 1 339 ? -16.219 32.75 20.406 1 95.69 339 TRP B C 1
ATOM 5555 O O . TRP B 1 339 ? -16.703 31.625 20.219 1 95.69 339 TRP B O 1
ATOM 5565 N N . PRO B 1 340 ? -14.883 33 20.188 1 96.88 340 PRO B N 1
ATOM 5566 C CA . PRO B 1 340 ? -14.039 31.844 19.844 1 96.88 340 PRO B CA 1
ATOM 5567 C C . PRO B 1 340 ? -14.094 30.734 20.875 1 96.88 340 PRO B C 1
ATOM 5569 O O . PRO B 1 340 ? -14.055 29.547 20.531 1 96.88 340 PRO B O 1
ATOM 5572 N N . MET B 1 341 ? -14.195 31.062 22.109 1 95.69 341 MET B N 1
ATOM 5573 C CA . MET B 1 341 ? -14.289 30.047 23.172 1 95.69 341 MET B CA 1
ATOM 5574 C C . MET B 1 341 ? -15.57 29.25 23.031 1 95.69 341 MET B C 1
ATOM 5576 O O . MET B 1 341 ? -15.555 28.016 23.141 1 95.69 341 MET B O 1
ATOM 5580 N N . LYS B 1 342 ? -16.609 29.859 22.828 1 94.31 342 LYS B N 1
ATOM 5581 C CA . LYS B 1 342 ? -17.891 29.203 22.625 1 94.31 342 LYS B CA 1
ATOM 5582 C C . LYS B 1 342 ? -17.891 28.328 21.375 1 94.31 342 LYS B C 1
ATOM 5584 O O . LYS B 1 342 ? -18.391 27.203 21.375 1 94.31 342 LYS B O 1
ATOM 5589 N N . ALA B 1 343 ? -17.328 28.906 20.328 1 94.5 343 ALA B N 1
ATOM 5590 C CA . ALA B 1 343 ? -17.297 28.219 19.031 1 94.5 343 ALA B CA 1
ATOM 5591 C C . ALA B 1 343 ? -16.5 26.922 19.125 1 94.5 343 ALA B C 1
ATOM 5593 O O . ALA B 1 343 ? -16.828 25.938 18.438 1 94.5 343 ALA B O 1
ATOM 5594 N N . ILE B 1 344 ? -15.43 26.891 19.906 1 94.81 344 ILE B N 1
ATOM 5595 C CA . ILE B 1 344 ? -14.586 25.719 20.062 1 94.81 344 ILE B CA 1
ATOM 5596 C C . ILE B 1 344 ? -15.156 24.797 21.141 1 94.81 344 ILE B C 1
ATOM 5598 O O . ILE B 1 344 ? -14.898 23.594 21.156 1 94.81 344 ILE B O 1
ATOM 5602 N N . GLY B 1 345 ? -15.984 25.297 22.062 1 90.94 345 GLY B N 1
ATOM 5603 C CA . GLY B 1 345 ? -16.594 24.531 23.141 1 90.94 345 GLY B CA 1
ATOM 5604 C C . GLY B 1 345 ? -15.758 24.516 24.406 1 90.94 345 GLY B C 1
ATOM 5605 O O . GLY B 1 345 ? -15.781 23.531 25.156 1 90.94 345 GLY B O 1
ATOM 5606 N N . VAL B 1 346 ? -14.93 25.484 24.562 1 87.56 346 VAL B N 1
ATOM 5607 C CA . VAL B 1 346 ? -14.109 25.594 25.766 1 87.56 346 VAL B CA 1
ATOM 5608 C C . VAL B 1 346 ? -14.859 26.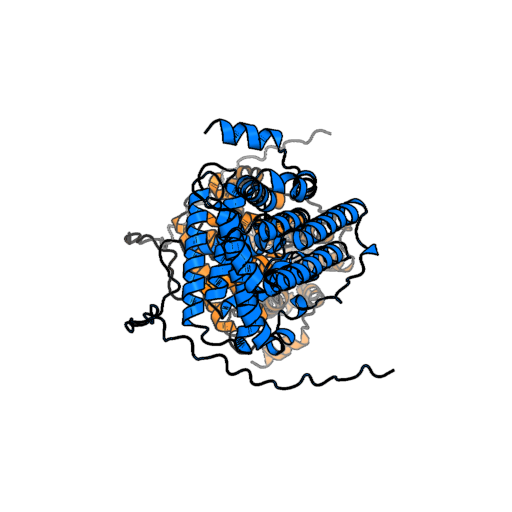406 26.828 1 87.56 346 VAL B C 1
ATOM 5610 O O . VAL B 1 346 ? -15.359 27.5 26.547 1 87.56 346 VAL B O 1
ATOM 5613 N N . ASP B 1 34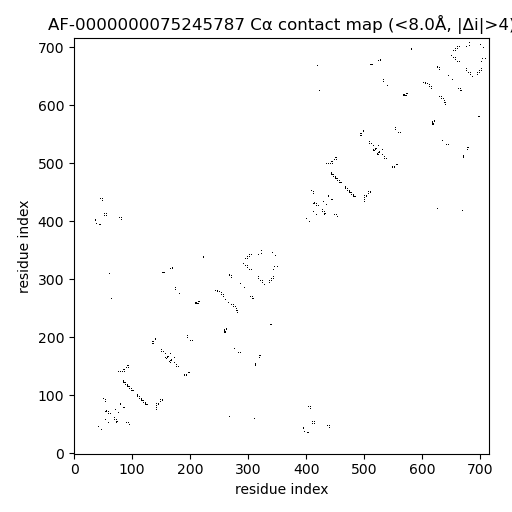7 ? -15.141 25.812 27.984 1 79.19 347 ASP B N 1
ATOM 5614 C CA . ASP B 1 347 ? -15.922 26.453 29.031 1 79.19 347 ASP B CA 1
ATOM 5615 C C . ASP B 1 347 ? -15.008 27.234 29.984 1 79.19 347 ASP B C 1
ATOM 5617 O O . ASP B 1 347 ? -14.023 26.703 30.484 1 79.19 347 ASP B O 1
ATOM 5621 N N . VAL B 1 348 ? -15.344 28.469 30.156 1 66.25 348 VAL B N 1
ATOM 5622 C CA . VAL B 1 348 ? -14.633 29.406 31.031 1 66.25 348 VAL B CA 1
ATOM 5623 C C . VAL B 1 348 ? -14.688 28.906 32.469 1 66.25 348 VAL B C 1
ATOM 5625 O O . VAL B 1 348 ? -13.695 29 33.188 1 66.25 348 VAL B O 1
ATOM 5628 N N . GLY B 1 349 ? -15.836 28.469 32.906 1 61.06 349 GLY B N 1
ATOM 5629 C CA . GLY B 1 349 ? -16.016 28.047 34.281 1 61.06 349 GLY B CA 1
ATOM 5630 C C . GLY B 1 349 ? -15.016 27 34.719 1 61.06 349 GLY B C 1
ATOM 5631 O O . GLY B 1 349 ? -14.484 27.078 35.844 1 61.06 349 GLY B O 1
ATOM 5632 N N . ASN B 1 350 ? -14.672 26.188 33.875 1 60.78 350 ASN B N 1
ATOM 5633 C CA . ASN B 1 350 ? -13.75 25.109 34.188 1 60.78 350 ASN B CA 1
ATOM 5634 C C . ASN B 1 350 ? -12.305 25.594 34.219 1 60.78 350 ASN B C 1
ATOM 5636 O O . ASN B 1 350 ? -11.484 25.062 35 1 60.78 350 ASN B O 1
ATOM 5640 N N . LEU B 1 351 ? -12.039 26.688 33.5 1 69.44 351 LEU B N 1
ATOM 5641 C CA . LEU B 1 351 ? -10.664 27.172 33.406 1 69.44 351 LEU B CA 1
ATOM 5642 C C . LEU B 1 351 ? -10.328 28.062 34.594 1 69.44 351 LEU B C 1
ATOM 5644 O O . LEU B 1 351 ? -9.203 28.031 35.125 1 69.44 351 LEU B O 1
ATOM 5648 N N . ASP B 1 352 ? -11.273 28.859 35.062 1 63.78 352 ASP B N 1
ATOM 5649 C CA . ASP B 1 352 ? -11.039 29.75 36.188 1 63.78 352 ASP B CA 1
ATOM 5650 C C . ASP B 1 352 ? -10.906 28.938 37.469 1 63.78 352 ASP B C 1
ATOM 5652 O O . ASP B 1 352 ? -10.133 29.312 38.375 1 63.78 352 ASP B O 1
ATOM 5656 N N . SER B 1 353 ? -11.656 27.938 37.594 1 54.78 353 SER B N 1
ATOM 5657 C CA . SER B 1 353 ? -11.57 27.109 38.781 1 54.78 353 SER B CA 1
ATOM 5658 C C . SER B 1 353 ? -10.211 26.438 38.906 1 54.78 353 SER B C 1
ATOM 5660 O O . SER B 1 353 ? -9.68 26.266 40 1 54.78 353 SER B O 1
ATOM 5662 N N . ASN B 1 354 ? -9.688 26.109 37.844 1 49.41 354 ASN B N 1
ATOM 5663 C CA . ASN B 1 354 ? -8.398 25.422 37.906 1 49.41 354 ASN B CA 1
ATOM 5664 C C . ASN B 1 354 ? -7.254 26.422 38.094 1 49.41 354 ASN B C 1
ATOM 5666 O O . ASN B 1 354 ? -6.156 26.016 38.5 1 49.41 354 ASN B O 1
ATOM 5670 N N . ALA B 1 355 ? -7.293 27.672 37.719 1 51 355 ALA B N 1
ATOM 5671 C CA . ALA B 1 355 ? -6.262 28.688 37.938 1 51 355 ALA B CA 1
ATOM 5672 C C . ALA B 1 355 ? -6.254 29.156 39.375 1 51 355 ALA B C 1
ATOM 5674 O O . ALA B 1 355 ? -5.199 29.5 39.906 1 51 355 ALA B O 1
ATOM 5675 N N . SER B 1 356 ? -7.379 29.203 40.031 1 44.78 356 SER B N 1
ATOM 5676 C CA . SER B 1 356 ? -7.387 29.609 41.438 1 44.78 356 SER B CA 1
ATOM 5677 C C . SER B 1 356 ? -6.863 28.484 42.344 1 44.78 356 SER B C 1
ATOM 5679 O O . SER B 1 356 ? -6.523 28.719 43.5 1 44.78 356 SER B O 1
ATOM 5681 N N . GLY B 1 357 ? -6.906 27.297 41.938 1 37.59 357 GLY B N 1
ATOM 5682 C CA . GLY B 1 357 ? -6.441 26.25 42.844 1 37.59 357 GLY B CA 1
ATOM 5683 C C . GLY B 1 357 ? -4.938 26.062 42.812 1 37.59 357 GLY B C 1
ATOM 5684 O O . GLY B 1 357 ? -4.391 25.234 43.531 1 37.59 357 GLY B O 1
ATOM 5685 N N . SER B 1 358 ? -4.246 26.344 41.688 1 32.66 358 SER B N 1
ATOM 5686 C CA . SER B 1 358 ? -2.807 26.234 41.906 1 32.66 358 SER B CA 1
ATOM 5687 C C . SER B 1 358 ? -2.236 27.531 42.5 1 32.66 358 SER B C 1
ATOM 5689 O O . SER B 1 358 ? -2.707 28.625 42.188 1 32.66 358 SER B O 1
#

Solvent-accessible surface area (backbone atoms only — not comparable to full-atom values): 40321 Å² total; per-residue (Å²): 136,85,86,82,82,79,77,83,80,79,82,74,77,76,73,76,82,74,78,84,76,84,68,84,82,54,88,72,75,80,70,80,80,61,82,73,52,77,72,56,75,88,68,51,67,63,52,55,41,50,23,39,40,42,24,44,71,54,57,32,56,80,77,29,87,44,77,83,41,38,57,41,56,44,48,53,48,57,57,49,19,74,81,31,65,27,37,40,24,40,50,39,11,46,20,21,41,47,51,20,63,67,32,60,79,45,97,68,66,24,59,59,25,46,50,48,13,51,50,25,37,52,49,12,54,52,40,36,64,73,69,50,86,62,88,40,66,88,46,28,50,47,51,52,52,38,43,54,52,49,51,49,39,52,50,39,53,49,37,67,34,88,58,84,46,42,56,92,50,42,57,61,55,50,52,50,49,36,51,51,50,35,55,44,48,57,58,48,62,77,40,41,72,41,28,62,73,36,94,55,25,78,73,64,70,68,76,82,90,52,68,59,66,81,57,40,52,71,67,55,47,50,49,51,48,53,48,51,52,48,52,54,51,50,52,65,70,46,79,61,67,69,66,63,52,50,50,49,52,51,40,50,53,48,47,51,34,34,52,19,37,42,56,35,92,64,69,38,63,71,44,60,53,40,44,65,56,66,50,54,71,67,49,53,52,34,46,74,67,60,34,62,72,45,41,44,52,49,38,48,47,28,37,50,59,57,69,37,72,90,42,84,37,59,62,64,47,37,60,48,31,40,51,49,44,55,72,71,44,58,78,89,50,49,73,70,41,43,55,38,30,57,73,68,66,56,62,64,73,64,52,55,58,55,59,70,71,102,141,82,84,80,79,78,76,82,80,78,81,73,81,72,76,77,82,75,83,82,78,82,71,84,80,58,88,72,75,78,70,80,78,61,81,74,52,76,72,56,76,89,68,50,66,63,52,56,43,49,24,38,38,43,25,44,70,54,57,32,56,80,75,30,86,44,79,84,41,39,56,42,56,44,48,52,48,56,58,50,19,74,80,31,64,28,36,41,24,41,50,38,10,46,20,21,41,48,50,20,62,67,32,59,79,47,97,70,65,25,58,58,26,45,50,47,14,51,51,26,37,53,50,12,53,54,40,36,66,72,69,50,85,63,87,42,67,89,46,28,48,48,51,52,52,38,44,54,52,49,51,49,40,52,49,39,50,49,36,67,34,87,59,83,46,43,55,93,48,42,59,61,54,50,51,49,49,35,51,50,49,36,55,42,47,55,58,46,61,76,42,41,71,40,29,61,72,35,93,54,26,78,75,63,70,68,75,81,90,49,66,59,65,83,51,40,54,72,68,57,46,50,48,51,48,52,48,52,53,48,52,53,52,49,51,64,70,46,77,61,68,67,64,64,52,49,49,49,51,50,40,52,52,47,48,51,34,34,52,17,35,45,54,65,44,79,70,34,62,70,48,60,53,41,45,65,56,67,52,54,70,68,50,53,51,34,45,74,68,60,32,62,71,44,41,44,53,50,37,48,48,29,38,50,57,58,70,37,68,91,41,86,38,58,62,66,48,37,60,48,32,43,50,49,44,56,72,70,44,57,81,87,49,48,75,71,40,45,55,36,30,57,73,68,66,56,61,62,72,65,52,56,57,56,57,71,69,103

Nearest PDB structures (foldseek):
  7vpr-assembly1_A  TM=6.098E-01  e=5.072E-04  Nakaseomyces glabratus CBS 138
  7vpr-assembly2_D  TM=6.424E-01  e=3.286E-03  Nakaseomyces glabratus CBS 138
  4n9n-assembly1_B  TM=5.338E-01  e=1.111E-02  Saccharomyces cerevisiae S288C
  4n9n-assembly1_A  TM=3.694E-01  e=1.668E-02  Saccharomyces cerevisiae S288C
  7xb5-assembly1_A-2  TM=3.693E-01  e=5.876E-02  Saccharomyces cerevisiae S288C

Sequence (716 aa):
MAANNARPEKSRCGVPLLPHQDNLLSSARSPIVLPTQLAHNGTSPLKELELMHHYATTAFIPLADYEVYKSVWQVTVPREAQSYRFLMHIILAISALHISHLRDSDNGTESLYKHLARTHYDDAVAAFRSTVPQMTKSNSSAVFAFSHLTIYFAFGSSKFSVNNGRMEDPIGELLDVFTLLRTAMETLRSSWDSLADGPLAVLLQRGPAITDRHYLTPDLAMGLELMEQFFQIETTIHDSDGTVSESYQTAIQQLCDSFVMAETKRKDWAMTLRFPIIFSEQFLLSLRRRDPTALVLLAHFCVLLHRAPTRWWADGWSEQVMEAVFRSLDQRWRHAIAWPMKAIGVDVGNLDSNASGSMAANNARPEKSRCGVPLLPHQDNLLSSARSPIVLPTQLAHNGTSPLKELELMHHYATTAFIPLADYEVYKSVWQVTVPREAQSYRFLMHIILAISALHISHLRDSDNGTESLYKHLARTHYDDAVAAFRSTVPQMTKSNSSAVFAFSHLTIYFAFGSSKFSVNNGRMEDPIGELLDVFTLLRTAMETLRSSWDSLADGPLAVLLQRGPAITDRHYLTPDLAMGLELMEQFFQIETTIHDSDGTVSESYQTAIQQLCDSFVMAETKRKDWAMTLRFPIIFSEQFLLSLRRRDPTALVLLAHFCVLLHRAPTRWWADGWSEQVMEAVFRSLDQRWRHAIAWPMKAIGVDVGNLDSNASGS